Protein AF-A0A1Q3EX20-F1 (afdb_monomer)

Mean predicted aligned error: 17.73 Å

Structure (mmCIF, N/CA/C/O backbone):
data_AF-A0A1Q3EX20-F1
#
_entry.id   AF-A0A1Q3EX20-F1
#
loop_
_atom_site.group_PDB
_atom_site.id
_atom_site.type_symbol
_atom_site.label_atom_id
_atom_site.label_alt_id
_atom_site.label_comp_id
_atom_site.label_asym_id
_atom_site.label_entity_id
_atom_site.label_seq_id
_atom_site.pdbx_PDB_ins_code
_atom_site.Cartn_x
_atom_site.Cartn_y
_atom_site.Cartn_z
_atom_site.occupancy
_atom_site.B_iso_or_equiv
_atom_site.auth_seq_id
_atom_site.auth_comp_id
_atom_site.auth_asym_id
_atom_site.auth_atom_id
_atom_site.pdbx_PDB_model_num
ATOM 1 N N . MET A 1 1 ? 19.273 30.210 -10.240 1.00 64.94 1 MET A N 1
ATOM 2 C CA . MET A 1 1 ? 19.898 28.980 -10.771 1.00 64.94 1 MET A CA 1
ATOM 3 C C . MET A 1 1 ? 20.302 29.272 -12.196 1.00 64.94 1 MET A C 1
ATOM 5 O O . MET A 1 1 ? 19.495 29.859 -12.906 1.00 64.94 1 MET A O 1
ATOM 9 N N . ASN A 1 2 ? 21.530 28.931 -12.577 1.00 83.88 2 ASN A N 1
ATOM 10 C CA . ASN A 1 2 ? 21.977 29.070 -13.962 1.00 83.88 2 ASN A CA 1
ATOM 11 C C . ASN A 1 2 ? 21.549 27.825 -14.752 1.00 83.88 2 ASN A C 1
ATOM 13 O O . ASN A 1 2 ? 21.492 26.744 -14.155 1.00 83.88 2 ASN A O 1
ATOM 17 N N . PRO A 1 3 ? 21.220 27.960 -16.048 1.00 87.81 3 PRO A N 1
ATOM 18 C CA . PRO A 1 3 ? 20.907 26.808 -16.878 1.00 87.81 3 PRO A CA 1
ATOM 19 C C . PRO A 1 3 ? 22.125 25.861 -16.977 1.00 87.81 3 PRO A C 1
ATOM 21 O O . PRO A 1 3 ? 23.263 26.331 -16.964 1.00 87.81 3 PRO A O 1
ATOM 24 N N . PRO A 1 4 ? 21.911 24.535 -17.072 1.00 86.44 4 PRO A N 1
ATOM 25 C CA . PRO A 1 4 ? 22.981 23.539 -17.180 1.00 86.44 4 PRO A CA 1
ATOM 26 C C . PRO A 1 4 ? 23.807 23.622 -18.469 1.00 86.44 4 PRO A C 1
ATOM 28 O O . PRO A 1 4 ? 24.899 23.066 -18.537 1.00 86.44 4 PRO A O 1
ATOM 31 N N . SER A 1 5 ? 23.253 24.229 -19.516 1.00 91.88 5 SER A N 1
ATOM 32 C CA . SER A 1 5 ? 23.860 24.369 -20.838 1.00 91.88 5 SER A CA 1
ATOM 33 C C . SER A 1 5 ? 23.321 25.628 -21.512 1.00 91.88 5 SER A C 1
ATOM 35 O O . SER A 1 5 ? 22.211 26.066 -21.198 1.00 91.88 5 SER A O 1
ATOM 37 N N . ASP A 1 6 ? 24.090 26.177 -22.451 1.00 90.44 6 ASP A N 1
ATOM 38 C CA . ASP A 1 6 ? 23.659 27.293 -23.297 1.00 90.44 6 ASP A CA 1
ATOM 39 C C . ASP A 1 6 ? 22.607 26.860 -24.335 1.00 90.44 6 ASP A C 1
ATOM 41 O O . ASP A 1 6 ? 21.804 27.683 -24.768 1.00 90.44 6 ASP A O 1
ATOM 45 N N . ASP A 1 7 ? 22.570 25.571 -24.700 1.00 91.12 7 ASP A N 1
ATOM 46 C CA . ASP A 1 7 ? 21.583 25.004 -25.625 1.00 91.12 7 ASP A CA 1
ATOM 47 C C . ASP A 1 7 ? 20.333 24.495 -24.864 1.00 91.12 7 ASP A C 1
ATOM 49 O O . ASP A 1 7 ? 20.428 23.516 -24.111 1.00 91.12 7 ASP A O 1
ATOM 53 N N . PRO A 1 8 ? 19.140 25.104 -25.055 1.00 90.19 8 PRO A N 1
ATOM 54 C CA . PRO A 1 8 ? 17.895 24.704 -24.389 1.00 90.19 8 PRO A CA 1
ATOM 55 C C . PRO A 1 8 ? 17.356 23.324 -24.795 1.00 90.19 8 PRO A C 1
ATOM 57 O O . PRO A 1 8 ? 16.420 22.827 -24.164 1.00 90.19 8 PRO A O 1
ATOM 60 N N . LEU A 1 9 ? 17.925 22.694 -25.829 1.00 91.94 9 LEU A N 1
ATOM 61 C CA . LEU A 1 9 ? 17.594 21.321 -26.218 1.00 91.94 9 LEU A CA 1
ATOM 62 C C . LEU A 1 9 ? 18.353 20.267 -25.396 1.00 91.94 9 LEU A C 1
ATOM 64 O O . LEU A 1 9 ? 17.963 19.100 -25.395 1.00 91.94 9 LEU A O 1
ATOM 68 N N . GLN A 1 10 ? 19.399 20.661 -24.664 1.00 94.62 10 GLN A N 1
ATOM 69 C CA . GLN A 1 10 ? 20.227 19.743 -23.870 1.00 94.62 10 GLN A CA 1
ATOM 70 C C . GLN A 1 10 ? 19.693 19.503 -22.455 1.00 94.62 10 GLN A C 1
ATOM 72 O O . GLN A 1 10 ? 20.255 18.697 -21.716 1.00 94.62 10 GLN A O 1
ATOM 77 N N . TYR A 1 11 ? 18.636 20.199 -22.034 1.00 95.19 11 TYR A N 1
ATOM 78 C CA . TYR A 1 11 ? 18.057 20.026 -20.704 1.00 95.19 11 TYR A CA 1
ATOM 79 C C . TYR A 1 11 ? 16.536 20.146 -20.712 1.00 95.19 11 TYR A C 1
ATOM 81 O O . TYR A 1 11 ? 15.923 20.824 -21.530 1.00 95.19 11 TYR A O 1
ATOM 89 N N . CYS A 1 12 ? 15.906 19.475 -19.754 1.00 95.31 12 CYS A N 1
ATOM 90 C CA . CYS A 1 12 ? 14.469 19.504 -19.574 1.00 95.31 12 CYS A CA 1
ATOM 91 C C . CYS A 1 12 ? 14.024 20.883 -19.083 1.00 95.31 12 CYS A C 1
ATOM 93 O O . CYS A 1 12 ? 14.463 21.340 -18.026 1.00 95.31 12 CYS A O 1
ATOM 95 N N . ARG A 1 13 ? 13.064 21.495 -19.778 1.00 94.19 13 ARG A N 1
ATOM 96 C CA . ARG A 1 13 ? 12.477 22.790 -19.401 1.00 94.19 13 ARG A CA 1
ATOM 97 C C . ARG A 1 13 ? 11.856 22.806 -17.997 1.00 94.19 13 ARG A C 1
ATOM 99 O O . ARG A 1 13 ? 11.783 23.864 -17.381 1.00 94.19 13 ARG A O 1
ATOM 106 N N . PHE A 1 14 ? 11.387 21.661 -17.496 1.00 93.56 14 PHE A N 1
ATOM 107 C CA . PHE A 1 14 ? 10.637 21.589 -16.234 1.00 93.56 14 PHE A CA 1
ATOM 108 C C . PHE A 1 14 ? 11.498 21.280 -15.010 1.00 93.56 14 PHE A C 1
ATOM 110 O O . PHE A 1 14 ? 11.167 21.724 -13.916 1.00 93.56 14 PHE A O 1
ATOM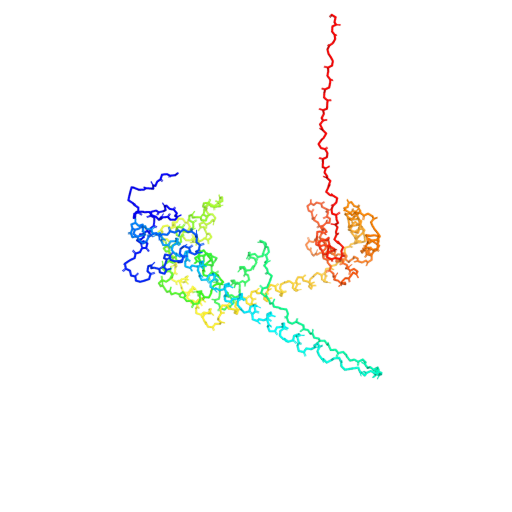 117 N N . CYS A 1 15 ? 12.587 20.527 -15.174 1.00 94.69 15 CYS A N 1
ATOM 118 C CA . CYS A 1 15 ? 13.421 20.094 -14.048 1.00 94.69 15 CYS A CA 1
ATOM 119 C C . CYS A 1 15 ? 14.916 20.382 -14.224 1.00 94.69 15 CYS A C 1
ATOM 121 O O . CYS A 1 15 ? 15.697 20.022 -13.350 1.00 94.69 15 CYS A O 1
ATOM 123 N N . PHE A 1 16 ? 15.323 20.994 -15.343 1.00 94.94 16 PHE A N 1
ATOM 124 C CA . PHE A 1 16 ? 16.721 21.259 -15.702 1.00 94.94 16 PHE A CA 1
ATOM 125 C C . PHE A 1 16 ? 17.628 20.010 -15.740 1.00 94.94 16 PHE A C 1
ATOM 127 O O . PHE A 1 16 ? 18.849 20.129 -15.754 1.00 94.94 16 PHE A O 1
ATOM 134 N N . SER A 1 17 ? 17.064 18.799 -15.804 1.00 93.81 17 SER A N 1
ATOM 135 C CA . SER A 1 17 ? 17.843 17.569 -15.998 1.00 93.81 17 SER A CA 1
ATOM 136 C C . SER A 1 17 ? 18.312 17.434 -17.447 1.00 93.81 17 SER A C 1
ATOM 138 O O . SER A 1 17 ? 17.531 17.667 -18.366 1.00 93.81 17 SER A O 1
ATOM 140 N N . GLN A 1 18 ? 19.557 17.004 -17.645 1.00 94.94 18 GLN A N 1
ATOM 141 C CA . GLN A 1 18 ? 20.130 16.661 -18.957 1.00 94.94 18 GLN A CA 1
ATOM 142 C C . GLN A 1 18 ? 19.923 15.177 -19.322 1.00 94.94 18 GLN A C 1
ATOM 144 O O . GLN A 1 18 ? 20.383 14.705 -20.358 1.00 94.94 18 GLN A O 1
ATOM 149 N N . PHE A 1 19 ? 19.257 14.401 -18.463 1.00 91.69 19 PHE A N 1
ATOM 150 C CA . PHE A 1 19 ? 19.119 12.959 -18.645 1.00 91.69 19 PHE A CA 1
ATOM 151 C C . PHE A 1 19 ? 17.906 12.600 -19.509 1.00 91.69 19 PHE A C 1
ATOM 153 O O . PHE A 1 19 ? 16.782 13.005 -19.202 1.00 91.69 19 PHE A O 1
ATOM 160 N N . ARG A 1 20 ? 18.130 11.798 -20.565 1.00 90.31 20 ARG A N 1
ATOM 161 C CA . ARG A 1 20 ? 17.092 11.293 -21.492 1.00 90.31 20 ARG A CA 1
ATOM 162 C C . ARG A 1 20 ? 16.117 12.395 -21.928 1.00 90.31 20 ARG A C 1
ATOM 164 O O . ARG A 1 20 ? 14.898 12.256 -21.785 1.00 90.31 20 ARG A O 1
ATOM 171 N N . VAL A 1 21 ? 16.688 13.506 -22.383 1.00 94.12 21 VAL A N 1
ATOM 172 C CA . VAL A 1 21 ? 15.966 14.653 -22.935 1.00 94.12 21 VAL A CA 1
ATOM 173 C C . VAL A 1 21 ? 15.672 14.442 -24.411 1.00 94.12 21 VAL A C 1
ATOM 175 O O . VAL A 1 21 ? 16.501 13.938 -25.164 1.00 94.12 21 VAL A O 1
ATOM 178 N N . GLU A 1 22 ? 14.467 14.821 -24.806 1.00 92.69 22 GLU A N 1
ATOM 179 C CA . GLU A 1 22 ? 13.978 14.781 -26.179 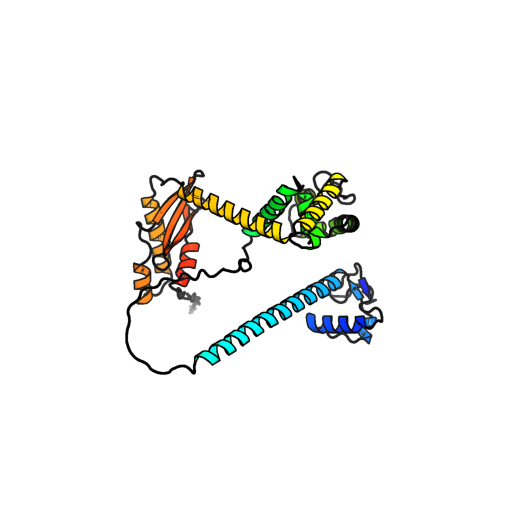1.00 92.69 22 GLU A CA 1
ATOM 180 C C . GLU A 1 22 ? 13.283 16.110 -26.511 1.00 92.69 22 GLU A C 1
ATOM 182 O O . GLU A 1 22 ? 12.804 16.789 -25.594 1.00 92.69 22 GLU A O 1
ATOM 187 N N . PRO A 1 23 ? 13.203 16.504 -27.795 1.00 92.06 23 PRO A N 1
ATOM 188 C CA . PRO A 1 23 ? 12.450 17.685 -28.199 1.00 92.06 23 PRO A CA 1
ATOM 189 C C . PRO A 1 23 ? 11.010 17.620 -27.684 1.00 92.06 23 PRO A C 1
ATOM 191 O O . PRO A 1 23 ? 10.339 16.591 -27.799 1.00 92.06 23 PRO A O 1
ATOM 194 N N . LEU A 1 24 ? 10.528 18.723 -27.105 1.00 89.31 24 LEU A N 1
ATOM 195 C CA . LEU A 1 24 ? 9.186 18.785 -26.528 1.00 89.31 24 LEU A CA 1
ATOM 196 C C . LEU A 1 24 ? 8.100 18.564 -27.591 1.00 89.31 24 LEU A C 1
ATOM 198 O O . LEU A 1 24 ? 7.077 17.944 -27.297 1.00 89.31 24 LEU A O 1
ATOM 202 N N . LEU A 1 25 ? 8.347 19.041 -28.814 1.00 87.31 25 LEU A N 1
ATOM 203 C CA . LEU A 1 25 ? 7.477 18.888 -29.977 1.00 87.31 25 LEU A CA 1
ATOM 204 C C . LEU A 1 25 ? 8.207 18.123 -31.085 1.00 87.31 25 LEU A C 1
ATOM 206 O O . LEU A 1 25 ? 9.409 18.295 -31.276 1.00 87.31 25 LEU A O 1
ATOM 210 N N . SER A 1 26 ? 7.480 17.285 -31.822 1.00 78.81 26 SER A N 1
ATOM 211 C CA . SER A 1 26 ? 8.027 16.468 -32.917 1.00 78.81 26 SER A CA 1
ATOM 212 C C . SER A 1 26 ? 7.565 16.918 -34.316 1.00 78.81 26 SER A C 1
ATOM 214 O O . SER A 1 26 ? 7.842 16.234 -35.297 1.00 78.81 26 SER A O 1
ATOM 216 N N . GLY A 1 27 ? 6.865 18.051 -34.423 1.00 68.19 27 GLY A N 1
ATOM 217 C CA . GLY A 1 27 ? 6.320 18.621 -35.659 1.00 68.19 27 GLY A CA 1
ATOM 218 C C . GLY A 1 27 ? 4.970 18.043 -36.119 1.00 68.19 27 GLY A C 1
ATOM 219 O O . GLY A 1 27 ? 4.637 18.161 -37.295 1.00 68.19 27 GLY A O 1
ATOM 220 N N . ALA A 1 28 ? 4.184 17.403 -35.246 1.00 72.00 28 ALA A N 1
ATOM 221 C CA . ALA A 1 28 ? 2.928 16.720 -35.601 1.00 72.00 28 ALA A CA 1
ATOM 222 C C . ALA A 1 28 ? 1.696 17.327 -34.899 1.00 72.00 28 ALA A C 1
ATOM 224 O O . ALA A 1 28 ? 1.818 17.945 -33.851 1.00 72.00 28 ALA A O 1
ATOM 225 N N . GLN A 1 29 ? 0.469 17.067 -35.386 1.00 66.94 29 GLN A N 1
ATOM 226 C CA . GLN A 1 29 ? -0.784 17.510 -34.722 1.00 66.94 29 GLN A CA 1
ATOM 227 C C . GLN A 1 29 ? -0.878 17.137 -33.226 1.00 66.94 29 GLN A C 1
ATOM 229 O O . GLN A 1 29 ? -1.540 17.826 -32.451 1.00 66.94 29 GLN A O 1
ATOM 234 N N . LYS A 1 30 ? -0.194 16.064 -32.806 1.00 69.81 30 LYS A N 1
ATOM 235 C CA . LYS A 1 30 ? -0.112 15.619 -31.404 1.00 69.81 30 LYS A CA 1
ATOM 236 C C . LYS A 1 30 ? 0.582 16.637 -30.484 1.00 69.81 30 LYS A C 1
ATOM 238 O O . LYS A 1 30 ? 0.358 16.614 -29.275 1.00 69.81 30 LYS A O 1
ATOM 243 N N . ASP A 1 31 ? 1.362 17.554 -31.044 1.00 80.12 31 ASP A N 1
ATOM 244 C CA . ASP A 1 31 ? 2.118 18.567 -30.308 1.00 80.12 31 ASP A CA 1
ATOM 245 C C . ASP A 1 31 ? 1.212 19.655 -29.728 1.00 80.12 31 ASP A C 1
ATOM 247 O O . ASP A 1 31 ? 1.387 20.060 -28.579 1.00 80.12 31 ASP A O 1
ATOM 251 N N . GLN A 1 32 ? 0.165 20.054 -30.457 1.00 82.12 32 GLN A N 1
ATOM 252 C CA . GLN A 1 32 ? -0.795 21.041 -29.956 1.00 82.12 32 GLN A CA 1
ATOM 253 C C . GLN A 1 32 ? -1.580 20.504 -28.751 1.00 82.12 32 GLN A C 1
ATOM 255 O O . GLN A 1 32 ? -1.857 21.234 -27.798 1.00 82.12 32 GLN A O 1
ATOM 260 N N . GLN A 1 33 ? -1.911 19.209 -28.765 1.00 83.88 33 GLN A N 1
ATOM 261 C CA . GLN A 1 33 ? -2.577 18.554 -27.642 1.00 83.88 33 GLN A CA 1
ATOM 262 C C . GLN A 1 33 ? -1.678 18.543 -26.400 1.00 83.88 33 GLN A C 1
ATOM 264 O O . GLN A 1 33 ? -2.152 18.849 -25.306 1.00 83.88 33 GLN A O 1
ATOM 269 N N . LEU A 1 34 ? -0.384 18.252 -26.567 1.00 84.50 34 LEU A N 1
ATOM 270 C CA . LEU A 1 34 ? 0.587 18.264 -25.474 1.00 84.50 34 LEU A CA 1
ATOM 271 C C . LEU A 1 34 ? 0.784 19.675 -24.896 1.00 84.50 34 LEU A C 1
ATOM 273 O O . LEU A 1 34 ? 0.792 19.833 -23.676 1.00 84.50 34 LEU A O 1
ATOM 277 N N . ILE A 1 35 ? 0.870 20.708 -25.741 1.00 88.38 35 ILE A N 1
ATOM 278 C CA . ILE A 1 35 ? 0.943 22.116 -25.307 1.00 88.38 35 ILE A CA 1
ATOM 279 C C . ILE A 1 35 ? -0.281 22.488 -24.464 1.00 88.38 35 ILE A C 1
ATOM 281 O O . ILE A 1 35 ? -0.145 23.039 -23.369 1.00 88.38 35 ILE A O 1
ATOM 285 N N . ASN A 1 36 ? -1.479 22.143 -24.942 1.00 87.56 36 ASN A N 1
ATOM 286 C CA . ASN A 1 36 ? -2.723 22.422 -24.229 1.00 87.56 36 ASN A CA 1
ATOM 287 C C . ASN A 1 36 ? -2.790 21.668 -22.892 1.00 87.56 36 ASN A C 1
ATOM 289 O O . ASN A 1 36 ? -3.219 22.238 -21.887 1.00 87.56 36 ASN A O 1
ATOM 293 N N . GLN A 1 37 ? -2.326 20.415 -22.851 1.00 88.38 37 GLN A N 1
ATOM 294 C CA . GLN A 1 37 ? -2.225 19.631 -21.617 1.00 88.38 37 GLN A CA 1
ATOM 295 C C . GLN A 1 37 ? -1.275 20.286 -20.615 1.00 88.38 37 GLN A C 1
ATOM 297 O O . GLN A 1 37 ? -1.659 20.501 -19.468 1.00 88.38 37 GLN A O 1
ATOM 302 N N . ILE A 1 38 ? -0.072 20.671 -21.044 1.00 91.25 38 ILE A N 1
ATOM 303 C CA . ILE A 1 38 ? 0.909 21.354 -20.191 1.00 91.25 38 ILE A CA 1
ATOM 304 C C . ILE A 1 38 ? 0.319 22.650 -19.630 1.00 91.25 38 ILE A C 1
ATOM 306 O O . ILE A 1 38 ? 0.361 22.879 -18.419 1.00 91.25 38 ILE A O 1
ATOM 310 N N . SER A 1 39 ? -0.303 23.465 -20.483 1.00 92.50 39 SER A N 1
ATOM 311 C CA . SER A 1 39 ? -0.938 24.710 -20.052 1.00 92.50 39 SER A CA 1
ATOM 312 C C . SER A 1 39 ? -2.073 24.465 -19.058 1.00 92.50 39 SER A C 1
ATOM 314 O O . SER A 1 39 ? -2.194 25.184 -18.070 1.00 92.50 39 SER A O 1
ATOM 316 N N . SER A 1 40 ? -2.869 23.416 -19.261 1.00 91.00 40 SER A N 1
ATOM 317 C CA . SER A 1 40 ? -3.986 23.096 -18.376 1.00 91.00 40 SER A CA 1
ATOM 318 C C . SER A 1 40 ? -3.555 22.484 -17.038 1.00 91.00 40 SER A C 1
ATOM 320 O O . SER A 1 40 ? -4.242 22.682 -16.039 1.00 91.00 40 SER A O 1
ATOM 322 N N . ILE A 1 41 ? -2.455 21.726 -17.009 1.00 91.00 41 ILE A N 1
ATOM 323 C CA . ILE A 1 41 ? -2.006 20.988 -15.821 1.00 91.00 41 ILE A CA 1
ATOM 324 C C . ILE A 1 41 ? -1.132 21.857 -14.914 1.00 91.00 41 ILE A C 1
ATOM 326 O O . ILE A 1 41 ? -1.403 21.950 -13.721 1.00 91.00 41 ILE A O 1
ATOM 330 N N . ILE A 1 42 ? -0.099 22.498 -15.467 1.00 90.12 42 ILE A N 1
ATOM 331 C CA . ILE A 1 42 ? 0.894 23.252 -14.682 1.00 90.12 42 ILE A CA 1
ATOM 332 C C . ILE A 1 42 ? 0.822 24.767 -14.898 1.00 90.12 42 ILE A C 1
ATOM 334 O O . ILE A 1 42 ? 1.655 25.497 -14.373 1.00 90.12 42 ILE A O 1
ATOM 338 N N . GLN A 1 43 ? -0.170 25.254 -15.655 1.00 90.44 43 GLN A N 1
ATOM 339 C CA . GLN A 1 43 ? -0.414 26.685 -15.896 1.00 90.44 43 GLN A CA 1
ATOM 340 C C . GLN A 1 43 ? 0.749 27.427 -16.579 1.00 90.44 43 GLN A C 1
ATOM 342 O O . GLN A 1 43 ? 0.838 28.652 -16.523 1.00 90.44 43 GLN A O 1
ATOM 347 N N . ILE A 1 44 ? 1.617 26.700 -17.288 1.00 90.00 44 ILE A N 1
ATOM 348 C CA . ILE A 1 44 ? 2.696 27.278 -18.094 1.00 90.00 44 ILE A CA 1
ATOM 349 C C . ILE A 1 44 ? 2.207 27.429 -19.533 1.00 90.00 44 ILE A C 1
ATOM 351 O O . ILE A 1 44 ? 1.841 26.449 -20.181 1.00 90.00 44 ILE A O 1
ATOM 355 N N . LYS A 1 45 ? 2.201 28.661 -20.047 1.00 89.25 45 LYS A N 1
ATOM 356 C CA . LYS A 1 45 ? 1.890 28.931 -21.454 1.00 89.25 45 LYS A CA 1
ATOM 357 C C . LYS A 1 45 ? 3.139 28.707 -22.297 1.00 89.25 45 LYS A C 1
ATOM 359 O O . LYS A 1 45 ? 4.169 29.332 -22.056 1.00 89.25 45 LYS A O 1
ATOM 364 N N . LEU A 1 46 ? 3.034 27.805 -23.264 1.00 88.00 46 LEU A N 1
ATOM 365 C CA . LEU A 1 46 ? 4.075 27.544 -24.245 1.00 88.00 46 LEU A CA 1
ATOM 366 C C . LEU A 1 46 ? 3.614 28.113 -25.581 1.00 88.00 46 LEU A C 1
ATOM 368 O O . LEU A 1 46 ? 2.567 27.717 -26.090 1.00 88.00 46 LEU A O 1
ATOM 372 N N . ASP A 1 47 ? 4.386 29.049 -26.114 1.00 85.38 47 ASP A N 1
ATOM 373 C CA . ASP A 1 47 ? 4.238 29.479 -27.499 1.00 85.38 47 ASP A CA 1
ATOM 374 C C . ASP A 1 47 ? 4.757 28.349 -28.412 1.00 85.38 47 ASP A C 1
ATOM 376 O O . ASP A 1 47 ? 5.835 27.819 -28.111 1.00 85.38 47 ASP A O 1
ATOM 380 N N . PRO A 1 48 ? 4.034 27.934 -29.471 1.00 79.31 48 PRO A N 1
ATOM 381 C CA . PRO A 1 48 ? 4.508 26.931 -30.426 1.00 79.31 48 PRO A CA 1
ATOM 382 C C . PRO A 1 48 ? 5.937 27.184 -30.925 1.00 79.31 48 PRO A C 1
ATOM 384 O O . PRO A 1 48 ? 6.730 26.241 -30.974 1.00 79.31 48 PRO A O 1
ATOM 387 N N . ASP A 1 49 ? 6.293 28.448 -31.173 1.00 79.56 49 ASP A N 1
ATOM 388 C CA . ASP A 1 49 ? 7.616 28.839 -31.678 1.00 79.56 49 ASP A CA 1
ATOM 389 C C . ASP A 1 49 ? 8.713 28.695 -30.609 1.00 79.56 49 ASP A C 1
ATOM 391 O O . ASP A 1 49 ? 9.872 28.399 -30.900 1.00 79.56 49 ASP A O 1
ATOM 395 N N . GLN A 1 50 ? 8.354 28.868 -29.332 1.00 75.19 50 GLN A N 1
ATOM 396 C CA . GLN A 1 50 ? 9.266 28.629 -28.210 1.00 75.19 50 GLN A CA 1
ATOM 397 C C . GLN A 1 50 ? 9.334 27.155 -27.819 1.00 75.19 50 GLN A C 1
ATOM 399 O O . GLN A 1 50 ? 10.315 26.707 -27.232 1.00 75.19 50 GLN A O 1
ATOM 404 N N . ALA A 1 51 ? 8.276 26.396 -28.072 1.00 72.38 51 ALA A N 1
ATOM 405 C CA . ALA A 1 51 ? 8.195 24.998 -27.694 1.00 72.38 51 ALA A CA 1
ATOM 406 C C . ALA A 1 51 ? 9.039 24.110 -28.622 1.00 72.38 51 ALA A C 1
ATOM 408 O O . ALA A 1 51 ? 9.630 23.143 -28.139 1.00 72.38 51 ALA A O 1
ATOM 409 N N . SER A 1 52 ? 9.189 24.482 -29.899 1.00 76.12 52 SER A N 1
ATOM 410 C CA . SER A 1 52 ? 10.072 23.803 -30.860 1.00 76.12 52 SER A CA 1
ATOM 411 C C . SER A 1 52 ? 11.561 23.899 -30.516 1.00 76.12 52 SER A C 1
ATOM 413 O O . SER A 1 52 ? 12.339 23.063 -30.964 1.00 76.12 52 SER A O 1
ATOM 415 N N . VAL A 1 53 ? 11.962 24.882 -29.702 1.00 84.94 53 VAL A N 1
ATOM 416 C CA . VAL A 1 53 ? 13.354 25.072 -29.255 1.00 84.94 53 VAL A CA 1
ATOM 417 C C . VAL A 1 53 ? 13.599 24.585 -27.826 1.00 84.94 53 VAL A C 1
ATOM 419 O O . VAL A 1 53 ? 14.598 24.947 -27.219 1.00 84.94 53 VAL A O 1
ATOM 422 N N . THR A 1 54 ? 12.698 23.780 -27.253 1.00 90.62 54 THR A N 1
ATOM 423 C CA . THR A 1 54 ? 12.843 23.279 -25.876 1.00 90.62 54 THR A CA 1
ATOM 424 C C . THR A 1 54 ? 12.731 21.767 -25.789 1.00 90.62 54 THR A C 1
ATOM 426 O O . THR A 1 54 ? 12.047 21.138 -26.594 1.00 90.62 54 THR A O 1
ATOM 429 N N . ALA A 1 55 ? 13.391 21.184 -24.787 1.00 93.81 55 ALA A N 1
ATOM 430 C CA . ALA A 1 55 ? 13.352 19.753 -24.526 1.00 93.81 55 ALA A CA 1
ATOM 431 C C . ALA A 1 55 ? 12.598 19.395 -23.236 1.00 93.81 55 ALA A C 1
ATOM 433 O O . ALA A 1 55 ? 12.408 20.204 -22.319 1.00 93.81 55 ALA A O 1
ATOM 434 N N . ILE A 1 56 ? 12.174 18.138 -23.162 1.00 94.81 56 ILE A N 1
ATOM 435 C CA . ILE A 1 56 ? 11.553 17.506 -22.001 1.00 94.81 56 ILE A CA 1
ATOM 436 C C . ILE A 1 56 ? 12.267 16.188 -21.714 1.00 94.81 56 ILE A C 1
ATOM 438 O O . ILE A 1 56 ? 12.604 15.452 -22.635 1.00 94.81 56 ILE A O 1
ATOM 442 N N . CYS A 1 57 ? 12.513 15.869 -20.444 1.00 96.25 57 CYS A N 1
ATOM 443 C CA . CYS A 1 57 ? 13.009 14.541 -20.090 1.00 96.25 57 CYS A CA 1
ATOM 444 C C . CYS A 1 57 ? 11.863 13.527 -19.997 1.00 96.25 57 CYS A C 1
ATOM 446 O O . CYS A 1 57 ? 10.729 13.865 -19.638 1.00 96.25 57 CYS A O 1
ATOM 448 N N . SER A 1 58 ? 12.188 12.260 -20.252 1.00 90.94 58 SER A N 1
ATOM 449 C CA . SER A 1 58 ? 11.244 11.136 -20.147 1.00 90.94 58 SER A CA 1
ATOM 450 C C . SER A 1 58 ? 10.458 11.107 -18.825 1.00 90.94 58 SER A C 1
ATOM 452 O O . SER A 1 58 ? 9.251 10.879 -18.843 1.00 90.94 58 SER A O 1
ATOM 454 N N . MET A 1 59 ? 11.093 11.423 -17.690 1.00 92.44 59 MET A N 1
ATOM 455 C CA . MET A 1 59 ? 10.430 11.452 -16.378 1.00 92.44 59 MET A CA 1
ATOM 456 C C . MET A 1 59 ? 9.328 12.512 -16.296 1.00 92.44 59 MET A C 1
ATOM 458 O O . MET A 1 59 ? 8.191 12.191 -15.951 1.00 92.44 59 MET A O 1
ATOM 462 N N . CYS A 1 60 ? 9.632 13.767 -16.650 1.00 94.50 60 CYS A N 1
ATOM 463 C CA . CYS A 1 60 ? 8.631 14.836 -16.656 1.00 94.50 60 CYS A CA 1
ATOM 464 C C . CYS A 1 60 ? 7.505 14.535 -17.652 1.00 94.50 60 CYS A C 1
ATOM 466 O O . CYS A 1 60 ? 6.341 14.829 -17.378 1.00 94.50 60 CYS A O 1
ATOM 468 N N . ARG A 1 61 ? 7.827 13.899 -18.787 1.00 92.25 61 ARG A N 1
ATOM 469 C CA . ARG A 1 61 ? 6.827 13.480 -19.773 1.00 92.25 61 ARG A CA 1
ATOM 470 C C . ARG A 1 61 ? 5.880 12.417 -19.217 1.00 92.25 61 ARG A C 1
ATOM 472 O O . ARG A 1 61 ? 4.671 12.528 -19.411 1.00 92.25 61 ARG A O 1
ATOM 479 N N . THR A 1 62 ? 6.407 11.411 -18.523 1.00 88.38 62 THR A N 1
ATOM 480 C CA . THR A 1 62 ? 5.602 10.372 -17.867 1.00 88.38 62 THR A CA 1
ATOM 481 C C . THR A 1 62 ? 4.718 10.968 -16.777 1.00 88.38 62 THR A C 1
ATOM 483 O O . THR A 1 62 ? 3.514 10.732 -16.792 1.00 88.38 62 THR A O 1
ATOM 486 N N . GLN A 1 63 ? 5.263 11.827 -15.912 1.00 91.94 63 GLN A N 1
ATOM 487 C CA . GLN A 1 63 ? 4.489 12.473 -14.846 1.00 91.94 63 GLN A CA 1
ATOM 488 C C . GLN A 1 63 ? 3.325 13.314 -15.387 1.00 91.94 63 GLN A C 1
ATOM 490 O O . GLN A 1 63 ? 2.218 13.247 -14.855 1.00 91.94 63 GLN A O 1
ATOM 495 N N . LEU A 1 64 ? 3.533 14.066 -16.474 1.00 92.00 64 LEU A N 1
ATOM 496 C CA . LEU A 1 64 ? 2.451 14.812 -17.128 1.00 92.00 64 LEU A CA 1
ATOM 497 C C . LEU A 1 64 ? 1.340 13.882 -17.638 1.00 92.00 64 LEU A C 1
ATOM 499 O O . LEU A 1 64 ? 0.160 14.182 -17.448 1.00 92.00 64 LEU A O 1
ATOM 503 N N . LYS A 1 65 ? 1.698 12.742 -18.245 1.00 88.38 65 LYS A N 1
ATOM 504 C CA . LYS A 1 65 ? 0.724 11.740 -18.710 1.00 88.38 65 LYS A CA 1
ATOM 505 C C . LYS A 1 65 ? -0.053 11.119 -17.549 1.00 88.38 65 LYS A C 1
ATOM 507 O O . LYS A 1 65 ? -1.275 11.025 -17.617 1.00 88.38 65 LYS A O 1
ATOM 512 N N . GLU A 1 66 ? 0.635 10.719 -16.484 1.00 88.88 66 GLU A N 1
ATOM 513 C CA . GLU A 1 66 ? 0.003 10.132 -15.297 1.00 88.88 66 GLU A CA 1
ATOM 514 C C . GLU A 1 66 ? -0.955 11.112 -14.622 1.00 88.88 66 GLU A C 1
ATOM 516 O O . GLU A 1 66 ? -2.074 10.744 -14.256 1.00 88.88 66 GLU A O 1
ATOM 521 N N . PHE A 1 67 ? -0.551 12.378 -14.513 1.00 92.25 67 PHE A N 1
ATOM 522 C CA . PHE A 1 67 ? -1.398 13.416 -13.946 1.00 92.25 67 PHE A CA 1
ATOM 523 C C . PHE A 1 67 ? -2.636 13.681 -14.811 1.00 92.25 67 PHE A C 1
ATOM 525 O O . PHE A 1 67 ? -3.738 13.830 -14.281 1.00 92.25 67 PHE A O 1
ATOM 532 N N . GLN A 1 68 ? -2.488 13.687 -16.138 1.00 88.25 68 GLN A N 1
ATOM 533 C CA . GLN A 1 68 ? -3.615 13.817 -17.060 1.00 88.25 68 GLN A CA 1
ATOM 534 C C . GLN A 1 68 ? -4.620 12.665 -16.889 1.00 88.25 68 GLN A C 1
ATOM 536 O O . GLN A 1 68 ? -5.812 12.919 -16.720 1.00 88.25 68 GLN A O 1
ATOM 541 N N . LEU A 1 69 ? -4.147 11.415 -16.830 1.00 86.56 69 LEU A N 1
ATOM 542 C CA . LEU A 1 69 ? -4.999 10.244 -16.578 1.00 86.56 69 LEU A CA 1
ATOM 543 C C . LEU A 1 69 ? -5.693 10.315 -15.212 1.00 86.56 69 LEU A C 1
ATOM 545 O O . LEU A 1 69 ? -6.857 9.940 -15.064 1.00 86.56 69 LEU A O 1
ATOM 549 N N . PHE A 1 70 ? -4.993 10.793 -14.182 1.00 88.38 70 PHE A N 1
ATOM 550 C CA . PHE A 1 70 ? -5.597 11.021 -12.873 1.00 88.38 70 PHE A CA 1
ATOM 551 C C . PHE A 1 70 ? -6.723 12.060 -12.944 1.00 88.38 70 PHE A C 1
ATOM 553 O O . PHE A 1 70 ? -7.818 11.809 -12.438 1.00 88.38 70 PHE A O 1
ATOM 560 N N . ARG A 1 71 ? -6.493 13.188 -13.622 1.00 91.62 71 ARG A N 1
ATOM 561 C CA . ARG A 1 71 ? -7.496 14.240 -13.810 1.00 91.62 71 ARG A CA 1
ATOM 562 C C . ARG A 1 71 ? -8.727 13.744 -14.569 1.00 91.62 71 ARG A C 1
ATOM 564 O O . ARG A 1 71 ? -9.843 14.060 -14.163 1.00 91.62 71 ARG A O 1
ATOM 571 N N . GLU A 1 72 ? -8.541 12.959 -15.626 1.00 90.00 72 GLU A N 1
ATOM 572 C CA . GLU A 1 72 ? -9.638 12.354 -16.392 1.00 90.00 72 GLU A CA 1
ATOM 573 C C . GLU A 1 72 ? -10.495 11.431 -15.517 1.00 90.00 72 GLU A C 1
ATOM 575 O O . GLU A 1 72 ? -11.720 11.552 -15.516 1.00 90.00 72 GLU A O 1
ATOM 580 N N . ARG A 1 73 ? -9.868 10.590 -14.682 1.00 93.12 73 ARG A N 1
ATOM 581 C CA . ARG A 1 73 ? -10.592 9.747 -13.714 1.00 93.12 73 ARG A CA 1
ATOM 582 C C . ARG A 1 73 ? -11.387 10.571 -12.705 1.00 93.12 73 ARG A C 1
ATOM 584 O O . ARG A 1 73 ? -12.548 10.263 -12.453 1.00 93.12 73 ARG A O 1
ATOM 591 N N . CYS A 1 74 ? -10.793 11.626 -12.150 1.00 92.06 74 CYS A N 1
ATOM 592 C CA . CYS A 1 74 ? -11.493 12.523 -11.230 1.00 92.06 74 CYS A CA 1
ATOM 593 C C . CYS A 1 74 ? -12.695 13.199 -11.899 1.00 92.06 74 CYS A C 1
ATOM 595 O O . CYS A 1 74 ? -13.772 13.224 -11.315 1.00 92.06 74 CYS A O 1
ATOM 597 N N . SER A 1 75 ? -12.533 13.691 -13.131 1.00 93.62 75 SER A N 1
ATOM 598 C CA . SER A 1 75 ? -13.621 14.303 -13.904 1.00 93.62 75 SER A CA 1
ATOM 599 C C . SER A 1 75 ? -14.755 13.315 -14.184 1.00 93.62 75 SER A C 1
ATOM 601 O O . SER A 1 75 ? -15.929 13.665 -14.071 1.00 93.62 75 SER A O 1
ATOM 603 N N . HIS A 1 76 ? -14.414 12.075 -14.538 1.00 94.19 76 HIS A N 1
ATOM 604 C CA . HIS A 1 76 ? -15.393 11.021 -14.775 1.00 94.19 76 HIS A CA 1
ATOM 605 C C . HIS A 1 76 ? -16.170 10.678 -13.497 1.00 94.19 76 HIS A C 1
ATOM 607 O O . HIS A 1 76 ? -17.399 10.646 -13.510 1.00 94.19 76 HIS A O 1
ATOM 613 N N . HIS A 1 77 ? -15.473 10.498 -12.372 1.00 91.50 77 HIS A N 1
ATOM 614 C CA . HIS A 1 77 ? -16.119 10.236 -11.087 1.00 91.50 77 HIS A CA 1
ATOM 615 C C . HIS A 1 77 ? -16.991 11.407 -10.616 1.00 91.50 77 HIS A C 1
ATOM 617 O O . HIS A 1 77 ? -18.090 11.168 -10.123 1.00 91.50 77 HIS A O 1
ATOM 623 N N . ASP A 1 78 ? -16.543 12.656 -10.787 1.00 95.38 78 ASP A N 1
ATOM 624 C CA . ASP A 1 78 ? -17.348 13.841 -10.455 1.00 95.38 78 ASP A CA 1
ATOM 625 C C . ASP A 1 78 ? -18.647 13.873 -11.268 1.00 95.38 78 ASP A C 1
ATOM 627 O O . ASP A 1 78 ? -19.714 14.117 -10.712 1.00 95.38 78 ASP A O 1
ATOM 631 N N . SER A 1 79 ? -18.576 13.529 -12.558 1.00 95.25 79 SER A N 1
ATOM 632 C CA . SER A 1 79 ? -19.753 13.457 -13.435 1.00 95.25 79 SER A CA 1
ATOM 633 C C . SER A 1 79 ? -20.781 12.441 -12.919 1.00 95.25 79 SER A C 1
ATOM 635 O O . SER A 1 79 ? -21.955 12.773 -12.793 1.00 95.25 79 SER A O 1
ATOM 637 N N . ILE A 1 80 ? -20.334 11.245 -12.517 1.00 93.31 80 ILE A N 1
ATOM 638 C CA . ILE A 1 80 ? -21.203 10.207 -11.929 1.00 93.31 80 ILE A CA 1
ATOM 639 C C . ILE A 1 80 ? -21.826 10.681 -10.609 1.00 93.31 80 ILE A C 1
ATOM 641 O O . ILE A 1 80 ? -22.991 10.403 -10.322 1.00 93.31 80 ILE A O 1
ATOM 645 N N . VAL A 1 81 ? -21.051 11.369 -9.765 1.00 91.25 81 VAL A N 1
ATOM 646 C CA . VAL A 1 81 ? -21.554 11.887 -8.486 1.00 91.25 81 VAL A CA 1
ATOM 647 C C . VAL A 1 81 ? -22.627 12.946 -8.722 1.00 91.25 81 VAL A C 1
ATOM 649 O O . VAL A 1 81 ? -23.669 12.889 -8.071 1.00 91.25 81 VAL A O 1
ATOM 652 N N . ARG A 1 82 ? -22.409 13.873 -9.661 1.00 91.75 82 ARG A N 1
ATOM 653 C CA . ARG A 1 82 ? -23.397 14.900 -10.019 1.00 91.75 82 ARG A CA 1
ATOM 654 C C . ARG A 1 82 ? -24.687 14.293 -10.549 1.00 91.75 82 ARG A C 1
ATOM 656 O O . ARG A 1 82 ? -25.744 14.632 -10.034 1.00 91.75 82 ARG A O 1
ATOM 663 N N . GLU A 1 83 ? -24.593 13.338 -11.471 1.00 92.69 83 GLU A N 1
ATOM 664 C CA . GLU A 1 83 ? -25.760 12.640 -12.024 1.00 92.69 83 GLU A CA 1
ATOM 665 C C . GLU A 1 83 ? -26.596 11.973 -10.920 1.00 92.69 83 GLU A C 1
ATOM 667 O O . GLU A 1 83 ? -27.820 12.090 -10.890 1.00 92.69 83 GLU A O 1
ATOM 672 N N . LYS A 1 84 ? -25.942 11.343 -9.935 1.00 87.94 84 LYS A N 1
ATOM 673 C CA . LYS A 1 84 ? -26.641 10.759 -8.781 1.00 87.94 84 LYS A CA 1
ATOM 674 C C . LYS A 1 84 ? -27.293 11.809 -7.885 1.00 87.94 84 LYS A C 1
ATOM 676 O O . LYS A 1 84 ? -28.394 11.577 -7.395 1.00 87.94 84 LYS A O 1
ATOM 681 N N . VAL A 1 85 ? -26.634 12.941 -7.644 1.00 85.88 85 VAL A N 1
ATOM 682 C CA . VAL A 1 85 ? -27.198 14.030 -6.829 1.00 85.88 85 VAL A CA 1
ATOM 683 C C . VAL A 1 85 ? -28.416 14.652 -7.519 1.00 85.88 85 VAL A C 1
ATOM 685 O O . VAL A 1 85 ? -29.436 14.866 -6.867 1.00 85.88 85 VAL A O 1
ATOM 688 N N . GLU A 1 86 ? -28.344 14.882 -8.829 1.00 85.00 86 GLU A N 1
ATOM 689 C CA . GLU A 1 86 ? -29.440 15.430 -9.640 1.00 85.00 86 GLU A CA 1
ATOM 690 C C . GLU A 1 86 ? -30.615 14.442 -9.765 1.00 85.00 86 GLU A C 1
ATOM 692 O O . GLU A 1 86 ? -31.780 14.840 -9.668 1.00 85.00 86 GLU A O 1
ATOM 697 N N . GLY A 1 87 ? -30.332 13.139 -9.876 1.00 72.88 87 GLY A N 1
ATOM 698 C CA . GLY A 1 87 ? -31.351 12.085 -9.852 1.00 72.88 87 GLY A CA 1
ATOM 699 C C . GLY A 1 87 ? -32.095 11.991 -8.514 1.00 72.88 87 GLY A C 1
ATOM 700 O O . GLY A 1 87 ? -33.315 11.833 -8.492 1.00 72.88 87 GLY A O 1
ATOM 701 N N . ILE A 1 88 ? -31.394 12.168 -7.388 1.00 70.62 88 ILE A N 1
ATOM 702 C CA . ILE A 1 88 ? -32.012 12.201 -6.050 1.00 70.62 88 ILE A CA 1
ATOM 703 C C . ILE A 1 88 ? -32.881 13.458 -5.871 1.00 70.62 88 ILE A C 1
ATOM 705 O O . ILE A 1 88 ? -33.949 13.383 -5.268 1.00 70.62 88 ILE A O 1
ATOM 709 N N . GLN A 1 89 ? -32.467 14.609 -6.410 1.00 60.03 89 GLN A N 1
ATOM 710 C CA . GLN A 1 89 ? -33.275 15.836 -6.365 1.00 60.03 89 GLN A CA 1
ATOM 711 C C . GLN A 1 89 ? -34.538 15.739 -7.229 1.00 60.03 89 GLN A C 1
ATOM 713 O O . GLN A 1 89 ? -35.594 16.204 -6.807 1.00 60.03 89 GLN A O 1
ATOM 718 N N . SER A 1 90 ? -34.458 15.082 -8.389 1.00 59.34 90 SER A N 1
ATOM 719 C CA . SER A 1 90 ? -35.624 14.846 -9.251 1.00 59.34 90 SER A CA 1
ATOM 720 C C . SER A 1 90 ? -36.623 13.880 -8.603 1.00 59.34 90 SER A C 1
ATOM 722 O O . SER A 1 90 ? -37.820 14.139 -8.622 1.00 59.34 90 SER A O 1
ATOM 72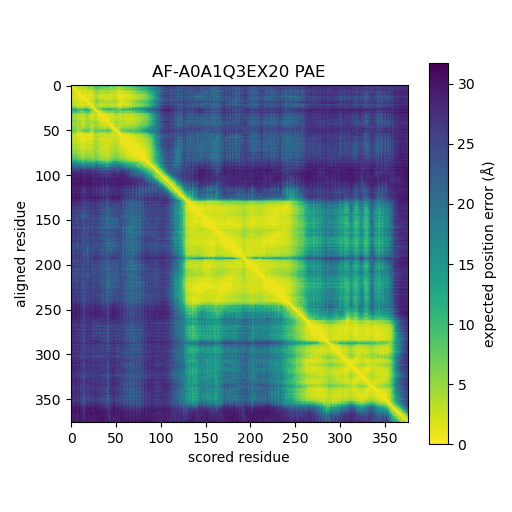4 N N . SER A 1 91 ? -36.140 12.831 -7.925 1.00 55.84 91 SER A N 1
ATOM 725 C CA . SER A 1 91 ? -36.998 11.893 -7.182 1.00 55.84 91 SER A CA 1
ATOM 726 C C . SER A 1 91 ? -37.634 12.494 -5.921 1.00 55.84 91 SER A C 1
ATOM 728 O O . SER A 1 91 ? -38.691 12.030 -5.506 1.00 55.84 91 SER A O 1
ATOM 730 N N . ASN A 1 92 ? -37.014 13.501 -5.296 1.00 55.31 92 ASN A N 1
ATOM 731 C CA . ASN A 1 92 ? -37.570 14.156 -4.105 1.00 55.31 92 ASN A CA 1
ATOM 732 C C . ASN A 1 92 ? -38.617 15.233 -4.436 1.00 55.31 92 ASN A C 1
ATOM 734 O O . ASN A 1 92 ? -39.439 15.548 -3.578 1.00 55.31 92 ASN A O 1
ATOM 738 N N . ASN A 1 93 ? -38.624 15.782 -5.655 1.00 52.72 93 ASN A N 1
ATOM 739 C CA . ASN A 1 93 ? -39.633 16.764 -6.068 1.00 52.72 93 ASN A CA 1
ATOM 740 C C . ASN A 1 93 ? -40.980 16.130 -6.465 1.00 52.72 93 ASN A C 1
ATOM 742 O O . ASN A 1 93 ? -42.002 16.801 -6.348 1.00 52.72 93 ASN A O 1
ATOM 746 N N . ASP A 1 94 ? -41.013 14.846 -6.835 1.00 49.09 94 ASP A N 1
ATOM 747 C CA . ASP A 1 94 ? -42.259 14.132 -7.171 1.00 49.09 94 ASP A CA 1
ATOM 748 C C . ASP A 1 94 ? -43.024 13.589 -5.946 1.00 49.09 94 ASP A C 1
ATOM 750 O O . ASP A 1 94 ? -44.129 13.070 -6.085 1.00 49.09 94 ASP A O 1
ATOM 754 N N . MET A 1 95 ? -42.491 13.746 -4.727 1.00 46.62 95 MET A N 1
ATOM 755 C CA . MET A 1 95 ? -43.119 13.238 -3.495 1.00 46.62 95 MET A CA 1
ATOM 756 C C . MET A 1 95 ? -43.703 14.338 -2.585 1.00 46.62 95 MET A C 1
ATOM 758 O O . MET A 1 95 ? -44.154 14.042 -1.483 1.00 46.62 95 MET A O 1
ATOM 762 N N . TRP A 1 96 ? -43.726 15.606 -3.025 1.00 47.84 96 TRP A N 1
ATOM 763 C CA . TRP A 1 96 ? -44.273 16.739 -2.248 1.00 47.84 96 TRP A CA 1
ATOM 764 C C . TRP A 1 96 ? -45.659 17.231 -2.726 1.00 47.84 96 TRP A C 1
ATOM 766 O O . TRP A 1 96 ? -46.202 18.179 -2.168 1.00 47.84 96 TRP A O 1
ATOM 776 N N . PHE A 1 97 ? -46.278 16.581 -3.720 1.00 39.69 97 PHE A N 1
ATOM 777 C CA . PHE A 1 97 ? -47.639 16.921 -4.182 1.00 39.69 97 PHE A CA 1
ATOM 778 C C . PHE A 1 97 ? -48.733 15.913 -3.804 1.00 39.69 97 PHE A C 1
ATOM 780 O O . PHE A 1 97 ? -49.895 16.141 -4.125 1.00 39.69 97 PHE A O 1
ATOM 787 N N . ALA A 1 98 ? -48.407 14.854 -3.061 1.00 43.69 98 ALA A N 1
ATOM 788 C CA . ALA A 1 98 ? -49.394 13.919 -2.520 1.00 43.69 98 ALA A CA 1
ATOM 789 C C . ALA A 1 98 ? -49.541 14.088 -0.997 1.00 43.69 98 ALA A C 1
ATOM 791 O O . ALA A 1 98 ? -49.252 13.180 -0.225 1.00 43.69 98 ALA A O 1
ATOM 792 N N . VAL A 1 99 ? -49.973 15.274 -0.559 1.00 44.69 99 VAL A N 1
ATOM 793 C CA . VAL A 1 99 ? -50.667 15.434 0.728 1.00 44.69 99 VAL A CA 1
ATOM 794 C C . VAL A 1 99 ? -52.144 15.601 0.392 1.00 44.69 99 VAL A C 1
ATOM 796 O O . VAL A 1 99 ? -52.657 16.712 0.291 1.00 44.69 99 VAL A O 1
ATOM 799 N N . GLU A 1 100 ? -52.810 14.472 0.159 1.00 43.53 100 GLU A N 1
ATOM 800 C CA . GLU A 1 100 ? -54.242 14.363 0.406 1.00 43.53 100 GLU A CA 1
ATOM 801 C C . GLU A 1 100 ? -54.420 13.822 1.824 1.00 43.53 100 GLU A C 1
ATOM 803 O O . GLU A 1 100 ? -53.840 12.820 2.236 1.00 43.53 100 GLU A O 1
ATOM 808 N N . THR A 1 101 ? -55.177 14.595 2.583 1.00 57.12 101 THR A N 1
ATOM 809 C CA . THR A 1 101 ? -55.615 14.390 3.956 1.00 57.12 101 THR A CA 1
ATOM 810 C C . THR A 1 101 ? -56.615 13.241 4.047 1.00 57.12 101 THR A C 1
ATOM 812 O O . THR A 1 101 ? -57.708 13.414 3.520 1.00 57.12 101 THR A O 1
ATOM 815 N N . LEU A 1 102 ? -56.295 12.154 4.757 1.00 44.53 102 LEU A N 1
ATOM 816 C CA . LEU A 1 102 ? -57.243 11.234 5.417 1.00 44.53 102 LEU A CA 1
ATOM 817 C C . LEU A 1 102 ? -56.490 10.588 6.603 1.00 44.53 102 LEU A C 1
ATOM 819 O O . LEU A 1 102 ? -55.411 10.040 6.406 1.00 44.53 102 LEU A O 1
ATOM 823 N N . ASP A 1 103 ? -56.795 10.960 7.845 1.00 44.41 103 ASP A N 1
ATOM 824 C CA . ASP A 1 103 ? -57.788 10.351 8.755 1.00 44.41 103 ASP A CA 1
ATOM 825 C C . ASP A 1 103 ? -57.453 8.910 9.195 1.00 44.41 103 ASP A C 1
ATOM 827 O O . ASP A 1 103 ? -57.478 7.980 8.399 1.00 44.41 103 ASP A O 1
ATOM 831 N N . ASP A 1 104 ? -57.168 8.814 10.500 1.00 48.97 104 ASP A N 1
ATOM 832 C CA . ASP A 1 104 ? -57.408 7.747 11.481 1.00 48.97 104 ASP A CA 1
ATOM 833 C C . ASP A 1 104 ? -57.062 6.262 11.218 1.00 48.97 104 ASP A C 1
ATOM 835 O O . ASP A 1 104 ? -57.528 5.623 10.281 1.00 48.97 104 ASP A O 1
ATOM 839 N N . ASN A 1 105 ? -56.421 5.699 12.258 1.00 45.25 105 ASN A N 1
ATOM 840 C CA . ASN A 1 105 ? -56.255 4.282 12.626 1.00 45.25 105 ASN A CA 1
ATOM 841 C C . ASN A 1 105 ? -55.272 3.445 11.790 1.00 45.25 105 ASN A C 1
ATOM 843 O O . ASN A 1 105 ? -55.456 3.238 10.600 1.00 45.25 105 ASN A O 1
ATOM 847 N N . ASP A 1 106 ? -54.269 2.845 12.430 1.00 45.66 106 ASP A N 1
ATOM 848 C CA . ASP A 1 106 ? -54.394 1.522 13.066 1.00 45.66 106 ASP A CA 1
ATOM 849 C C . ASP A 1 106 ? -53.001 1.031 13.507 1.00 45.66 106 ASP A C 1
ATOM 851 O O . ASP A 1 106 ? -51.987 1.306 12.862 1.00 45.66 106 ASP A O 1
ATOM 855 N N . ASP A 1 107 ? -52.965 0.327 14.634 1.00 53.25 107 ASP A N 1
ATOM 856 C CA . ASP A 1 107 ? -51.789 -0.339 15.183 1.00 53.25 107 ASP A CA 1
ATOM 857 C C . ASP A 1 107 ? -51.305 -1.443 14.229 1.00 53.25 107 ASP A C 1
ATOM 859 O O . ASP A 1 107 ? -52.063 -2.338 13.853 1.00 53.25 107 ASP A O 1
ATOM 863 N N . SER A 1 108 ? -50.019 -1.455 13.878 1.00 49.16 108 SER A N 1
ATOM 864 C CA . SER A 1 108 ? -49.305 -2.714 13.617 1.00 49.16 108 SER A CA 1
ATOM 865 C C . SER A 1 108 ? -47.793 -2.523 13.589 1.00 49.16 108 SER A C 1
ATOM 867 O O . SER A 1 108 ? -47.228 -1.769 12.799 1.00 49.16 108 SER A O 1
ATOM 869 N N . ASP A 1 109 ? -47.152 -3.271 14.480 1.00 58.28 109 ASP A N 1
ATOM 870 C CA . ASP A 1 109 ? -45.742 -3.610 14.456 1.00 58.28 109 ASP A CA 1
ATOM 871 C C . ASP A 1 109 ? -45.379 -4.283 13.123 1.00 58.28 109 ASP A C 1
ATOM 873 O O . ASP A 1 109 ? -45.879 -5.368 12.832 1.00 58.28 109 ASP A O 1
ATOM 877 N N . GLU A 1 110 ? -44.455 -3.712 12.342 1.00 51.00 110 GLU A N 1
ATOM 878 C CA . GLU A 1 110 ? -43.691 -4.526 11.394 1.00 51.00 110 GLU A CA 1
ATOM 879 C C . GLU A 1 110 ? -42.251 -4.033 11.186 1.00 51.00 110 GLU A C 1
ATOM 881 O O . GLU A 1 110 ? -41.930 -2.969 10.654 1.00 51.00 110 GLU A O 1
ATOM 886 N N . GLU A 1 111 ? -41.375 -4.894 11.679 1.00 56.38 111 GLU A N 1
ATOM 887 C CA . GLU A 1 111 ? -39.936 -4.964 11.565 1.00 56.38 111 GLU A CA 1
ATOM 888 C C . GLU A 1 111 ? -39.475 -4.999 10.097 1.00 56.38 111 GLU A C 1
ATOM 890 O O . GLU A 1 111 ? -39.817 -5.901 9.338 1.00 56.38 111 GLU A O 1
ATOM 895 N N . SER A 1 112 ? -38.612 -4.066 9.686 1.00 43.50 112 SER A N 1
ATOM 896 C CA . SER A 1 112 ? -37.815 -4.256 8.467 1.00 43.50 112 SER A CA 1
ATOM 897 C C . SER A 1 112 ? -36.397 -3.703 8.612 1.00 43.50 112 SER A C 1
ATOM 899 O O . SER A 1 112 ? -36.101 -2.510 8.539 1.00 43.50 112 SER A O 1
ATOM 901 N N . ALA A 1 113 ? -35.480 -4.646 8.823 1.00 47.22 113 ALA A N 1
ATOM 902 C CA . ALA A 1 113 ? -34.044 -4.451 8.832 1.00 47.22 113 ALA A CA 1
ATOM 903 C C . ALA A 1 113 ? -33.513 -4.169 7.413 1.00 47.22 113 ALA A C 1
ATOM 905 O O . ALA A 1 113 ? -33.234 -5.084 6.640 1.00 47.22 113 ALA A O 1
ATOM 906 N N . ALA A 1 114 ? -33.283 -2.898 7.085 1.00 37.78 114 ALA A N 1
ATOM 907 C CA . ALA A 1 114 ? -32.489 -2.511 5.921 1.00 37.78 114 ALA A CA 1
ATOM 908 C C . ALA A 1 114 ? -30.998 -2.406 6.303 1.00 37.78 114 ALA A C 1
ATOM 910 O O . ALA A 1 114 ? -30.503 -1.361 6.727 1.00 37.78 114 ALA A O 1
ATOM 911 N N . MET A 1 115 ? -30.256 -3.509 6.154 1.00 43.31 115 MET A N 1
ATOM 912 C CA . MET A 1 115 ? -28.791 -3.506 6.236 1.00 43.31 115 MET A CA 1
ATOM 913 C C . MET A 1 115 ? -28.182 -2.797 5.016 1.00 43.31 115 MET A C 1
ATOM 915 O O . MET A 1 115 ? -28.087 -3.356 3.922 1.00 43.31 115 MET A O 1
ATOM 919 N N . GLY A 1 116 ? -27.715 -1.563 5.215 1.00 39.62 116 GLY A N 1
ATOM 920 C CA . GLY A 1 116 ? -26.906 -0.833 4.242 1.00 39.62 116 GLY A CA 1
ATOM 921 C C . GLY A 1 116 ? -25.541 -1.497 4.019 1.00 39.62 116 GLY A C 1
ATOM 922 O O . GLY A 1 116 ? -24.730 -1.615 4.938 1.00 39.62 116 GLY A O 1
ATOM 923 N N . LYS A 1 117 ? -25.268 -1.907 2.776 1.00 38.81 117 LYS A N 1
ATOM 924 C CA . LYS A 1 117 ? -23.950 -2.367 2.315 1.00 38.81 117 LYS A CA 1
ATOM 925 C C . LYS A 1 117 ? -22.978 -1.182 2.333 1.00 38.81 117 LYS A C 1
ATOM 927 O O . LYS A 1 117 ? -23.042 -0.311 1.473 1.00 38.81 117 LYS A O 1
ATOM 932 N N . SER A 1 118 ? -22.090 -1.129 3.322 1.00 38.44 118 SER A N 1
ATOM 933 C CA . SER A 1 118 ? -21.026 -0.123 3.377 1.00 38.44 118 SER A CA 1
ATOM 934 C C . SER A 1 118 ? -19.916 -0.447 2.372 1.00 38.44 118 SER A C 1
ATOM 936 O O . SER A 1 118 ? -19.328 -1.529 2.423 1.00 38.44 118 SER A O 1
ATOM 938 N N . ASP A 1 119 ? -19.626 0.518 1.504 1.00 38.41 119 ASP A N 1
ATOM 939 C CA . ASP A 1 119 ? -18.611 0.479 0.449 1.00 38.41 119 ASP A CA 1
ATOM 940 C C . ASP A 1 119 ? -17.183 0.237 1.008 1.00 38.41 119 ASP A C 1
ATOM 942 O O . ASP A 1 119 ? -16.720 1.017 1.850 1.00 38.41 119 ASP A O 1
ATOM 946 N N . PRO A 1 120 ? -16.440 -0.804 0.572 1.00 45.22 120 PRO A N 1
ATOM 947 C CA . PRO A 1 120 ? -15.134 -1.158 1.147 1.00 45.22 120 PRO A CA 1
ATOM 948 C C . PRO A 1 120 ? -13.984 -0.176 0.863 1.00 45.22 120 PRO A C 1
ATOM 950 O O . PRO A 1 120 ? -12.892 -0.352 1.402 1.00 45.22 120 PRO A O 1
ATOM 953 N N . LEU A 1 121 ? -14.179 0.839 0.018 1.00 41.03 121 LEU A N 1
ATOM 954 C CA . LEU A 1 121 ? -13.077 1.608 -0.575 1.00 41.03 121 LEU A CA 1
ATOM 955 C C . LEU A 1 121 ? -12.629 2.853 0.213 1.00 41.03 121 LEU A C 1
ATOM 957 O O . LEU A 1 121 ? -11.744 3.568 -0.251 1.00 41.03 121 LEU A O 1
ATOM 961 N N . ARG A 1 122 ? -13.190 3.141 1.398 1.00 41.50 122 ARG A N 1
ATOM 962 C CA . ARG A 1 122 ? -12.994 4.456 2.054 1.00 41.50 122 ARG A CA 1
ATOM 963 C C . ARG A 1 122 ? -12.062 4.513 3.269 1.00 41.50 122 ARG A C 1
ATOM 965 O O . ARG A 1 122 ? -11.884 5.590 3.831 1.00 41.50 122 ARG A O 1
ATOM 972 N N . ASN A 1 123 ? -11.427 3.413 3.668 1.00 37.78 123 ASN A N 1
ATOM 973 C CA . ASN A 1 123 ? -10.480 3.440 4.788 1.00 37.78 123 ASN A CA 1
ATOM 974 C C . ASN A 1 123 ? -9.041 3.599 4.289 1.00 37.78 123 ASN A C 1
ATOM 976 O O . ASN A 1 123 ? -8.411 2.620 3.900 1.00 37.78 123 ASN A O 1
ATOM 980 N N . VAL A 1 124 ? -8.517 4.828 4.340 1.00 38.75 124 VAL A N 1
ATOM 981 C CA . VAL A 1 124 ? -7.080 5.101 4.179 1.00 38.75 124 VAL A CA 1
ATOM 982 C C . VAL A 1 124 ? -6.386 4.814 5.516 1.00 38.75 124 VAL A C 1
ATOM 984 O O . VAL A 1 124 ? -6.707 5.473 6.509 1.00 38.75 124 VAL A O 1
ATOM 987 N N . PRO A 1 125 ? -5.472 3.837 5.594 1.00 39.12 125 PRO A N 1
ATOM 988 C CA . PRO A 1 125 ? -4.882 3.442 6.861 1.00 39.12 125 PRO A CA 1
ATOM 989 C C . PRO A 1 125 ? -3.526 4.145 7.109 1.00 39.12 125 PRO A C 1
ATOM 991 O O . PRO A 1 125 ? -2.779 4.444 6.183 1.00 39.12 125 PRO A O 1
ATOM 994 N N . GLY A 1 126 ? -3.222 4.468 8.376 1.00 35.66 126 GLY A N 1
ATOM 995 C CA . GLY A 1 126 ? -1.999 5.191 8.783 1.00 35.66 126 GLY A CA 1
ATOM 996 C C . GLY A 1 126 ? -0.713 4.355 8.673 1.00 35.66 126 GLY A C 1
ATOM 997 O O . GLY A 1 126 ? -0.792 3.147 8.512 1.00 35.66 126 GLY A O 1
ATOM 998 N N . ALA A 1 127 ? 0.472 4.962 8.805 1.00 39.31 127 ALA A N 1
ATOM 999 C CA . ALA A 1 127 ? 1.794 4.392 8.461 1.00 39.31 127 ALA A CA 1
ATOM 1000 C C . ALA A 1 127 ? 2.152 2.989 9.024 1.00 39.31 127 ALA A C 1
ATOM 1002 O O . ALA A 1 127 ? 2.944 2.272 8.421 1.00 39.31 127 ALA A O 1
ATOM 1003 N N . GLY A 1 128 ? 1.546 2.538 10.132 1.00 47.53 128 GLY A N 1
ATOM 1004 C CA . GLY A 1 128 ? 1.682 1.146 10.605 1.00 47.53 128 GLY A CA 1
ATOM 1005 C C . GLY A 1 128 ? 0.958 0.107 9.732 1.00 47.53 128 GLY A C 1
ATOM 1006 O O . GLY A 1 128 ? 1.158 -1.092 9.889 1.00 47.53 128 GLY A O 1
ATOM 1007 N N . SER A 1 129 ? 0.111 0.560 8.812 1.00 65.25 129 SER A N 1
ATOM 1008 C CA . SER A 1 129 ? -0.677 -0.282 7.920 1.00 65.25 129 SER A CA 1
ATOM 1009 C C . SER A 1 129 ? 0.044 -0.658 6.640 1.00 65.25 129 SER A C 1
ATOM 1011 O O . SER A 1 129 ? -0.237 -1.725 6.116 1.00 65.25 129 SER A O 1
ATOM 1013 N N . GLU A 1 130 ? 0.979 0.156 6.149 1.00 77.19 130 GLU A N 1
ATOM 1014 C CA . GLU A 1 130 ? 1.544 -0.057 4.817 1.00 77.19 130 GLU A CA 1
ATOM 1015 C C . GLU A 1 130 ? 2.380 -1.340 4.773 1.00 77.19 130 GLU A C 1
ATOM 1017 O O . GLU A 1 130 ? 2.148 -2.207 3.928 1.00 77.19 130 GLU A O 1
ATOM 1022 N N . LYS A 1 131 ? 3.239 -1.541 5.781 1.00 81.25 131 LYS A N 1
ATOM 1023 C CA . LYS A 1 131 ? 4.002 -2.784 5.959 1.00 81.25 131 LYS A CA 1
ATOM 1024 C C . LYS A 1 131 ? 3.089 -4.011 6.072 1.00 81.25 131 LYS A C 1
ATOM 1026 O O . LYS A 1 131 ? 3.330 -5.006 5.396 1.00 81.25 131 LYS A O 1
ATOM 1031 N N . GLN A 1 132 ? 2.017 -3.921 6.862 1.00 81.44 132 GLN A N 1
ATOM 1032 C CA . GLN A 1 132 ? 1.058 -5.019 7.013 1.00 81.44 132 GLN A CA 1
ATOM 1033 C C . GLN A 1 132 ? 0.303 -5.296 5.708 1.00 81.44 132 GLN A C 1
ATOM 1035 O O . GLN A 1 132 ? 0.106 -6.447 5.336 1.00 81.44 132 GLN A O 1
ATOM 1040 N N . THR A 1 133 ? -0.123 -4.253 4.990 1.00 87.00 133 THR A N 1
ATOM 1041 C CA . THR A 1 133 ? -0.821 -4.412 3.708 1.00 87.00 133 THR A CA 1
ATOM 1042 C C . THR A 1 133 ? 0.076 -5.051 2.659 1.00 87.00 133 THR A C 1
ATOM 1044 O O . THR A 1 133 ? -0.403 -5.873 1.882 1.00 87.00 133 THR A O 1
ATOM 1047 N N . ARG A 1 134 ? 1.372 -4.732 2.687 1.00 91.19 134 ARG A N 1
ATOM 1048 C CA . ARG A 1 134 ? 2.384 -5.338 1.830 1.00 91.19 134 ARG A CA 1
ATOM 1049 C C . ARG A 1 134 ? 2.563 -6.819 2.129 1.00 91.19 134 ARG A C 1
ATOM 1051 O O . ARG A 1 134 ? 2.461 -7.634 1.220 1.00 91.19 134 ARG A O 1
ATOM 1058 N N . GLU A 1 135 ? 2.786 -7.166 3.393 1.00 91.94 135 GLU A N 1
ATOM 1059 C CA . GLU A 1 135 ? 2.949 -8.560 3.821 1.00 91.94 135 GLU A CA 1
ATOM 1060 C C . GLU A 1 135 ? 1.701 -9.393 3.501 1.00 91.94 135 GLU A C 1
ATOM 1062 O O . GLU A 1 135 ? 1.818 -10.501 2.986 1.00 91.94 135 GLU A O 1
ATOM 1067 N N . ASN A 1 136 ? 0.505 -8.834 3.701 1.00 92.25 136 ASN A N 1
ATOM 1068 C CA . ASN A 1 136 ? -0.746 -9.509 3.359 1.00 92.25 136 ASN A CA 1
ATOM 1069 C C . ASN A 1 136 ? -0.909 -9.716 1.845 1.00 92.25 136 ASN A C 1
ATOM 1071 O O . ASN A 1 136 ? -1.398 -10.761 1.423 1.00 92.25 136 ASN A O 1
ATOM 1075 N N . PHE A 1 137 ? -0.529 -8.728 1.029 1.00 95.62 137 PHE A N 1
ATOM 1076 C CA . PHE A 1 137 ? -0.616 -8.818 -0.429 1.00 95.62 137 PHE A CA 1
ATOM 1077 C C . PHE A 1 137 ? 0.326 -9.886 -0.986 1.00 95.62 137 PHE A C 1
ATOM 1079 O O . PHE A 1 137 ? -0.119 -10.789 -1.693 1.00 95.62 137 PHE A O 1
ATOM 1086 N N . TRP A 1 138 ? 1.610 -9.832 -0.625 1.00 96.69 138 TRP A N 1
ATOM 1087 C CA . TRP A 1 138 ? 2.570 -10.837 -1.079 1.00 96.69 138 TRP A CA 1
ATOM 1088 C C . TRP A 1 138 ? 2.293 -12.211 -0.480 1.00 96.69 138 TRP A C 1
ATOM 1090 O O . TRP A 1 138 ? 2.458 -13.208 -1.174 1.00 96.69 138 TRP A O 1
ATOM 1100 N N . GLY A 1 139 ? 1.795 -12.269 0.758 1.00 95.25 139 GLY A N 1
ATOM 1101 C CA . GLY A 1 139 ? 1.325 -13.504 1.377 1.00 95.25 139 GLY A CA 1
ATOM 1102 C C . GLY A 1 139 ? 0.199 -14.158 0.574 1.00 95.25 139 GLY A C 1
ATOM 1103 O O . GLY A 1 139 ? 0.251 -15.360 0.328 1.00 95.25 139 GLY A O 1
ATOM 1104 N N . ALA A 1 140 ? -0.764 -13.370 0.087 1.00 95.62 140 ALA A N 1
ATOM 1105 C CA . ALA A 1 140 ? -1.850 -13.873 -0.751 1.00 95.62 140 ALA A CA 1
ATOM 1106 C C . ALA A 1 140 ? -1.339 -14.427 -2.091 1.00 95.62 140 ALA A C 1
ATOM 1108 O O . ALA A 1 140 ? -1.749 -15.509 -2.487 1.00 95.62 140 ALA A O 1
ATOM 1109 N N . ILE A 1 141 ? -0.414 -13.734 -2.764 1.00 96.69 141 ILE A N 1
ATOM 1110 C CA . ILE A 1 141 ? 0.176 -14.234 -4.021 1.00 96.69 141 ILE A CA 1
ATOM 1111 C C . ILE A 1 141 ? 1.043 -15.477 -3.768 1.00 96.69 141 ILE A C 1
ATOM 1113 O O . ILE A 1 141 ? 1.022 -16.420 -4.555 1.00 96.69 141 ILE A O 1
ATOM 1117 N N . SER A 1 142 ? 1.788 -15.518 -2.660 1.00 96.81 142 SER A N 1
ATOM 1118 C CA . SER A 1 142 ? 2.672 -16.647 -2.346 1.00 96.81 142 SER A CA 1
ATOM 1119 C C . SER A 1 142 ? 1.935 -17.960 -2.073 1.00 96.81 142 SER A C 1
ATOM 1121 O O . SER A 1 142 ? 2.546 -19.021 -2.172 1.00 96.81 142 SER A O 1
ATOM 1123 N N . GLN A 1 143 ? 0.637 -17.906 -1.754 1.00 95.69 143 GLN A N 1
ATOM 1124 C CA . GLN A 1 143 ? -0.193 -19.108 -1.632 1.00 95.69 143 GLN A CA 1
ATOM 1125 C C . GLN A 1 143 ? -0.347 -19.823 -2.976 1.00 95.69 143 GLN A C 1
ATOM 1127 O O . GLN A 1 143 ? -0.347 -21.050 -3.003 1.00 95.69 143 GLN A O 1
ATOM 1132 N N . ASP A 1 144 ? -0.406 -19.060 -4.069 1.00 96.56 144 ASP A N 1
ATOM 1133 C CA . ASP A 1 144 ? -0.661 -19.595 -5.405 1.00 96.56 144 ASP A CA 1
ATOM 1134 C C . ASP A 1 144 ? 0.654 -19.822 -6.183 1.00 96.56 144 ASP A C 1
ATOM 1136 O O . ASP A 1 144 ? 0.788 -20.790 -6.927 1.00 96.56 144 ASP A O 1
ATOM 1140 N N . VAL A 1 145 ? 1.670 -18.973 -5.970 1.00 96.88 145 VAL A N 1
ATOM 1141 C CA . VAL A 1 145 ? 2.952 -19.017 -6.709 1.00 96.88 145 VAL A CA 1
ATOM 1142 C C . VAL A 1 145 ? 4.073 -19.740 -5.946 1.00 96.88 145 VAL A C 1
ATOM 1144 O O . VAL A 1 145 ? 5.078 -20.145 -6.534 1.00 96.88 145 VAL A O 1
ATOM 1147 N N . GLY A 1 146 ? 3.931 -19.904 -4.631 1.00 96.25 146 GLY A N 1
ATOM 1148 C CA . GLY A 1 146 ? 4.997 -20.357 -3.739 1.00 96.25 146 GLY A CA 1
ATOM 1149 C C . GLY A 1 146 ? 5.825 -19.206 -3.156 1.00 96.25 146 GLY A C 1
ATOM 1150 O O . GLY A 1 146 ? 5.445 -18.037 -3.197 1.00 96.25 146 GLY A O 1
ATOM 1151 N N . VAL A 1 147 ? 6.975 -19.532 -2.559 1.00 95.94 147 VAL A N 1
ATOM 1152 C CA . VAL A 1 147 ? 7.803 -18.551 -1.836 1.00 95.94 147 VAL A CA 1
ATOM 1153 C C . VAL A 1 147 ? 8.388 -17.512 -2.796 1.00 95.94 147 VAL A C 1
ATOM 1155 O O . VAL A 1 147 ? 9.165 -17.846 -3.688 1.00 95.94 147 VAL A O 1
ATOM 1158 N N . ILE A 1 148 ? 8.074 -16.237 -2.557 1.00 97.62 148 ILE A N 1
ATOM 1159 C CA . ILE A 1 148 ? 8.588 -15.105 -3.337 1.00 97.62 148 ILE A CA 1
ATOM 1160 C C . ILE A 1 148 ? 9.751 -14.456 -2.569 1.00 97.62 148 ILE A C 1
ATOM 1162 O O . ILE A 1 148 ? 9.515 -13.908 -1.488 1.00 97.62 148 ILE A O 1
ATOM 1166 N N . PRO A 1 149 ? 10.990 -14.467 -3.095 1.00 97.06 149 PRO A N 1
ATOM 1167 C CA . PRO A 1 149 ? 12.127 -13.798 -2.467 1.00 97.06 149 PRO A CA 1
ATOM 1168 C C . PRO A 1 149 ? 11.870 -12.308 -2.197 1.00 97.06 149 PRO A C 1
ATOM 1170 O O . PRO A 1 149 ? 11.338 -11.605 -3.056 1.00 97.06 149 PRO A O 1
ATOM 1173 N N . GLU A 1 150 ? 12.306 -11.805 -1.035 1.00 95.94 150 GLU A N 1
ATOM 1174 C CA . GLU A 1 150 ? 12.060 -10.407 -0.629 1.00 95.94 150 GLU A CA 1
ATOM 1175 C C . GLU A 1 150 ? 12.559 -9.404 -1.678 1.00 95.94 150 GLU A C 1
ATOM 1177 O O . GLU A 1 150 ? 11.854 -8.459 -2.013 1.00 95.94 150 GLU A O 1
ATOM 1182 N N . HIS A 1 151 ? 13.736 -9.631 -2.261 1.00 96.50 151 HIS A N 1
ATOM 1183 C CA . HIS A 1 151 ? 14.303 -8.705 -3.240 1.00 96.50 151 HIS A CA 1
ATOM 1184 C C . HIS A 1 151 ? 13.467 -8.587 -4.527 1.00 96.50 151 HIS A C 1
ATOM 1186 O O . HIS A 1 151 ? 13.421 -7.511 -5.117 1.00 96.50 151 HIS A O 1
ATOM 1192 N N . ILE A 1 152 ? 12.739 -9.640 -4.925 1.00 98.00 152 ILE A N 1
ATOM 1193 C CA . ILE A 1 152 ? 11.790 -9.575 -6.048 1.00 98.00 152 ILE A CA 1
ATOM 1194 C C . ILE A 1 152 ? 10.592 -8.703 -5.669 1.00 98.00 152 ILE A C 1
ATOM 1196 O O . ILE A 1 152 ? 10.206 -7.827 -6.441 1.00 98.00 152 ILE A O 1
ATOM 1200 N N . GLN A 1 153 ? 10.036 -8.898 -4.467 1.00 97.62 153 GLN A N 1
ATOM 1201 C CA . GLN A 1 153 ? 8.923 -8.084 -3.960 1.00 97.62 153 GLN A CA 1
ATOM 1202 C C . GLN A 1 153 ? 9.298 -6.596 -3.978 1.00 97.62 153 GLN A C 1
ATOM 1204 O O . GLN A 1 153 ? 8.567 -5.767 -4.517 1.00 97.62 153 GLN A O 1
ATOM 1209 N N . ARG A 1 154 ? 10.496 -6.270 -3.476 1.00 95.94 154 ARG A N 1
ATOM 1210 C CA . ARG A 1 154 ? 11.025 -4.901 -3.444 1.00 95.94 154 ARG A CA 1
ATOM 1211 C C . ARG A 1 154 ? 11.298 -4.325 -4.830 1.00 95.94 154 ARG A C 1
ATOM 1213 O O . ARG A 1 154 ? 11.009 -3.154 -5.051 1.00 95.94 154 ARG A O 1
ATOM 1220 N N . ALA A 1 155 ? 11.827 -5.118 -5.760 1.00 96.69 155 ALA A N 1
ATOM 1221 C CA . ALA A 1 155 ? 12.065 -4.665 -7.128 1.00 96.69 155 ALA A CA 1
ATOM 1222 C C . ALA A 1 155 ? 10.754 -4.279 -7.832 1.00 96.69 155 ALA A C 1
ATOM 1224 O O . ALA A 1 155 ? 10.668 -3.221 -8.456 1.00 96.69 155 ALA A O 1
ATOM 1225 N N . LEU A 1 156 ? 9.712 -5.104 -7.684 1.00 97.31 156 LEU A N 1
ATOM 1226 C CA . LEU A 1 156 ? 8.383 -4.847 -8.249 1.00 97.31 156 LEU A CA 1
ATOM 1227 C C . LEU A 1 156 ? 7.671 -3.670 -7.566 1.00 97.31 156 LEU A C 1
ATOM 1229 O O . LEU A 1 156 ? 6.930 -2.934 -8.216 1.00 97.31 156 LEU A O 1
ATOM 1233 N N . GLU A 1 157 ? 7.906 -3.462 -6.269 1.00 95.62 157 GLU A N 1
ATOM 1234 C CA . GLU A 1 157 ? 7.456 -2.270 -5.540 1.00 95.62 157 GLU A CA 1
ATOM 1235 C C . GLU A 1 157 ? 8.112 -0.998 -6.068 1.00 95.62 157 GLU A C 1
ATOM 1237 O O . GLU A 1 157 ? 7.413 -0.054 -6.435 1.00 95.62 157 GLU A O 1
ATOM 1242 N N . LEU A 1 158 ? 9.442 -0.995 -6.156 1.00 94.81 158 LEU A N 1
ATOM 1243 C CA . LEU A 1 158 ? 10.223 0.168 -6.569 1.00 94.81 158 LEU A CA 1
ATOM 1244 C C . LEU A 1 158 ? 9.901 0.610 -8.000 1.00 94.81 158 LEU A C 1
ATOM 1246 O O . LEU A 1 158 ? 9.916 1.798 -8.300 1.00 94.81 158 LEU A O 1
ATOM 1250 N N . THR A 1 159 ? 9.574 -0.348 -8.866 1.00 94.88 159 THR A N 1
ATOM 1251 C CA . THR A 1 159 ? 9.212 -0.103 -10.269 1.00 94.88 159 THR A CA 1
ATOM 1252 C C . THR A 1 159 ? 7.711 0.111 -10.495 1.00 94.88 159 THR A C 1
ATOM 1254 O O . THR A 1 159 ? 7.278 0.271 -11.633 1.00 94.88 159 THR A O 1
ATOM 1257 N N . GLY A 1 160 ? 6.901 0.162 -9.429 1.00 93.06 160 GLY A N 1
ATOM 1258 C CA . GLY A 1 160 ? 5.488 0.551 -9.504 1.00 93.06 160 GLY A CA 1
ATOM 1259 C C . GLY A 1 160 ? 4.520 -0.544 -9.972 1.00 93.06 160 GLY A C 1
ATOM 1260 O O . GLY A 1 160 ? 3.356 -0.254 -10.261 1.00 93.06 160 GLY A O 1
ATOM 1261 N N . PHE A 1 161 ? 4.959 -1.805 -10.022 1.00 95.31 161 PHE A N 1
ATOM 1262 C CA . PHE A 1 161 ? 4.089 -2.951 -10.324 1.00 95.31 161 PHE A CA 1
ATOM 1263 C C . PHE A 1 161 ? 3.323 -3.460 -9.093 1.00 95.31 161 PHE A C 1
ATOM 1265 O O . PHE A 1 161 ? 2.326 -4.169 -9.228 1.00 95.31 161 PHE A O 1
ATOM 1272 N N . TYR A 1 162 ? 3.737 -3.082 -7.883 1.00 93.62 162 TYR A N 1
ATOM 1273 C CA . TYR A 1 162 ? 3.046 -3.446 -6.645 1.00 93.62 162 TYR A CA 1
ATOM 1274 C C . TYR A 1 162 ? 1.598 -2.936 -6.609 1.00 93.62 162 TYR A C 1
ATOM 1276 O O . TYR A 1 162 ? 1.332 -1.749 -6.795 1.00 93.62 162 TYR A O 1
ATOM 1284 N N . ARG A 1 163 ? 0.654 -3.856 -6.345 1.00 92.62 163 ARG A N 1
ATOM 1285 C CA . ARG A 1 163 ? -0.801 -3.595 -6.282 1.00 92.62 163 ARG A CA 1
ATOM 1286 C C . ARG A 1 163 ? -1.363 -2.891 -7.525 1.00 92.62 163 ARG A C 1
ATOM 1288 O O . ARG A 1 163 ? -2.392 -2.223 -7.447 1.00 92.62 163 ARG A O 1
ATOM 1295 N N . ASN A 1 164 ? -0.709 -3.068 -8.669 1.00 93.12 164 ASN A N 1
ATOM 1296 C CA . ASN A 1 164 ? -1.107 -2.495 -9.944 1.00 93.12 164 ASN A CA 1
ATOM 1297 C C . ASN A 1 164 ? -1.581 -3.607 -10.893 1.00 93.12 164 ASN A C 1
ATOM 1299 O O . ASN A 1 164 ? -1.019 -4.700 -10.903 1.00 93.12 164 ASN A O 1
ATOM 1303 N N . ALA A 1 165 ? -2.595 -3.331 -11.716 1.00 92.62 165 ALA A N 1
ATOM 1304 C CA . ALA A 1 165 ? -3.058 -4.257 -12.751 1.00 92.62 165 ALA A CA 1
ATOM 1305 C C . ALA A 1 165 ? -1.950 -4.615 -13.760 1.00 92.62 165 ALA A C 1
ATOM 1307 O O . ALA A 1 165 ? -1.931 -5.729 -14.278 1.00 92.62 165 ALA A O 1
ATOM 1308 N N . SER A 1 166 ? -0.978 -3.719 -13.971 1.00 95.62 166 SER A N 1
ATOM 1309 C CA . SER A 1 166 ? 0.194 -3.970 -14.820 1.00 95.62 166 SER A CA 1
ATOM 1310 C C . SER A 1 166 ? 1.068 -5.136 -14.347 1.00 95.62 166 SER A C 1
ATOM 1312 O O . SER A 1 166 ? 1.866 -5.637 -15.134 1.00 95.62 166 SER A O 1
ATOM 1314 N N . LEU A 1 167 ? 0.920 -5.598 -13.097 1.00 97.00 167 LEU A N 1
ATOM 1315 C CA . LEU A 1 167 ? 1.612 -6.786 -12.590 1.00 97.00 167 LEU A CA 1
ATOM 1316 C C . LEU A 1 167 ? 1.277 -8.044 -13.405 1.00 97.00 167 LEU A C 1
ATOM 1318 O O . LEU A 1 167 ? 2.147 -8.882 -13.594 1.00 97.00 167 LEU A O 1
ATOM 1322 N N . GLY A 1 168 ? 0.052 -8.147 -13.936 1.00 96.19 168 GLY A N 1
ATOM 1323 C CA . GLY A 1 168 ? -0.369 -9.242 -14.820 1.00 96.19 168 GLY A CA 1
ATOM 1324 C C . GLY A 1 168 ? 0.099 -9.099 -16.274 1.00 96.19 168 GLY A C 1
ATOM 1325 O O . GLY A 1 168 ? -0.236 -9.935 -17.101 1.00 96.19 168 GLY A O 1
ATOM 1326 N N . MET A 1 169 ? 0.855 -8.044 -16.600 1.00 96.00 169 MET A N 1
ATOM 1327 C CA . MET A 1 169 ? 1.307 -7.729 -17.963 1.00 96.00 169 MET A CA 1
ATOM 1328 C C . MET A 1 169 ? 2.838 -7.708 -18.095 1.00 96.00 169 MET A C 1
ATOM 1330 O O . MET A 1 169 ? 3.371 -7.244 -19.106 1.00 96.00 169 MET A O 1
ATOM 1334 N N . ILE A 1 170 ? 3.569 -8.165 -17.073 1.00 97.50 170 ILE A N 1
ATOM 1335 C CA . ILE A 1 170 ? 5.033 -8.166 -17.092 1.00 97.50 170 ILE A CA 1
ATOM 1336 C C . ILE A 1 170 ? 5.532 -9.195 -18.108 1.00 97.50 170 ILE A C 1
ATOM 1338 O O . ILE A 1 170 ? 5.288 -10.393 -18.018 1.00 97.50 170 ILE A O 1
ATOM 1342 N N . SER A 1 171 ? 6.290 -8.706 -19.080 1.00 97.75 171 SER A N 1
ATOM 1343 C CA . SER A 1 171 ? 6.926 -9.527 -20.110 1.00 97.75 171 SER A CA 1
ATOM 1344 C C . SER A 1 171 ? 8.418 -9.728 -19.813 1.00 97.75 171 SER A C 1
ATOM 1346 O O . SER A 1 171 ? 9.003 -8.943 -19.062 1.00 97.75 171 SER A O 1
ATOM 1348 N N . PRO A 1 172 ? 9.104 -10.687 -20.464 1.00 98.19 172 PRO A N 1
ATOM 1349 C CA . PRO A 1 172 ? 10.561 -10.808 -20.366 1.00 98.19 172 PRO A CA 1
ATOM 1350 C C . PRO A 1 172 ? 11.310 -9.519 -20.740 1.00 98.19 172 PRO A C 1
ATOM 1352 O O . PRO A 1 172 ? 12.363 -9.221 -20.180 1.00 98.19 172 PRO A O 1
ATOM 1355 N N . THR A 1 173 ? 10.765 -8.723 -21.664 1.00 97.81 173 THR A N 1
ATOM 1356 C CA . THR A 1 173 ? 11.308 -7.401 -22.005 1.00 97.81 173 THR A CA 1
ATOM 1357 C C . THR A 1 173 ? 11.126 -6.392 -20.874 1.00 97.81 173 THR A C 1
ATOM 1359 O O . THR A 1 173 ? 12.051 -5.641 -20.583 1.00 97.81 173 THR A O 1
ATOM 1362 N N . THR A 1 174 ? 9.985 -6.421 -20.180 1.00 97.75 174 THR A N 1
ATOM 1363 C CA . THR A 1 174 ? 9.741 -5.601 -18.984 1.00 97.75 174 THR A CA 1
ATOM 1364 C C . THR A 1 174 ? 10.692 -5.980 -17.850 1.00 97.75 174 THR A C 1
ATOM 1366 O O . THR A 1 174 ? 11.225 -5.095 -17.194 1.00 97.75 174 THR A O 1
ATOM 1369 N N . ILE A 1 175 ? 10.974 -7.272 -17.651 1.00 98.19 175 ILE A N 1
ATOM 1370 C CA . ILE A 1 175 ? 11.935 -7.735 -16.636 1.00 98.19 175 ILE A CA 1
ATOM 1371 C C . ILE A 1 175 ? 13.329 -7.155 -16.905 1.00 98.19 175 ILE A C 1
ATOM 1373 O O . ILE A 1 175 ? 13.948 -6.616 -15.994 1.00 98.19 175 ILE A O 1
ATOM 1377 N N . LYS A 1 176 ? 13.791 -7.170 -18.162 1.00 98.00 176 LYS A N 1
ATOM 1378 C CA . LYS A 1 176 ? 15.062 -6.526 -18.539 1.00 98.00 176 LYS A CA 1
ATOM 1379 C C . LYS A 1 176 ? 15.061 -5.019 -18.286 1.00 98.00 176 LYS A C 1
ATOM 1381 O O . LYS A 1 176 ? 16.091 -4.469 -17.915 1.00 98.00 176 LYS A O 1
ATOM 1386 N N . GLN A 1 177 ? 13.924 -4.353 -18.484 1.00 97.44 177 GLN A N 1
ATOM 1387 C CA . GLN A 1 177 ? 13.792 -2.931 -18.172 1.00 97.44 177 GLN A CA 1
ATOM 1388 C C . GLN A 1 177 ? 13.911 -2.685 -16.660 1.00 97.44 177 GLN A C 1
ATOM 1390 O O . GLN A 1 177 ? 14.663 -1.810 -16.247 1.00 97.44 177 GLN A O 1
ATOM 1395 N N . ILE A 1 178 ? 13.264 -3.520 -15.836 1.00 97.19 178 ILE A N 1
ATOM 1396 C CA . ILE A 1 178 ? 13.396 -3.477 -14.372 1.00 97.19 178 ILE A CA 1
ATOM 1397 C C . ILE A 1 178 ? 14.869 -3.639 -13.969 1.00 97.19 178 ILE A C 1
ATOM 1399 O O . ILE A 1 178 ? 15.372 -2.847 -13.179 1.00 97.19 178 ILE A O 1
ATOM 1403 N N . GLU A 1 179 ? 15.590 -4.612 -14.535 1.00 97.31 179 GLU A N 1
ATOM 1404 C CA . GLU A 1 179 ? 17.025 -4.806 -14.260 1.00 97.31 179 GLU A CA 1
ATOM 1405 C C . GLU A 1 179 ? 17.865 -3.558 -14.566 1.00 97.31 179 GLU A C 1
ATOM 1407 O O . GLU A 1 179 ? 18.780 -3.237 -13.808 1.00 97.31 179 GLU A O 1
ATOM 1412 N N . GLN A 1 180 ? 17.552 -2.853 -15.657 1.00 96.31 180 GLN A N 1
ATOM 1413 C CA . GLN A 1 180 ? 18.265 -1.647 -16.086 1.00 96.31 180 GLN A CA 1
ATOM 1414 C C . GLN A 1 180 ? 17.952 -0.420 -15.226 1.00 96.31 180 GLN A C 1
ATOM 1416 O O . GLN A 1 180 ? 18.838 0.409 -15.025 1.00 96.31 180 GLN A O 1
ATOM 1421 N N . ASP A 1 181 ? 16.724 -0.307 -14.719 1.00 94.69 181 ASP A N 1
ATOM 1422 C CA . ASP A 1 181 ? 16.275 0.855 -13.944 1.00 94.69 181 ASP A CA 1
ATOM 1423 C C . ASP A 1 181 ? 16.628 0.736 -12.447 1.00 94.69 181 ASP A C 1
ATOM 1425 O O . ASP A 1 181 ? 16.771 1.742 -11.746 1.00 94.69 181 ASP A O 1
ATOM 1429 N N . MET A 1 182 ? 16.827 -0.490 -11.948 1.00 95.31 182 MET A N 1
ATOM 1430 C CA . MET A 1 182 ? 17.141 -0.772 -10.540 1.00 95.31 182 MET A CA 1
ATOM 1431 C C . MET A 1 182 ? 18.366 -0.008 -9.993 1.00 95.31 182 MET A C 1
ATOM 1433 O O . MET A 1 182 ? 18.250 0.549 -8.899 1.00 95.31 182 MET A O 1
ATOM 1437 N N . PRO A 1 183 ? 19.515 0.093 -10.697 1.00 94.19 183 PRO A N 1
ATOM 1438 C CA . PRO A 1 183 ? 20.672 0.862 -10.230 1.00 94.19 183 PRO A CA 1
ATOM 1439 C C . PRO A 1 183 ? 20.371 2.311 -9.865 1.00 94.19 183 PRO A C 1
ATOM 1441 O O . PRO A 1 183 ? 20.774 2.765 -8.795 1.00 94.19 183 PRO A O 1
ATOM 1444 N N . GLU A 1 184 ? 19.639 3.017 -10.723 1.00 92.56 184 GLU A N 1
ATOM 1445 C CA . GLU A 1 184 ? 19.308 4.425 -10.514 1.00 92.56 184 GLU A CA 1
ATOM 1446 C C . GLU A 1 184 ? 18.251 4.585 -9.415 1.00 92.56 184 GLU A C 1
ATOM 1448 O O . GLU A 1 184 ? 18.415 5.392 -8.495 1.00 92.56 184 GLU A O 1
ATOM 1453 N N . ALA A 1 185 ? 17.207 3.753 -9.447 1.00 91.75 185 ALA A N 1
ATOM 1454 C CA . ALA A 1 185 ? 16.133 3.797 -8.463 1.00 91.75 185 ALA A CA 1
ATOM 1455 C C . ALA A 1 185 ? 16.630 3.488 -7.038 1.00 91.75 185 ALA A C 1
ATOM 1457 O O . ALA A 1 185 ? 16.209 4.125 -6.072 1.00 91.75 185 ALA A O 1
ATOM 1458 N N . ILE A 1 186 ? 17.564 2.546 -6.886 1.00 93.75 186 ILE A N 1
ATOM 1459 C CA . ILE A 1 186 ? 18.121 2.188 -5.577 1.00 93.75 186 ILE A CA 1
ATOM 1460 C C . ILE A 1 186 ? 19.081 3.261 -5.066 1.00 93.75 186 ILE A C 1
ATOM 1462 O O . ILE A 1 186 ? 19.094 3.519 -3.865 1.00 93.75 186 ILE A O 1
ATOM 1466 N N . GLU A 1 187 ? 19.854 3.923 -5.931 1.00 92.25 187 GLU A N 1
ATOM 1467 C CA . GLU A 1 187 ? 20.705 5.038 -5.493 1.00 92.25 187 GLU A CA 1
ATOM 1468 C C . GLU A 1 187 ? 19.857 6.187 -4.923 1.00 92.25 187 GLU A C 1
ATOM 1470 O O . GLU A 1 187 ? 20.209 6.769 -3.894 1.00 92.25 187 GLU A O 1
ATOM 1475 N N . PHE A 1 188 ? 18.677 6.433 -5.504 1.00 90.19 188 PHE A N 1
ATOM 1476 C CA . PHE A 1 188 ? 17.699 7.356 -4.930 1.00 90.19 188 PHE A CA 1
ATOM 1477 C C . PHE A 1 188 ? 17.220 6.905 -3.540 1.00 90.19 188 PHE A C 1
ATOM 1479 O O . PHE A 1 188 ? 17.220 7.712 -2.612 1.00 90.19 188 PHE A O 1
ATOM 1486 N N . VAL A 1 189 ? 16.882 5.625 -3.345 1.00 90.75 189 VAL A N 1
ATOM 1487 C CA . VAL A 1 189 ? 16.489 5.097 -2.020 1.00 90.75 189 VAL A CA 1
ATOM 1488 C C . VAL A 1 189 ? 17.628 5.226 -1.003 1.00 90.75 189 VAL A C 1
ATOM 1490 O O . VAL A 1 189 ? 17.406 5.666 0.123 1.00 90.75 189 VAL A O 1
ATOM 1493 N N . ILE A 1 190 ? 18.864 4.909 -1.398 1.00 92.69 190 ILE A N 1
ATOM 1494 C CA . ILE A 1 190 ? 20.043 5.034 -0.532 1.00 92.69 190 ILE A CA 1
ATOM 1495 C C . ILE A 1 190 ? 20.257 6.489 -0.104 1.00 92.69 190 ILE A C 1
ATOM 1497 O O . ILE A 1 190 ? 20.646 6.722 1.036 1.00 92.69 190 ILE A O 1
ATOM 1501 N N . SER A 1 191 ? 19.966 7.468 -0.966 1.00 89.81 191 SER A N 1
ATOM 1502 C CA . SER A 1 191 ? 20.074 8.889 -0.607 1.00 89.81 191 SER A CA 1
ATOM 1503 C C . SER A 1 191 ? 19.132 9.312 0.534 1.00 89.81 191 SER A C 1
ATOM 1505 O O . SER A 1 191 ? 19.397 10.309 1.202 1.00 89.81 191 SER A O 1
ATOM 1507 N N . GLN A 1 192 ? 18.061 8.546 0.781 1.00 85.81 192 GLN A N 1
ATOM 1508 C CA . GLN A 1 192 ? 17.058 8.811 1.818 1.00 85.81 192 GLN A CA 1
ATOM 1509 C C . GLN A 1 192 ? 17.305 8.020 3.116 1.00 85.81 192 GLN A C 1
ATOM 1511 O O . GLN A 1 192 ? 16.758 8.372 4.162 1.00 85.81 192 GLN A O 1
ATOM 1516 N N . GLU A 1 193 ? 18.114 6.957 3.080 1.00 84.19 193 GLU A N 1
ATOM 1517 C CA . GLU A 1 193 ? 18.318 6.042 4.208 1.00 84.19 193 GLU A CA 1
ATOM 1518 C C . GLU A 1 193 ? 19.762 6.035 4.734 1.00 84.19 193 GLU A C 1
ATOM 1520 O O . GLU A 1 193 ? 20.736 6.214 4.011 1.00 84.19 193 GLU A O 1
ATOM 1525 N N . SER A 1 194 ? 19.931 5.755 6.029 1.00 76.25 194 SER A N 1
ATOM 1526 C CA . SER A 1 194 ? 21.242 5.808 6.694 1.00 76.25 194 SER A CA 1
ATOM 1527 C C . SER A 1 194 ? 22.104 4.548 6.523 1.00 76.25 194 SER A C 1
ATOM 1529 O O . SER A 1 194 ? 23.291 4.578 6.848 1.00 76.25 194 SER A O 1
ATOM 1531 N N . LYS A 1 195 ? 21.557 3.432 6.015 1.00 92.62 195 LYS A N 1
ATOM 1532 C CA . LYS A 1 195 ? 22.248 2.127 5.971 1.00 92.62 195 LYS A CA 1
ATOM 1533 C C . LYS A 1 195 ? 22.333 1.531 4.564 1.00 92.62 195 LYS A C 1
ATOM 1535 O O . LYS A 1 195 ? 21.652 0.558 4.242 1.00 92.62 195 LYS A O 1
ATOM 1540 N N . ARG A 1 196 ? 23.270 2.037 3.756 1.00 93.31 196 ARG A N 1
ATOM 1541 C CA . ARG A 1 196 ? 23.528 1.575 2.374 1.00 93.31 196 ARG A CA 1
ATOM 1542 C C . ARG A 1 196 ? 23.602 0.049 2.230 1.00 93.31 196 ARG A C 1
ATOM 1544 O O . ARG A 1 196 ? 22.963 -0.516 1.352 1.00 93.31 196 ARG A O 1
ATOM 1551 N N . THR A 1 197 ? 24.360 -0.633 3.088 1.00 92.38 197 THR A N 1
ATOM 1552 C CA . THR A 1 197 ? 24.575 -2.089 2.986 1.00 92.38 197 THR A CA 1
ATOM 1553 C C . THR A 1 197 ? 23.291 -2.898 3.185 1.00 92.38 197 THR A C 1
ATOM 1555 O O . THR A 1 197 ? 23.110 -3.936 2.550 1.00 92.38 197 THR A O 1
ATOM 1558 N N . GLU A 1 198 ? 22.397 -2.431 4.059 1.00 93.56 198 GLU A N 1
ATOM 1559 C CA . GLU A 1 198 ? 21.123 -3.096 4.335 1.00 93.56 198 GLU A CA 1
ATOM 1560 C C . GLU A 1 198 ? 20.166 -2.933 3.149 1.00 93.56 198 GLU A C 1
ATOM 1562 O O . GLU A 1 198 ? 19.631 -3.928 2.663 1.00 93.56 198 GLU A O 1
ATOM 1567 N N . VAL A 1 199 ? 20.068 -1.714 2.606 1.00 93.62 199 VAL A N 1
ATOM 1568 C CA . VAL A 1 199 ? 19.292 -1.410 1.393 1.00 93.62 199 VAL A CA 1
ATOM 1569 C C . VAL A 1 199 ? 19.768 -2.264 0.218 1.00 93.62 199 VAL A C 1
ATOM 1571 O O . VAL A 1 199 ? 18.976 -2.977 -0.394 1.00 93.62 199 VAL A O 1
ATOM 1574 N N . LEU A 1 200 ? 21.076 -2.292 -0.057 1.00 95.25 200 LEU A N 1
ATOM 1575 C CA . LEU A 1 200 ? 21.623 -3.092 -1.156 1.00 95.25 200 LEU A CA 1
ATOM 1576 C C . LEU A 1 200 ? 21.282 -4.580 -1.015 1.00 95.25 200 LEU A C 1
ATOM 1578 O O . LEU A 1 200 ? 20.968 -5.232 -2.006 1.00 95.25 200 LEU A O 1
ATOM 1582 N N . ARG A 1 201 ? 21.307 -5.128 0.205 1.00 95.31 201 ARG A N 1
ATOM 1583 C CA . ARG A 1 201 ? 20.935 -6.528 0.447 1.00 95.31 201 ARG A CA 1
ATOM 1584 C C . ARG A 1 201 ? 19.442 -6.782 0.238 1.00 95.31 201 ARG A C 1
ATOM 1586 O O . ARG A 1 201 ? 19.096 -7.839 -0.284 1.00 95.31 201 ARG A O 1
ATOM 1593 N N . GLN A 1 202 ? 18.584 -5.844 0.637 1.00 94.62 202 GLN A N 1
ATOM 1594 C CA . GLN A 1 202 ? 17.134 -5.961 0.467 1.00 94.62 202 GLN A CA 1
ATOM 1595 C C . GLN A 1 202 ? 16.722 -5.930 -1.008 1.00 94.62 202 GLN A C 1
ATOM 1597 O O . GLN A 1 202 ? 15.855 -6.705 -1.388 1.00 94.62 202 GLN A O 1
ATOM 1602 N N . TYR A 1 203 ? 17.348 -5.089 -1.838 1.00 95.19 203 TYR A N 1
ATOM 1603 C CA . TYR A 1 203 ? 16.948 -4.916 -3.241 1.00 95.19 203 TYR A CA 1
ATOM 1604 C C . TYR A 1 203 ? 17.710 -5.801 -4.240 1.00 95.19 203 TYR A C 1
ATOM 1606 O O . TYR A 1 203 ? 17.127 -6.240 -5.225 1.00 95.19 203 TYR A O 1
ATOM 1614 N N . TYR A 1 204 ? 18.990 -6.102 -3.996 1.00 95.94 204 TYR A N 1
ATOM 1615 C CA . TYR A 1 204 ? 19.811 -6.930 -4.896 1.00 95.94 204 TYR A CA 1
ATOM 1616 C C . TYR A 1 204 ? 19.981 -8.382 -4.431 1.00 95.94 204 TYR A C 1
ATOM 1618 O O . TYR A 1 204 ? 20.664 -9.178 -5.082 1.00 95.94 204 TYR A O 1
ATOM 1626 N N . GLY A 1 205 ? 19.415 -8.735 -3.277 1.00 94.25 205 GLY A N 1
ATOM 1627 C CA . GLY A 1 205 ? 19.604 -10.044 -2.666 1.00 94.25 205 GLY A CA 1
ATOM 1628 C C . GLY A 1 205 ? 21.034 -10.276 -2.164 1.00 94.25 205 GLY A C 1
ATOM 1629 O O . GLY A 1 205 ? 21.889 -9.389 -2.141 1.00 94.25 205 GLY A O 1
ATOM 1630 N N . SER A 1 206 ? 21.317 -11.500 -1.720 1.00 93.56 206 SER A N 1
ATOM 1631 C CA . SER A 1 206 ? 22.623 -11.870 -1.151 1.00 93.56 206 SER A CA 1
ATOM 1632 C C . SER A 1 206 ? 23.746 -11.971 -2.189 1.00 93.56 206 SER A C 1
ATOM 1634 O O . SER A 1 206 ? 24.914 -11.832 -1.827 1.00 93.56 206 SER A O 1
ATOM 1636 N N . VAL A 1 207 ? 23.403 -12.216 -3.456 1.00 94.19 207 VAL A N 1
ATOM 1637 C CA . VAL A 1 207 ? 24.365 -12.456 -4.541 1.00 94.19 207 VAL A CA 1
ATOM 1638 C C . VAL A 1 207 ? 24.920 -11.140 -5.082 1.00 94.19 207 VAL A C 1
ATOM 1640 O O . VAL A 1 207 ? 26.137 -10.978 -5.180 1.00 94.19 207 VAL A O 1
ATOM 1643 N N . TYR A 1 208 ? 24.043 -10.181 -5.393 1.00 95.12 208 TYR A N 1
ATOM 1644 C CA . TYR A 1 208 ? 24.424 -8.948 -6.087 1.00 95.12 208 TYR A CA 1
ATOM 1645 C C . TYR A 1 208 ? 24.627 -7.742 -5.164 1.00 95.12 208 TYR A C 1
ATOM 1647 O O . TYR A 1 208 ? 25.137 -6.723 -5.622 1.00 95.12 208 TYR A O 1
ATOM 1655 N N . CYS A 1 209 ? 24.358 -7.844 -3.855 1.00 93.88 209 CYS A N 1
ATOM 1656 C CA . CYS A 1 209 ? 24.566 -6.722 -2.927 1.00 93.88 209 CYS A CA 1
ATOM 1657 C C . CYS A 1 209 ? 26.014 -6.202 -2.880 1.00 93.88 209 CYS A C 1
ATOM 1659 O O . CYS A 1 209 ? 26.233 -5.025 -2.600 1.00 93.88 209 CYS A O 1
ATOM 1661 N N . LYS A 1 210 ? 27.003 -7.058 -3.175 1.00 94.25 210 LYS A N 1
ATOM 1662 C CA . LYS A 1 210 ? 28.425 -6.680 -3.253 1.00 94.25 210 LYS A CA 1
ATOM 1663 C C . LYS A 1 210 ? 28.821 -6.091 -4.606 1.00 94.25 210 LYS A C 1
ATOM 1665 O O . LYS A 1 210 ? 29.844 -5.419 -4.690 1.00 94.25 210 LYS A O 1
ATOM 1670 N N . ASN A 1 211 ? 28.061 -6.374 -5.663 1.00 94.94 211 ASN A N 1
ATOM 1671 C CA . ASN A 1 211 ? 28.342 -5.876 -7.007 1.00 94.94 211 ASN A CA 1
ATOM 1672 C C . ASN A 1 211 ? 27.048 -5.515 -7.766 1.00 94.94 211 ASN A C 1
ATOM 1674 O O . ASN A 1 211 ? 26.657 -6.240 -8.688 1.00 94.94 211 ASN A O 1
ATOM 1678 N N . PRO A 1 212 ? 26.404 -4.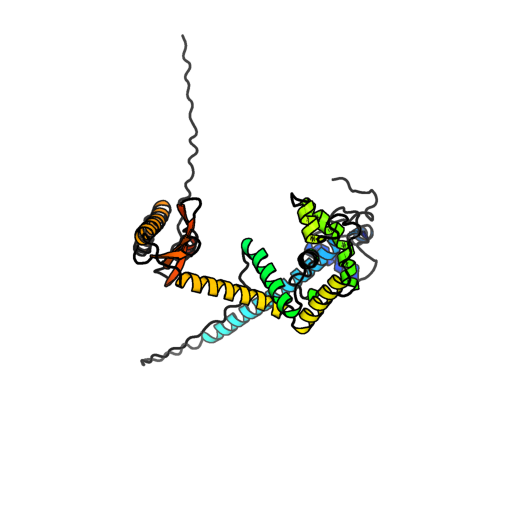388 -7.401 1.00 93.81 212 PRO A N 1
ATOM 1679 C CA . PRO A 1 212 ? 25.161 -3.920 -8.022 1.00 93.81 212 PRO A CA 1
ATOM 1680 C C . PRO A 1 212 ? 25.252 -3.697 -9.534 1.00 93.81 212 PRO A C 1
ATOM 1682 O O . PRO A 1 212 ? 24.288 -3.921 -10.253 1.00 93.81 212 PRO A O 1
ATOM 1685 N N . ALA A 1 213 ? 26.427 -3.307 -10.040 1.00 93.56 213 ALA A N 1
ATOM 1686 C CA . ALA A 1 213 ? 26.633 -3.005 -11.459 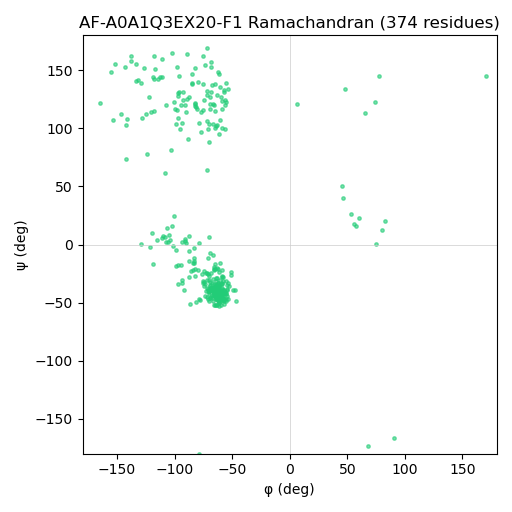1.00 93.56 213 ALA A CA 1
ATOM 1687 C C . ALA A 1 213 ? 26.458 -4.224 -12.384 1.00 93.56 213 ALA A C 1
ATOM 1689 O O . ALA A 1 213 ? 26.327 -4.070 -13.594 1.00 93.56 213 ALA A O 1
ATOM 1690 N N . LYS A 1 214 ? 26.486 -5.440 -11.826 1.00 95.81 214 LYS A N 1
ATOM 1691 C CA . LYS A 1 214 ? 26.271 -6.697 -12.556 1.00 95.81 214 LYS A CA 1
ATOM 1692 C C . LYS A 1 214 ? 24.910 -7.324 -12.260 1.00 95.81 214 LYS A C 1
ATOM 1694 O O . LYS A 1 214 ? 24.736 -8.514 -12.532 1.00 95.81 214 LYS A O 1
ATOM 1699 N N . PHE A 1 215 ? 24.000 -6.570 -11.647 1.00 96.81 215 PHE A N 1
ATOM 1700 C CA . PHE A 1 215 ? 22.691 -7.074 -11.273 1.00 96.81 215 PHE A CA 1
ATOM 1701 C C . PHE A 1 215 ? 21.936 -7.609 -12.489 1.00 96.81 215 PHE A C 1
ATOM 1703 O O . PHE A 1 215 ? 21.881 -6.981 -13.544 1.00 96.81 215 PHE A O 1
ATOM 1710 N N . LYS A 1 216 ? 21.379 -8.800 -12.305 1.00 97.44 216 LYS A N 1
ATOM 1711 C CA . LYS A 1 216 ? 20.415 -9.445 -13.185 1.00 97.44 216 LYS A CA 1
ATOM 1712 C C . LYS A 1 216 ? 19.619 -10.430 -12.345 1.00 97.44 216 LYS A C 1
ATOM 1714 O O . LYS A 1 216 ? 20.177 -11.022 -11.418 1.00 97.44 216 LYS A O 1
ATOM 1719 N N . PHE A 1 217 ? 18.362 -10.641 -12.686 1.00 97.69 217 PHE A N 1
ATOM 1720 C CA . PHE A 1 217 ? 17.591 -11.721 -12.103 1.00 97.69 217 PHE A CA 1
ATOM 1721 C C . PHE A 1 217 ? 18.158 -13.061 -12.577 1.00 97.69 217 PHE A C 1
ATOM 1723 O O . PHE A 1 217 ? 18.513 -13.264 -13.744 1.00 97.69 217 PHE A O 1
ATOM 1730 N N . LEU A 1 218 ? 18.271 -14.001 -11.647 1.00 97.38 218 LEU A N 1
ATOM 1731 C CA . LEU A 1 218 ? 18.615 -15.379 -11.962 1.00 97.38 218 LEU A CA 1
ATOM 1732 C C . LEU A 1 218 ? 17.465 -16.032 -12.736 1.00 97.38 218 LEU A C 1
ATOM 1734 O O . LEU A 1 218 ? 16.311 -15.641 -12.603 1.00 97.38 218 LEU A O 1
ATOM 1738 N N . ALA A 1 219 ? 17.752 -17.084 -13.505 1.00 97.44 219 ALA A N 1
ATOM 1739 C CA . ALA A 1 219 ? 16.727 -17.764 -14.305 1.00 97.44 219 ALA A CA 1
ATOM 1740 C C . ALA A 1 219 ? 15.520 -18.230 -13.463 1.00 97.44 219 ALA A C 1
ATOM 1742 O O . ALA A 1 219 ? 14.379 -18.094 -13.896 1.00 97.44 219 ALA A O 1
ATOM 1743 N N . GLY A 1 220 ? 15.765 -18.715 -12.240 1.00 97.50 220 GLY A N 1
ATOM 1744 C CA . GLY A 1 220 ? 14.697 -19.075 -11.305 1.00 97.50 220 GLY A CA 1
ATOM 1745 C C . GLY A 1 220 ? 13.876 -17.872 -10.832 1.00 97.50 220 GLY A C 1
ATOM 1746 O O . GLY A 1 220 ? 12.663 -17.971 -10.729 1.00 97.50 220 GLY A O 1
ATOM 1747 N N . GLU A 1 221 ? 14.510 -16.720 -10.612 1.00 97.62 221 GLU A N 1
ATOM 1748 C CA . GLU A 1 221 ? 13.835 -15.482 -10.196 1.00 97.62 221 GLU A CA 1
ATOM 1749 C C . GLU A 1 221 ? 12.994 -14.898 -11.338 1.00 97.62 221 GLU A C 1
ATOM 1751 O O . GLU A 1 221 ? 11.859 -14.482 -11.115 1.00 97.62 221 GLU A O 1
ATOM 1756 N N . VAL A 1 222 ? 13.505 -14.949 -12.574 1.00 98.38 222 VAL A N 1
ATOM 1757 C CA . VAL A 1 222 ? 12.744 -14.607 -13.785 1.00 98.38 222 VAL A CA 1
ATOM 1758 C C . VAL A 1 222 ? 11.503 -15.490 -13.895 1.00 98.38 222 VAL A C 1
ATOM 1760 O O . VAL A 1 222 ? 10.408 -14.974 -14.108 1.00 98.38 222 VAL A O 1
ATOM 1763 N N . GLN A 1 223 ? 11.649 -16.805 -13.698 1.00 98.31 223 GLN A N 1
ATOM 1764 C CA . GLN A 1 223 ? 10.512 -17.721 -13.722 1.00 98.31 223 GLN A CA 1
ATOM 1765 C C . GLN A 1 223 ? 9.504 -17.397 -12.615 1.00 98.31 223 GLN A C 1
ATOM 1767 O O . GLN A 1 223 ? 8.309 -17.385 -12.886 1.00 98.31 223 GLN A O 1
ATOM 1772 N N . THR A 1 224 ? 9.958 -17.060 -11.404 1.00 98.31 224 THR A N 1
ATOM 1773 C CA . THR A 1 224 ? 9.074 -16.617 -10.315 1.00 98.31 224 THR A CA 1
ATOM 1774 C C . THR A 1 224 ? 8.277 -15.371 -10.702 1.00 98.31 224 THR A C 1
ATOM 1776 O O . THR A 1 224 ? 7.067 -15.346 -10.496 1.00 98.31 224 THR A O 1
ATOM 1779 N N . ILE A 1 225 ? 8.907 -14.353 -11.301 1.00 98.44 225 ILE A N 1
ATOM 1780 C CA . ILE A 1 225 ? 8.209 -13.132 -11.748 1.00 98.44 225 ILE A CA 1
ATOM 1781 C C . ILE A 1 225 ? 7.155 -13.462 -12.815 1.00 98.44 225 ILE A C 1
ATOM 1783 O O . ILE A 1 225 ? 6.030 -12.959 -12.756 1.00 98.44 225 ILE A O 1
ATOM 1787 N N . LEU A 1 226 ? 7.487 -14.333 -13.769 1.00 98.31 226 LEU A N 1
ATOM 1788 C CA . LEU A 1 226 ? 6.543 -14.772 -14.798 1.00 98.31 226 LEU A CA 1
ATOM 1789 C C . LEU A 1 226 ? 5.386 -15.586 -14.205 1.00 98.31 226 LEU A C 1
ATOM 1791 O O . LEU A 1 226 ? 4.242 -15.378 -14.601 1.00 98.31 226 LEU A O 1
ATOM 1795 N N . SER A 1 227 ? 5.645 -16.439 -13.212 1.00 98.38 227 SER A N 1
ATOM 1796 C CA . SER A 1 227 ? 4.594 -17.164 -12.493 1.00 98.38 227 SER A CA 1
ATOM 1797 C C . SER A 1 227 ? 3.665 -16.214 -11.732 1.00 98.38 227 SER A C 1
ATOM 1799 O O . SER A 1 227 ? 2.451 -16.378 -11.811 1.00 98.38 227 SER A O 1
ATOM 1801 N N . ILE A 1 228 ? 4.196 -15.180 -11.062 1.00 98.25 228 ILE A N 1
ATOM 1802 C CA . ILE A 1 228 ? 3.374 -14.120 -10.442 1.00 98.25 228 ILE A CA 1
ATOM 1803 C C . ILE A 1 228 ? 2.480 -13.465 -11.494 1.00 98.25 228 ILE A C 1
ATOM 1805 O O . ILE A 1 228 ? 1.283 -13.305 -11.275 1.00 98.25 228 ILE A O 1
ATOM 1809 N N . THR A 1 229 ? 3.058 -13.119 -12.642 1.00 98.06 229 THR A N 1
ATOM 1810 C CA . THR A 1 229 ? 2.352 -12.451 -13.739 1.00 98.06 229 THR A CA 1
ATOM 1811 C C . THR A 1 229 ? 1.192 -13.299 -14.253 1.00 98.06 229 THR A C 1
ATOM 1813 O O . THR A 1 229 ? 0.064 -12.815 -14.284 1.00 98.06 229 THR A O 1
ATOM 1816 N N . ALA A 1 230 ? 1.447 -14.567 -14.589 1.00 98.00 230 ALA A N 1
ATOM 1817 C CA . ALA A 1 230 ? 0.427 -15.499 -15.067 1.00 98.00 230 ALA A CA 1
ATOM 1818 C C . ALA A 1 230 ? -0.700 -15.676 -14.039 1.00 98.00 230 ALA A C 1
ATOM 1820 O O . ALA A 1 230 ? -1.874 -15.536 -14.363 1.00 98.00 230 ALA A O 1
ATOM 1821 N N . THR A 1 231 ? -0.338 -15.854 -12.770 1.00 97.88 231 THR A N 1
ATOM 1822 C CA . THR A 1 231 ? -1.289 -16.059 -11.666 1.00 97.88 231 THR A CA 1
ATOM 1823 C C . THR A 1 231 ? -2.153 -14.814 -11.412 1.00 97.88 231 THR A C 1
ATOM 1825 O O . THR A 1 231 ? -3.333 -14.910 -11.074 1.00 97.88 231 THR A O 1
ATOM 1828 N N . VAL A 1 232 ? -1.598 -13.612 -11.606 1.00 97.25 232 VAL A N 1
ATOM 1829 C CA . VAL A 1 232 ? -2.354 -12.349 -11.546 1.00 97.25 232 VAL A CA 1
ATOM 1830 C C . VAL A 1 232 ? -3.215 -12.139 -12.791 1.00 97.25 232 VAL A C 1
ATOM 1832 O O . VAL A 1 232 ? -4.293 -11.560 -12.681 1.00 97.25 232 VAL A O 1
ATOM 1835 N N . GLN A 1 233 ? -2.772 -12.600 -13.958 1.00 96.31 233 GLN A N 1
ATOM 1836 C CA . GLN A 1 233 ? -3.532 -12.528 -15.204 1.00 96.31 233 GLN A CA 1
ATOM 1837 C C . GLN A 1 233 ? -4.750 -13.466 -15.186 1.00 96.31 233 GLN A C 1
ATOM 1839 O O . GLN A 1 233 ? -5.817 -13.073 -15.650 1.00 96.31 233 GLN A O 1
ATOM 1844 N N . GLU A 1 234 ? -4.602 -14.668 -14.626 1.00 97.19 234 GLU A N 1
ATOM 1845 C CA . GLU A 1 234 ? -5.667 -15.673 -14.507 1.00 97.19 234 GLU A CA 1
ATOM 1846 C C . GLU A 1 234 ? -6.742 -15.261 -13.491 1.00 97.19 234 GLU A C 1
ATOM 1848 O O . GLU A 1 234 ? -7.931 -15.275 -13.805 1.00 97.19 234 GLU A O 1
ATOM 1853 N N . ASN A 1 235 ? -6.323 -14.839 -12.296 1.00 96.56 235 ASN A N 1
ATOM 1854 C CA . ASN A 1 235 ? -7.230 -14.570 -11.170 1.00 96.56 235 ASN A CA 1
ATOM 1855 C C . ASN A 1 235 ? -7.653 -13.091 -11.067 1.00 96.56 235 ASN A C 1
ATOM 1857 O O . ASN A 1 235 ? -8.637 -12.730 -10.421 1.00 96.56 235 ASN A O 1
ATOM 1861 N N . GLY A 1 236 ? -6.909 -12.197 -11.719 1.00 95.88 236 GLY A N 1
ATOM 1862 C CA . GLY A 1 236 ? -7.088 -10.755 -11.620 1.00 95.88 236 GLY A CA 1
ATOM 1863 C C . GLY A 1 236 ? -6.504 -10.162 -10.332 1.00 95.88 236 GLY A C 1
ATOM 1864 O O . GLY A 1 236 ? -6.575 -10.721 -9.238 1.00 95.88 236 GLY A O 1
ATOM 1865 N N . ILE A 1 237 ? -5.963 -8.944 -10.432 1.00 95.75 237 ILE A N 1
ATOM 1866 C CA . ILE A 1 237 ? -5.337 -8.257 -9.287 1.00 95.75 237 ILE A CA 1
ATOM 1867 C C . ILE A 1 237 ? -6.312 -8.017 -8.119 1.00 95.75 237 ILE A C 1
ATOM 1869 O O . ILE A 1 237 ? -5.908 -8.011 -6.955 1.00 95.75 237 ILE A O 1
ATOM 1873 N N . ALA A 1 238 ? -7.604 -7.840 -8.418 1.00 93.25 238 ALA A N 1
ATOM 1874 C CA . ALA A 1 238 ? -8.640 -7.589 -7.421 1.00 93.25 238 ALA A CA 1
ATOM 1875 C C . ALA A 1 238 ? -8.793 -8.755 -6.433 1.00 93.25 238 ALA A C 1
ATOM 1877 O O . ALA A 1 238 ? -9.050 -8.512 -5.254 1.00 93.25 238 ALA A O 1
ATOM 1878 N N . GLU A 1 239 ? -8.581 -9.999 -6.874 1.00 94.31 239 GLU A N 1
ATOM 1879 C CA . GLU A 1 239 ? -8.652 -11.171 -6.002 1.00 94.31 239 GLU A CA 1
ATOM 1880 C C . GLU A 1 239 ? -7.609 -11.091 -4.883 1.00 94.31 239 GLU A C 1
ATOM 1882 O O . GLU A 1 239 ? -7.954 -11.204 -3.708 1.00 94.31 239 GLU A O 1
ATOM 1887 N N . TYR A 1 240 ? -6.353 -10.792 -5.216 1.00 94.56 240 TYR A N 1
ATOM 1888 C CA . TYR A 1 240 ? -5.272 -10.686 -4.230 1.00 94.56 240 TYR A CA 1
ATOM 1889 C C . TYR A 1 240 ? -5.428 -9.478 -3.311 1.00 94.56 240 TYR A C 1
ATOM 1891 O O . TYR A 1 240 ? -5.145 -9.566 -2.116 1.00 94.56 240 TYR A O 1
ATOM 1899 N N . LEU A 1 241 ? -5.934 -8.357 -3.833 1.00 91.69 241 LEU A N 1
ATOM 1900 C CA . LEU A 1 241 ? -6.272 -7.191 -3.013 1.00 91.69 241 LEU A CA 1
ATOM 1901 C C . LEU A 1 241 ? -7.376 -7.523 -1.996 1.00 91.69 241 LEU A C 1
ATOM 1903 O O . LEU A 1 241 ? -7.291 -7.119 -0.832 1.00 91.69 241 LEU A O 1
ATOM 1907 N N . ASN A 1 242 ? -8.373 -8.307 -2.408 1.00 89.56 242 ASN A N 1
ATOM 1908 C CA . ASN A 1 242 ? -9.448 -8.765 -1.537 1.00 89.56 242 ASN A CA 1
ATOM 1909 C C . ASN A 1 242 ? -8.955 -9.808 -0.525 1.00 89.56 242 ASN A C 1
ATOM 1911 O O . ASN A 1 242 ? -9.212 -9.639 0.667 1.00 89.56 242 ASN A O 1
ATOM 1915 N N . LYS A 1 243 ? -8.190 -10.826 -0.948 1.00 89.56 243 LYS A N 1
ATOM 1916 C CA . LYS A 1 243 ? -7.560 -11.831 -0.065 1.00 89.56 243 LYS A CA 1
ATOM 1917 C C . LYS A 1 243 ? -6.677 -11.169 0.997 1.00 89.56 243 LYS A C 1
ATOM 1919 O O . LYS A 1 243 ? -6.743 -11.539 2.171 1.00 89.56 243 LYS A O 1
ATOM 1924 N N . ALA A 1 244 ? -5.913 -10.141 0.624 1.00 85.75 244 ALA A N 1
ATOM 1925 C CA . ALA A 1 244 ? -5.103 -9.363 1.560 1.00 85.75 244 ALA A CA 1
ATOM 1926 C C . ALA A 1 244 ? -5.962 -8.613 2.597 1.00 85.75 244 ALA A C 1
ATOM 1928 O O . ALA A 1 244 ? -5.608 -8.555 3.778 1.00 85.75 244 ALA A O 1
ATOM 1929 N N . CYS A 1 245 ? -7.117 -8.078 2.182 1.00 82.25 245 CYS A N 1
ATOM 1930 C CA . CYS A 1 245 ? -8.074 -7.428 3.080 1.00 82.25 245 CYS A CA 1
ATOM 1931 C C . CYS A 1 245 ? -8.773 -8.436 4.008 1.00 82.25 245 CYS A C 1
ATOM 1933 O O . CYS A 1 245 ? -8.910 -8.183 5.206 1.00 82.25 245 CYS A O 1
ATOM 1935 N N . VAL A 1 246 ? -9.182 -9.597 3.485 1.00 77.06 246 VAL A N 1
ATOM 1936 C CA . VAL A 1 246 ? -9.809 -10.670 4.273 1.00 77.06 246 VAL A CA 1
ATOM 1937 C C . VAL A 1 246 ? -8.827 -11.218 5.300 1.00 77.06 246 VAL A C 1
ATOM 1939 O O . VAL A 1 246 ? -9.179 -11.300 6.471 1.00 77.06 246 VAL A O 1
ATOM 1942 N N . SER A 1 247 ? -7.579 -11.482 4.914 1.00 68.94 247 SER A N 1
ATOM 1943 C CA . SER A 1 247 ? -6.532 -11.932 5.842 1.00 68.94 247 SER A CA 1
ATOM 1944 C C . SER A 1 247 ? -6.301 -10.921 6.967 1.00 68.94 247 SER A C 1
ATOM 1946 O O . SER A 1 247 ? -6.166 -11.298 8.129 1.00 68.94 247 SER A O 1
ATOM 1948 N N . GLN A 1 248 ? -6.365 -9.620 6.663 1.00 66.69 248 GLN A N 1
ATOM 1949 C CA . GLN A 1 248 ? -6.315 -8.571 7.681 1.00 66.69 248 GLN A CA 1
ATOM 1950 C C . GLN A 1 248 ? -7.519 -8.620 8.633 1.00 66.69 248 GLN A C 1
ATOM 1952 O O . GLN A 1 248 ? -7.366 -8.401 9.835 1.00 66.69 248 GLN A O 1
ATOM 1957 N N . ARG A 1 249 ? -8.725 -8.897 8.123 1.00 65.06 249 ARG A N 1
ATOM 1958 C CA . ARG A 1 249 ? -9.937 -9.036 8.946 1.00 65.06 249 ARG A CA 1
ATOM 1959 C C . ARG A 1 249 ? -9.883 -10.281 9.819 1.00 65.06 249 ARG A C 1
ATOM 1961 O O . ARG A 1 249 ? -10.149 -10.154 11.006 1.00 65.06 249 ARG A O 1
ATOM 1968 N N . VAL A 1 250 ? -9.483 -11.426 9.267 1.00 61.84 250 VAL A N 1
ATOM 1969 C CA . VAL A 1 250 ? -9.329 -12.684 10.008 1.00 61.84 250 VAL A CA 1
ATOM 1970 C C . VAL A 1 250 ? -8.274 -12.523 11.093 1.00 61.84 250 VAL A C 1
ATOM 1972 O O . VAL A 1 250 ? -8.563 -12.809 12.243 1.00 61.84 250 VAL A O 1
ATOM 1975 N N . HIS A 1 251 ? -7.107 -11.945 10.794 1.00 61.62 251 HIS A N 1
ATOM 1976 C CA . HIS A 1 251 ? -6.091 -11.683 11.815 1.00 61.62 251 HIS A CA 1
ATOM 1977 C C . HIS A 1 251 ? -6.602 -10.740 12.917 1.00 61.62 251 HIS A C 1
ATOM 1979 O O . HIS A 1 251 ? -6.392 -10.983 14.104 1.00 61.62 251 HIS A O 1
ATOM 1985 N N . ASN A 1 252 ? -7.347 -9.692 12.552 1.00 61.84 252 ASN A N 1
ATOM 1986 C CA . ASN A 1 252 ? -7.992 -8.815 13.530 1.00 61.84 252 ASN A CA 1
ATOM 1987 C C . ASN A 1 252 ? -9.099 -9.518 14.329 1.00 61.84 252 ASN A C 1
ATOM 1989 O O . ASN A 1 252 ? -9.339 -9.136 15.473 1.00 61.84 252 ASN A O 1
ATOM 1993 N N . GLN A 1 253 ? -9.767 -10.511 13.745 1.00 61.94 253 GLN A N 1
ATOM 1994 C CA . GLN A 1 253 ? -10.827 -11.289 14.373 1.00 61.94 253 GLN A CA 1
ATOM 1995 C C . GLN A 1 253 ? -10.256 -12.348 15.313 1.00 61.94 253 GLN A C 1
ATOM 1997 O O . GLN A 1 253 ? -10.622 -12.338 16.475 1.00 61.94 253 GLN A O 1
ATOM 2002 N N . THR A 1 254 ? -9.250 -13.123 14.905 1.00 60.25 254 THR A N 1
ATOM 2003 C CA . THR A 1 254 ? -8.496 -14.018 15.796 1.00 60.25 254 THR A CA 1
ATOM 2004 C C . THR A 1 254 ? -7.870 -13.243 16.949 1.00 60.25 254 THR A C 1
ATOM 2006 O O . THR A 1 254 ? -7.977 -13.651 18.101 1.00 60.25 254 THR A O 1
ATOM 2009 N N . ARG A 1 255 ? -7.302 -12.060 16.682 1.00 59.16 255 ARG A N 1
ATOM 2010 C CA . ARG A 1 255 ? -6.819 -11.169 17.741 1.00 59.16 255 ARG A CA 1
ATOM 2011 C C . ARG A 1 255 ? -7.958 -10.679 18.634 1.00 59.16 255 ARG A C 1
ATOM 2013 O O . ARG A 1 255 ? -7.742 -10.422 19.807 1.00 59.16 255 ARG A O 1
ATOM 2020 N N . ARG A 1 256 ? -9.173 -10.512 18.112 1.00 60.97 256 ARG A N 1
ATOM 2021 C CA . ARG A 1 256 ? -10.352 -10.145 18.906 1.00 60.97 256 ARG A CA 1
ATOM 2022 C C . ARG A 1 256 ? -10.833 -11.312 19.769 1.00 60.97 256 ARG A C 1
ATOM 2024 O O . ARG A 1 256 ? -11.142 -11.071 20.929 1.00 60.97 256 ARG A O 1
ATOM 2031 N N . ASP A 1 257 ? -10.818 -12.528 19.245 1.00 62.28 257 ASP A N 1
ATOM 2032 C CA . ASP A 1 257 ? -11.232 -13.744 19.946 1.00 62.28 257 ASP A CA 1
ATOM 2033 C C . ASP A 1 257 ? -10.228 -14.111 21.047 1.00 62.28 257 ASP A C 1
ATOM 2035 O O . ASP A 1 257 ? -10.624 -14.363 22.181 1.00 62.28 257 ASP A O 1
ATOM 2039 N N . GLN A 1 258 ? -8.924 -13.978 20.782 1.00 62.88 258 GLN A N 1
ATOM 2040 C CA . GLN A 1 258 ? -7.875 -14.086 21.805 1.00 62.88 258 GLN A C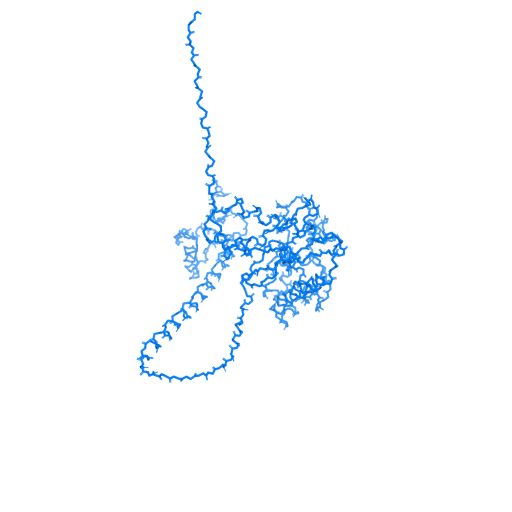A 1
ATOM 2041 C C . GLN A 1 258 ? -8.031 -13.041 22.922 1.00 62.88 258 GLN A C 1
ATOM 2043 O O . GLN A 1 258 ? -7.767 -13.329 24.084 1.00 62.88 258 GLN A O 1
ATOM 2048 N N . LEU A 1 259 ? -8.521 -11.834 22.616 1.00 63.38 259 LEU A N 1
ATOM 2049 C CA . LEU A 1 259 ? -8.791 -10.821 23.647 1.00 63.38 259 LEU A CA 1
ATOM 2050 C C . LEU A 1 259 ? -10.005 -11.167 24.521 1.00 63.38 259 LEU A C 1
ATOM 2052 O O . LEU A 1 259 ? -10.065 -10.706 25.657 1.00 63.38 259 LEU A O 1
ATOM 2056 N N . TYR A 1 260 ? -10.954 -11.964 24.020 1.00 68.31 260 TYR A N 1
ATOM 2057 C CA . TYR A 1 260 ? -12.056 -12.496 24.827 1.00 68.31 260 TYR A CA 1
ATOM 2058 C C . TYR A 1 260 ? -11.675 -13.769 25.598 1.00 68.31 260 TYR A C 1
ATOM 2060 O O . TYR A 1 260 ? -12.364 -14.106 26.561 1.00 68.31 260 TYR A O 1
ATOM 2068 N N . ALA A 1 261 ? -10.577 -14.428 25.225 1.00 72.69 261 ALA A N 1
ATOM 2069 C CA . ALA A 1 261 ? -9.978 -15.530 25.979 1.00 72.69 261 ALA A CA 1
ATOM 2070 C C . ALA A 1 261 ? -8.978 -15.062 27.057 1.00 72.69 261 ALA A C 1
ATOM 2072 O O . ALA A 1 261 ? -8.626 -15.842 27.932 1.00 72.69 261 ALA A O 1
ATOM 2073 N N . ALA A 1 262 ? -8.537 -13.799 27.011 1.00 81.88 262 ALA A N 1
ATOM 2074 C CA . ALA A 1 262 ? -7.591 -13.234 27.972 1.00 81.88 262 ALA A CA 1
ATOM 2075 C C . ALA A 1 262 ? -8.132 -13.264 29.413 1.00 81.88 262 ALA A C 1
ATOM 2077 O O . ALA A 1 262 ? -9.289 -12.894 29.652 1.00 81.88 262 ALA A O 1
ATOM 2078 N N . GLU A 1 263 ? -7.271 -13.665 30.351 1.00 89.75 263 GLU A N 1
ATOM 2079 C CA . GLU A 1 263 ? -7.594 -13.825 31.769 1.00 89.75 263 GLU A CA 1
ATOM 2080 C C . GLU A 1 263 ? -7.735 -12.473 32.487 1.00 89.75 263 GLU A C 1
ATOM 2082 O O . GLU A 1 263 ? -7.174 -11.445 32.080 1.00 89.75 263 GLU A O 1
ATOM 2087 N N . LYS A 1 264 ? -8.518 -12.470 33.573 1.00 91.69 264 LYS A N 1
ATOM 2088 C CA . LYS A 1 264 ? -8.691 -11.306 34.446 1.00 91.69 264 LYS A CA 1
ATOM 2089 C C . LYS A 1 264 ? -7.508 -11.267 35.431 1.00 91.69 264 LYS A C 1
ATOM 2091 O O . LYS A 1 264 ? -7.357 -12.222 36.185 1.00 91.69 264 LYS A O 1
ATOM 2096 N N . PRO A 1 265 ? -6.672 -10.213 35.444 1.00 92.62 265 PRO A N 1
ATOM 2097 C CA . PRO A 1 265 ? -5.545 -10.133 36.371 1.00 92.62 265 PRO A CA 1
ATOM 2098 C C . PRO A 1 265 ? -6.026 -9.963 37.819 1.00 92.62 265 PRO A C 1
ATOM 2100 O O . PRO A 1 265 ? -7.056 -9.327 38.047 1.00 92.62 265 PRO A O 1
ATOM 2103 N N . ASP A 1 266 ? -5.238 -10.421 38.797 1.00 92.00 266 ASP A N 1
ATOM 2104 C CA . ASP A 1 266 ? -5.582 -10.348 40.232 1.00 92.00 266 ASP A CA 1
ATOM 2105 C C . ASP A 1 266 ? -5.935 -8.926 40.705 1.00 92.00 266 ASP A C 1
ATOM 2107 O O . ASP A 1 266 ? -6.812 -8.730 41.540 1.00 92.00 266 ASP A O 1
ATOM 2111 N N . ASN A 1 267 ? -5.293 -7.910 40.118 1.00 93.69 267 ASN A N 1
ATOM 2112 C CA . ASN A 1 267 ? -5.486 -6.495 40.456 1.00 93.69 267 ASN A CA 1
ATOM 2113 C C . ASN A 1 267 ? -6.396 -5.751 39.460 1.00 93.69 267 ASN A C 1
ATOM 2115 O O . ASN A 1 267 ? -6.272 -4.536 39.285 1.00 93.69 267 ASN A O 1
ATOM 2119 N N . ALA A 1 268 ? -7.282 -6.462 38.758 1.00 94.06 268 ALA A N 1
ATOM 2120 C CA . ALA A 1 268 ? -8.154 -5.886 37.733 1.00 94.06 268 ALA A CA 1
ATOM 2121 C C . ALA A 1 268 ? -8.984 -4.692 38.230 1.00 94.06 268 ALA A C 1
ATOM 2123 O O . ALA A 1 268 ? -9.120 -3.708 37.502 1.00 94.06 268 ALA A O 1
ATOM 2124 N N . ASP A 1 269 ? -9.491 -4.746 39.462 1.00 94.56 269 ASP A N 1
ATOM 2125 C CA . ASP A 1 269 ? -10.358 -3.695 40.001 1.00 94.56 269 ASP A CA 1
ATOM 2126 C C . ASP A 1 269 ? -9.566 -2.401 40.265 1.00 94.56 269 ASP A C 1
ATOM 2128 O O . ASP A 1 269 ? -9.995 -1.319 39.866 1.00 94.56 269 ASP A O 1
ATOM 2132 N N . VAL A 1 270 ? -8.336 -2.513 40.785 1.00 96.19 270 VAL A N 1
ATOM 2133 C CA . VAL A 1 270 ? -7.409 -1.375 40.957 1.00 96.19 270 VAL A CA 1
ATOM 2134 C C . VAL A 1 270 ? -7.091 -0.729 39.606 1.00 96.19 270 VAL A C 1
ATOM 2136 O O . VAL A 1 270 ? -7.099 0.492 39.451 1.00 96.19 270 VAL A O 1
ATOM 2139 N N . PHE A 1 271 ? -6.848 -1.549 38.585 1.00 96.00 271 PHE A N 1
ATOM 2140 C CA . PHE A 1 271 ? -6.581 -1.071 37.232 1.00 96.00 271 PHE A CA 1
ATOM 2141 C C . PHE A 1 271 ? -7.785 -0.374 36.593 1.00 96.00 271 PHE A C 1
ATOM 2143 O O . PHE A 1 271 ? -7.605 0.626 35.889 1.00 96.00 271 PHE A O 1
ATOM 2150 N N . ALA A 1 272 ? -8.996 -0.871 36.844 1.00 96.69 272 ALA A N 1
ATOM 2151 C CA . ALA A 1 272 ? -10.231 -0.242 36.400 1.00 96.69 272 ALA A CA 1
ATOM 2152 C C . ALA A 1 272 ? -10.449 1.112 37.096 1.00 96.69 272 ALA A C 1
ATOM 2154 O O . ALA A 1 272 ? -10.768 2.097 36.427 1.00 96.69 272 ALA A O 1
ATOM 2155 N N . GLU A 1 273 ? -10.199 1.199 38.404 1.00 96.81 273 GLU A N 1
ATOM 2156 C CA . GLU A 1 273 ? -10.252 2.451 39.165 1.00 96.81 273 GLU A CA 1
ATOM 2157 C C . GLU A 1 273 ? -9.264 3.495 38.631 1.00 96.81 273 GLU A C 1
ATOM 2159 O O . GLU A 1 273 ? -9.665 4.624 38.336 1.00 96.81 273 GLU A O 1
ATOM 2164 N N . GLU A 1 274 ? -7.998 3.114 38.419 1.00 97.00 274 GLU A N 1
ATOM 2165 C CA . GLU A 1 274 ? -6.977 3.990 37.829 1.00 97.00 274 GLU A CA 1
ATOM 2166 C C . GLU A 1 274 ? -7.400 4.519 36.448 1.00 97.00 274 GLU A C 1
ATOM 2168 O O . GLU A 1 274 ? -7.208 5.698 36.127 1.00 97.00 274 GLU A O 1
ATOM 2173 N N . LEU A 1 275 ? -7.973 3.651 35.608 1.00 96.94 275 LEU A N 1
ATOM 2174 C CA . LEU A 1 275 ? -8.424 4.011 34.267 1.00 96.94 275 LEU A CA 1
ATOM 2175 C C . LEU A 1 275 ? -9.593 4.999 34.313 1.00 96.94 275 LEU A C 1
ATOM 2177 O O . LEU A 1 275 ? -9.560 6.028 33.630 1.00 96.94 275 LEU A O 1
ATOM 2181 N N . VAL A 1 276 ? -10.612 4.710 35.122 1.00 96.56 276 VAL A N 1
ATOM 2182 C CA . VAL A 1 276 ? -11.796 5.565 35.284 1.00 96.56 276 VAL A CA 1
ATOM 2183 C C . VAL A 1 276 ? -11.407 6.917 35.871 1.00 96.56 276 VAL A C 1
ATOM 2185 O O . VAL A 1 276 ? -11.865 7.949 35.371 1.00 96.56 276 VAL A O 1
ATOM 2188 N N . ALA A 1 277 ? -10.531 6.936 36.880 1.00 97.12 277 ALA A N 1
ATOM 2189 C CA . ALA A 1 277 ? -9.991 8.164 37.452 1.00 97.12 277 ALA A CA 1
ATOM 2190 C C . ALA A 1 277 ? -9.301 9.006 36.373 1.00 97.12 277 ALA A C 1
ATOM 2192 O O . ALA A 1 277 ? -9.647 10.173 36.186 1.00 97.12 277 ALA A O 1
ATOM 2193 N N . LYS A 1 278 ? -8.431 8.391 35.562 1.00 96.44 278 LYS A N 1
ATOM 2194 C CA . LYS A 1 278 ? -7.742 9.084 34.468 1.00 96.44 278 LYS A CA 1
ATOM 2195 C C . LYS A 1 278 ? -8.698 9.672 33.429 1.00 96.44 278 LYS A C 1
ATOM 2197 O O . LYS A 1 278 ? -8.484 10.794 32.969 1.00 96.44 278 LYS A O 1
ATOM 2202 N N . ILE A 1 279 ? -9.741 8.935 33.040 1.00 96.19 279 ILE A N 1
ATOM 2203 C CA . ILE A 1 279 ? -10.761 9.424 32.098 1.00 96.19 279 ILE A CA 1
ATOM 2204 C C . ILE A 1 279 ? -11.491 10.629 32.697 1.00 96.19 279 ILE A C 1
ATOM 2206 O O . ILE A 1 279 ? -11.619 11.662 32.039 1.00 96.19 279 ILE A O 1
ATOM 2210 N N . LYS A 1 280 ? -11.941 10.524 33.951 1.00 95.44 280 LYS A N 1
ATOM 2211 C CA . LYS A 1 280 ? -12.642 11.607 34.651 1.00 95.44 280 LYS A CA 1
ATOM 2212 C C . LYS A 1 280 ? -11.763 12.850 34.790 1.00 95.44 280 LYS A C 1
ATOM 2214 O O . LYS A 1 280 ? -12.228 13.953 34.505 1.00 95.44 280 LYS A O 1
ATOM 2219 N N . ASP A 1 281 ? -10.500 12.682 35.158 1.00 95.94 281 ASP A N 1
ATOM 2220 C CA . ASP A 1 281 ? -9.558 13.790 35.318 1.00 95.94 281 ASP A CA 1
ATOM 2221 C C . ASP A 1 281 ? -9.261 14.490 33.993 1.00 95.94 281 ASP A C 1
ATOM 2223 O O . ASP A 1 281 ? -9.256 15.720 33.944 1.00 95.94 281 ASP A O 1
ATOM 2227 N N . TYR A 1 282 ? -9.120 13.735 32.898 1.00 94.94 282 TYR A N 1
ATOM 2228 C CA . TYR A 1 282 ? -8.961 14.307 31.560 1.00 94.94 282 TYR A CA 1
ATOM 2229 C C . TYR A 1 282 ? -10.111 15.265 31.207 1.00 94.94 282 TYR A C 1
ATOM 2231 O O . TYR A 1 282 ? -9.881 16.404 30.796 1.00 94.94 282 TYR A O 1
ATOM 2239 N N . TYR A 1 283 ? -11.361 14.839 31.412 1.00 93.50 283 TYR A N 1
ATOM 2240 C CA . TYR A 1 283 ? -12.523 15.676 31.105 1.00 93.50 283 TYR A CA 1
ATOM 2241 C C . TYR A 1 283 ? -12.677 16.855 32.071 1.00 93.50 283 TYR A C 1
ATOM 2243 O O . TYR A 1 283 ? -12.976 17.961 31.617 1.00 93.50 283 TYR A O 1
ATOM 2251 N N . LYS A 1 284 ? -12.407 16.669 33.371 1.00 92.19 284 LYS A N 1
ATOM 2252 C CA . LYS A 1 284 ? -12.401 17.767 34.356 1.00 92.19 284 LYS A CA 1
ATOM 2253 C C . LYS A 1 284 ? -11.393 18.862 33.998 1.00 92.19 284 LYS A C 1
ATOM 2255 O O . LYS A 1 284 ? -11.684 20.041 34.179 1.00 92.19 284 LYS A O 1
ATOM 2260 N N . GLN A 1 285 ? -10.221 18.491 33.480 1.00 91.75 285 GLN A N 1
ATOM 2261 C CA . GLN A 1 285 ? -9.171 19.446 33.115 1.00 91.75 285 GLN A CA 1
ATOM 2262 C C . GLN A 1 285 ? -9.466 20.221 31.825 1.00 91.75 285 GLN A C 1
ATOM 2264 O O . GLN A 1 285 ? -8.869 21.276 31.600 1.00 91.75 285 GLN A O 1
ATOM 2269 N N . HIS A 1 286 ? -10.314 19.700 30.935 1.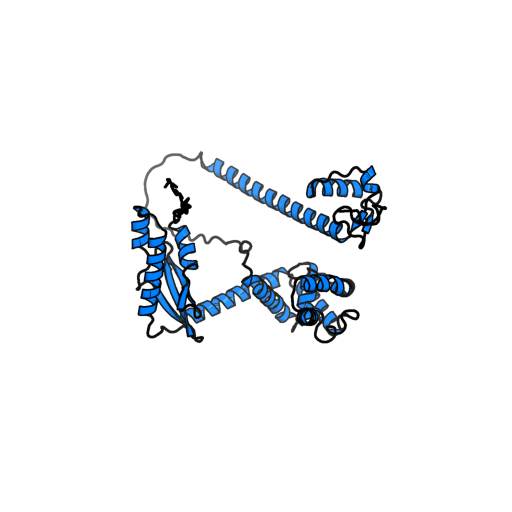00 85.62 286 HIS A N 1
ATOM 2270 C CA . HIS A 1 286 ? -10.445 20.230 29.571 1.00 85.62 286 HIS A CA 1
ATOM 2271 C C . HIS A 1 286 ? -11.833 20.769 29.217 1.00 85.62 286 HIS A C 1
ATOM 2273 O O . HIS A 1 286 ? -11.942 21.530 28.254 1.00 85.62 286 HIS A O 1
ATOM 2279 N N . ALA A 1 287 ? -12.878 20.440 29.977 1.00 83.19 287 ALA A N 1
ATOM 2280 C CA . ALA A 1 287 ? -14.236 20.897 29.700 1.00 83.19 287 ALA A CA 1
ATOM 2281 C C . ALA A 1 287 ? -14.651 22.129 30.526 1.00 83.19 287 ALA A C 1
ATOM 2283 O O . ALA A 1 287 ? -14.161 22.391 31.625 1.00 83.19 287 ALA A O 1
ATOM 2284 N N . THR A 1 288 ? -15.580 22.913 29.978 1.00 79.81 288 THR A N 1
ATOM 2285 C CA . THR A 1 288 ? -16.330 23.949 30.701 1.00 79.81 288 THR A CA 1
ATOM 2286 C C . THR A 1 288 ? -17.540 23.329 31.398 1.00 79.81 288 THR A C 1
ATOM 2288 O O . THR A 1 288 ? -18.221 22.514 30.786 1.00 79.81 288 THR A O 1
ATOM 2291 N N . SER A 1 289 ? -17.820 23.735 32.642 1.00 82.88 289 SER A N 1
ATOM 2292 C CA . SER A 1 289 ? -18.963 23.271 33.446 1.00 82.88 289 SER A CA 1
ATOM 2293 C C . SER A 1 289 ? -20.303 23.820 32.938 1.00 82.88 289 SER A C 1
ATOM 2295 O O . SER A 1 289 ? -20.948 24.619 33.613 1.00 82.88 289 SER A O 1
ATOM 2297 N N . ASP A 1 290 ? -20.701 23.447 31.725 1.00 88.94 290 ASP A N 1
ATOM 2298 C CA . ASP A 1 290 ? -22.053 23.684 31.229 1.00 88.94 290 ASP A CA 1
ATOM 2299 C C . ASP A 1 290 ? -22.988 22.515 31.594 1.00 88.94 290 ASP A C 1
ATOM 2301 O O . ASP A 1 290 ? -22.556 21.427 31.982 1.00 88.94 290 ASP A O 1
ATOM 2305 N N . LYS A 1 291 ? -24.303 22.747 31.500 1.00 88.12 291 LYS A N 1
ATOM 2306 C CA . LYS A 1 291 ? -25.324 21.740 31.839 1.00 88.12 291 LYS A CA 1
ATOM 2307 C C . LYS A 1 291 ? -25.179 20.466 30.990 1.00 88.12 291 LYS A C 1
ATOM 2309 O O . LYS A 1 291 ? -25.422 19.371 31.489 1.00 88.12 291 LYS A O 1
ATOM 2314 N N . GLY A 1 292 ? -24.761 20.615 29.729 1.00 89.00 292 GLY A N 1
ATOM 2315 C CA . GLY A 1 292 ? -24.505 19.496 28.819 1.00 89.00 292 GLY A CA 1
ATOM 2316 C C . GLY A 1 292 ? -23.318 18.642 29.265 1.00 89.00 292 GLY A C 1
ATOM 2317 O O . GLY A 1 292 ? -23.400 17.418 29.243 1.00 89.00 292 GLY A O 1
ATOM 2318 N N . PHE A 1 293 ? -22.248 19.270 29.751 1.00 91.25 293 PHE A N 1
ATOM 2319 C CA . PHE A 1 293 ? -21.098 18.577 30.307 1.00 91.25 293 PHE A CA 1
ATOM 2320 C C . PHE A 1 293 ? -21.455 17.810 31.574 1.00 91.25 293 PHE A C 1
ATOM 2322 O O . PHE A 1 293 ? -20.976 16.697 31.734 1.00 91.25 293 PHE A O 1
ATOM 2329 N N . THR A 1 294 ? -22.287 18.353 32.466 1.00 91.81 294 THR A N 1
ATOM 2330 C CA . THR A 1 294 ? -22.678 17.634 33.690 1.00 91.81 294 THR A CA 1
ATOM 2331 C C . THR A 1 294 ? -23.446 16.344 33.382 1.00 91.81 294 THR A C 1
ATOM 2333 O O . THR A 1 294 ? -23.131 15.316 33.979 1.00 91.81 294 THR A O 1
ATOM 2336 N N . ASP A 1 295 ? -24.390 16.368 32.431 1.00 93.00 295 ASP A N 1
ATOM 2337 C CA . ASP A 1 295 ? -25.093 15.154 31.972 1.00 93.00 295 ASP A CA 1
ATOM 2338 C C . ASP A 1 295 ? -24.151 14.189 31.235 1.00 93.00 295 ASP A C 1
ATOM 2340 O O . ASP A 1 295 ? -24.215 12.979 31.434 1.00 93.00 295 ASP A O 1
ATOM 2344 N N . PHE A 1 296 ? -23.211 14.708 30.440 1.00 93.38 296 PHE A N 1
ATOM 2345 C CA . PHE A 1 296 ? -22.194 13.871 29.806 1.00 93.38 296 PHE A CA 1
ATOM 2346 C C . PHE A 1 296 ? -21.262 13.196 30.809 1.00 93.38 296 PHE A C 1
ATOM 2348 O O . PHE A 1 296 ? -20.982 12.000 30.721 1.00 93.38 296 PHE A O 1
ATOM 2355 N N . PHE A 1 297 ? -20.796 13.961 31.786 1.00 93.88 297 PHE A N 1
ATOM 2356 C CA . PHE A 1 297 ? -19.829 13.524 32.774 1.00 93.88 297 PHE A CA 1
ATOM 2357 C C . PHE A 1 297 ? -20.419 12.489 33.737 1.00 93.88 297 PHE A C 1
ATOM 2359 O O . PHE A 1 297 ? -19.711 11.562 34.129 1.00 93.88 297 PHE A O 1
ATOM 2366 N N . SER A 1 298 ? -21.705 12.602 34.089 1.00 93.19 298 SER A N 1
ATOM 2367 C CA . SER A 1 298 ? -22.395 11.618 34.936 1.00 93.19 298 SER A CA 1
ATOM 2368 C C . SER A 1 298 ? -22.599 10.266 34.242 1.00 93.19 298 SER A C 1
ATOM 2370 O O . SER A 1 298 ? -22.680 9.246 34.920 1.00 93.19 298 SER A O 1
ATOM 2372 N N . ARG A 1 299 ? -22.623 10.245 32.903 1.00 93.62 299 ARG A N 1
ATOM 2373 C CA . ARG A 1 299 ? -22.770 9.036 32.073 1.00 93.62 299 ARG A CA 1
ATOM 2374 C C . ARG A 1 299 ? -21.442 8.427 31.622 1.00 93.62 299 ARG A C 1
ATOM 2376 O O . ARG A 1 299 ? -21.438 7.458 30.860 1.00 93.62 299 ARG A O 1
ATOM 2383 N N . LEU A 1 300 ? -20.307 8.992 32.041 1.00 92.81 300 LEU A N 1
ATOM 2384 C CA . LEU A 1 300 ? -19.007 8.370 31.801 1.00 92.81 300 LEU A CA 1
ATOM 2385 C C . LEU A 1 300 ? -18.935 7.006 32.504 1.00 92.81 300 LEU A C 1
ATOM 2387 O O . LEU A 1 300 ? -19.528 6.838 33.571 1.00 92.81 300 LEU A O 1
ATOM 2391 N N . PRO A 1 301 ? -18.197 6.036 31.935 1.00 90.00 301 PRO A N 1
ATOM 2392 C CA . PRO A 1 301 ? -18.115 4.703 32.507 1.00 90.00 301 PRO A CA 1
ATOM 2393 C C . PRO A 1 301 ? -17.604 4.740 33.950 1.00 90.00 301 PRO A C 1
ATOM 2395 O O . PRO A 1 301 ? -16.606 5.396 34.263 1.00 90.00 301 PRO A O 1
ATOM 2398 N N . GLY A 1 302 ? -18.325 4.041 34.826 1.00 92.62 302 GLY A N 1
ATOM 2399 C CA . GLY A 1 302 ? -17.846 3.664 36.151 1.00 92.62 302 GLY A CA 1
ATOM 2400 C C . GLY A 1 302 ? -16.910 2.457 36.081 1.00 92.62 302 GLY A C 1
ATOM 2401 O O . GLY A 1 302 ? -16.663 1.911 35.005 1.00 92.62 302 GLY A O 1
ATOM 2402 N N . VAL A 1 303 ? -16.417 2.027 37.243 1.00 89.81 303 VAL A N 1
ATOM 2403 C CA . VAL A 1 303 ? -15.544 0.845 37.376 1.00 89.81 303 VAL A CA 1
ATOM 2404 C C . VAL A 1 303 ? -16.243 -0.407 36.837 1.00 89.81 303 VAL A C 1
ATOM 2406 O O . VAL A 1 303 ? -15.656 -1.152 36.066 1.00 89.81 303 VAL A O 1
ATOM 2409 N N . GLU A 1 304 ? -17.539 -0.553 37.116 1.00 87.25 304 GLU A N 1
ATOM 2410 C CA . GLU A 1 304 ? -18.387 -1.654 36.627 1.00 87.25 304 GLU A CA 1
ATOM 2411 C C . GLU A 1 304 ? -18.503 -1.716 35.093 1.00 87.25 304 GLU A C 1
ATOM 2413 O O . GLU A 1 304 ? -18.777 -2.768 34.525 1.00 87.25 304 GLU A O 1
ATOM 2418 N N . GLY A 1 305 ? -18.282 -0.593 34.400 1.00 88.12 305 GLY A N 1
ATOM 2419 C CA . GLY A 1 305 ? -18.303 -0.517 32.936 1.00 88.12 305 GLY A CA 1
ATOM 2420 C C . GLY A 1 305 ? -16.961 -0.839 32.270 1.00 88.12 305 GLY A C 1
ATOM 2421 O O . GLY A 1 305 ? -16.824 -0.615 31.061 1.00 88.12 305 GLY A O 1
ATOM 2422 N N . CYS A 1 306 ? -15.972 -1.290 33.048 1.00 93.69 306 CYS A N 1
ATOM 2423 C CA . CYS A 1 306 ? -14.608 -1.563 32.610 1.00 93.69 306 CYS A CA 1
ATOM 2424 C C . CYS A 1 306 ? -14.268 -3.048 32.801 1.00 93.69 306 CYS A C 1
ATOM 2426 O O . CYS A 1 306 ? -14.146 -3.520 33.926 1.00 93.69 306 CYS A O 1
ATOM 2428 N N . ASP A 1 307 ? -14.042 -3.772 31.705 1.00 94.50 307 ASP A N 1
ATOM 2429 C CA . ASP A 1 307 ? -13.540 -5.152 31.746 1.00 94.50 307 ASP A CA 1
ATOM 2430 C C . ASP A 1 307 ? -12.024 -5.148 31.494 1.00 94.50 307 ASP A C 1
ATOM 2432 O O . ASP A 1 307 ? -11.574 -4.907 30.369 1.00 94.50 307 ASP A O 1
ATOM 2436 N N . VAL A 1 308 ? -11.235 -5.328 32.559 1.00 96.00 308 VAL A N 1
ATOM 2437 C CA . VAL A 1 308 ? -9.764 -5.329 32.520 1.00 96.00 308 VAL A CA 1
ATOM 2438 C C . VAL A 1 308 ? -9.248 -6.748 32.339 1.00 96.00 308 VAL A C 1
ATOM 2440 O O . VAL A 1 308 ? -9.624 -7.653 33.079 1.00 96.00 308 VAL A O 1
ATOM 2443 N N . ARG A 1 309 ? -8.330 -6.921 31.390 1.00 94.81 309 ARG A N 1
ATOM 2444 C CA . ARG A 1 309 ? -7.764 -8.216 31.017 1.00 94.81 309 ARG A CA 1
ATOM 2445 C C . ARG A 1 309 ? -6.263 -8.136 30.797 1.00 94.81 309 ARG A C 1
ATOM 2447 O O . ARG A 1 309 ? -5.716 -7.066 30.506 1.00 94.81 309 ARG A O 1
ATOM 2454 N N . GLN A 1 310 ? -5.610 -9.285 30.907 1.00 94.06 310 GLN A N 1
ATOM 2455 C CA . GLN A 1 310 ? -4.183 -9.443 30.677 1.00 94.06 310 GLN A CA 1
ATOM 2456 C C . GLN A 1 310 ? -3.943 -10.486 29.583 1.00 94.06 310 GLN A C 1
ATOM 2458 O O . GLN A 1 310 ? -4.475 -11.590 29.627 1.00 94.06 310 GLN A O 1
ATOM 2463 N N . THR A 1 311 ? -3.171 -10.117 28.561 1.00 89.38 311 THR A N 1
ATOM 2464 C CA . THR A 1 311 ? -2.725 -11.062 27.525 1.00 89.38 311 THR A CA 1
ATOM 2465 C C . THR A 1 311 ? -1.612 -11.964 28.061 1.00 89.38 311 THR A C 1
ATOM 2467 O O . THR A 1 311 ? -0.912 -11.562 28.987 1.00 89.38 311 THR A O 1
ATOM 2470 N N . GLU A 1 312 ? -1.349 -13.092 27.399 1.00 88.00 312 GLU A N 1
ATOM 2471 C CA . GLU A 1 312 ? -0.229 -14.002 27.715 1.00 88.00 312 GLU A CA 1
ATOM 2472 C C . GLU A 1 312 ? 1.133 -13.285 27.785 1.00 88.00 312 GLU A C 1
ATOM 2474 O O . GLU A 1 312 ? 1.931 -13.547 28.679 1.00 88.00 312 GLU A O 1
ATOM 2479 N N . ASP A 1 313 ? 1.354 -12.276 26.931 1.00 85.44 313 ASP A N 1
ATOM 2480 C CA . ASP A 1 313 ? 2.560 -11.428 26.942 1.00 85.44 313 ASP A CA 1
ATOM 2481 C C . ASP A 1 313 ? 2.655 -10.477 28.161 1.00 85.44 313 ASP A C 1
ATOM 2483 O O . ASP A 1 313 ? 3.481 -9.562 28.199 1.00 85.44 313 ASP A O 1
ATOM 2487 N N . GLY A 1 314 ? 1.742 -10.594 29.128 1.00 88.69 314 GLY A N 1
ATOM 2488 C CA . GLY A 1 314 ? 1.649 -9.748 30.317 1.00 88.69 314 GLY A CA 1
ATOM 2489 C C . GLY A 1 314 ? 1.079 -8.346 30.072 1.00 88.69 314 GLY A C 1
ATOM 2490 O O . GLY A 1 314 ? 0.961 -7.566 31.018 1.00 88.69 314 GLY A O 1
ATOM 2491 N N . THR A 1 315 ? 0.705 -8.004 28.835 1.00 91.56 315 THR A N 1
ATOM 2492 C CA . THR A 1 315 ? 0.146 -6.687 28.495 1.00 91.56 315 THR A CA 1
ATOM 2493 C C . THR A 1 315 ? -1.273 -6.532 29.037 1.00 91.56 315 THR A C 1
ATOM 2495 O O . THR A 1 315 ? -2.152 -7.351 28.774 1.00 91.56 315 THR A O 1
ATOM 2498 N N . ILE A 1 316 ? -1.512 -5.434 29.757 1.00 94.31 316 ILE A N 1
ATOM 2499 C CA . ILE A 1 316 ? -2.807 -5.127 30.374 1.00 94.31 316 ILE A CA 1
ATOM 2500 C C . ILE A 1 316 ? -3.610 -4.193 29.466 1.00 94.31 316 ILE A C 1
ATOM 2502 O O . ILE A 1 316 ? -3.124 -3.145 29.021 1.00 94.31 316 ILE A O 1
ATOM 2506 N N . PHE A 1 317 ? -4.868 -4.545 29.221 1.00 95.12 317 PHE A N 1
ATOM 2507 C CA . PHE A 1 317 ? -5.815 -3.722 28.479 1.00 95.12 317 PHE A CA 1
ATOM 2508 C C . PHE A 1 317 ? -7.190 -3.731 29.150 1.00 95.12 317 PHE A C 1
ATOM 2510 O O . PHE A 1 317 ? -7.492 -4.587 29.973 1.00 95.12 317 PHE A O 1
ATOM 2517 N N . ALA A 1 318 ? -8.025 -2.759 28.799 1.00 95.94 318 ALA A N 1
ATOM 2518 C CA . ALA A 1 318 ? -9.387 -2.651 29.297 1.00 95.94 318 ALA A CA 1
ATOM 2519 C C . ALA A 1 318 ? -10.375 -2.419 28.153 1.00 95.94 318 ALA A C 1
ATOM 2521 O O . ALA A 1 318 ? -10.090 -1.670 27.208 1.00 95.94 318 ALA A O 1
ATOM 2522 N N . LEU A 1 319 ? -11.545 -3.043 28.258 1.00 94.69 319 LEU A N 1
ATOM 2523 C CA . LEU A 1 319 ? -12.709 -2.798 27.417 1.00 94.69 319 LEU A CA 1
ATOM 2524 C C . LEU A 1 319 ? -13.660 -1.850 28.153 1.00 94.69 319 LEU A C 1
ATOM 2526 O O . LEU A 1 319 ? -14.203 -2.180 29.201 1.00 94.69 319 LEU A O 1
ATOM 2530 N N . LEU A 1 320 ? -13.844 -0.662 27.588 1.00 94.81 320 LEU A N 1
ATOM 2531 C CA . LEU A 1 320 ? -14.700 0.404 28.095 1.00 94.81 320 LEU A CA 1
ATOM 2532 C C . LEU A 1 320 ? -16.023 0.412 27.337 1.00 94.81 320 LEU A C 1
ATOM 2534 O O . LEU A 1 320 ? -16.031 0.603 26.117 1.00 94.81 320 LEU A O 1
ATOM 2538 N N . HIS A 1 321 ? -17.137 0.275 28.047 1.00 93.19 321 HIS A N 1
ATOM 2539 C CA . HIS A 1 321 ? -18.455 0.382 27.434 1.00 93.19 321 HIS A CA 1
ATOM 2540 C C . HIS A 1 321 ? -18.893 1.849 27.290 1.00 93.19 321 HIS A C 1
ATOM 2542 O O . HIS A 1 321 ? -19.004 2.586 28.271 1.00 93.19 321 HIS A O 1
ATOM 2548 N N . CYS A 1 322 ? -19.157 2.304 26.061 1.00 93.12 322 CYS A N 1
ATOM 2549 C CA . CYS A 1 322 ? -19.695 3.644 25.831 1.00 93.12 322 CYS A CA 1
ATOM 2550 C C . CYS A 1 322 ? -21.213 3.673 26.056 1.00 93.12 322 CYS A C 1
ATOM 2552 O O . CYS A 1 322 ? -21.968 3.069 25.297 1.00 93.12 322 CYS A O 1
ATOM 2554 N N . PHE A 1 323 ? -21.679 4.462 27.026 1.00 92.19 323 PHE A N 1
ATOM 2555 C CA . PHE A 1 323 ? -23.103 4.553 27.362 1.00 92.19 323 PHE A CA 1
ATOM 2556 C C . PHE A 1 323 ? -23.998 5.094 26.237 1.00 92.19 323 PHE A C 1
ATOM 2558 O O . PHE A 1 323 ? -25.161 4.691 26.166 1.00 92.19 323 PHE A O 1
ATOM 2565 N N . TYR A 1 324 ? -23.460 5.949 25.360 1.00 90.25 324 TYR A N 1
ATOM 2566 C CA . TYR A 1 324 ? -24.208 6.621 24.290 1.00 90.25 324 TYR A CA 1
ATOM 2567 C C . TYR A 1 324 ? -24.485 5.733 23.082 1.00 90.25 324 TYR A C 1
ATOM 2569 O O . TYR A 1 324 ? -25.606 5.679 22.597 1.00 90.25 324 TYR A O 1
ATOM 2577 N N . CYS A 1 325 ? -23.463 5.034 22.589 1.00 91.75 325 CYS A N 1
ATOM 2578 C CA . CYS A 1 325 ? -23.573 4.240 21.362 1.00 91.75 325 CYS A CA 1
ATOM 2579 C C . CYS A 1 325 ? -23.408 2.735 21.584 1.00 91.75 325 CYS A C 1
ATOM 2581 O O . CYS A 1 325 ? -23.333 1.983 20.615 1.00 91.75 325 CYS A O 1
ATOM 2583 N N . LYS A 1 326 ? -23.276 2.307 22.846 1.00 91.44 326 LYS A N 1
ATOM 2584 C CA . LYS A 1 326 ? -23.103 0.908 23.264 1.00 91.44 326 LYS A CA 1
ATOM 2585 C C . LYS A 1 326 ? -21.885 0.202 22.649 1.00 91.44 326 LYS A C 1
ATOM 2587 O O . LYS A 1 326 ? -21.781 -1.020 22.697 1.00 91.44 326 LYS A O 1
ATOM 2592 N N . LYS A 1 327 ? -20.929 0.953 22.085 1.00 89.62 327 LYS A N 1
ATOM 2593 C CA . LYS A 1 327 ? -19.677 0.403 21.544 1.00 89.62 327 LYS A CA 1
ATOM 2594 C C . LYS A 1 327 ? -18.680 0.130 22.666 1.00 89.62 327 LYS A C 1
ATOM 2596 O O . LYS A 1 327 ? -18.510 0.956 23.561 1.00 89.62 327 LYS A O 1
ATOM 2601 N N . ASN A 1 328 ? -17.969 -0.989 22.554 1.00 90.69 328 ASN A N 1
ATOM 2602 C CA . ASN A 1 328 ? -16.844 -1.322 23.423 1.00 90.69 328 ASN A CA 1
ATOM 2603 C C . ASN A 1 328 ? -15.548 -0.754 22.835 1.00 90.69 328 ASN A C 1
ATOM 2605 O O . ASN A 1 328 ? -15.204 -1.017 21.680 1.00 90.69 328 ASN A O 1
ATOM 2609 N N . LEU A 1 329 ? -14.838 0.036 23.629 1.00 92.56 329 LEU A N 1
ATOM 2610 C CA . LEU A 1 329 ? -13.620 0.743 23.247 1.00 92.56 329 LEU A CA 1
ATOM 2611 C C . LEU A 1 329 ? -12.435 0.165 24.010 1.00 92.56 329 LEU A C 1
ATOM 2613 O O . LEU A 1 329 ? -12.562 -0.199 25.171 1.00 92.56 329 LEU A O 1
ATOM 2617 N N . LYS A 1 330 ? -11.271 0.093 23.368 1.00 92.56 330 LYS A N 1
ATOM 2618 C CA . LYS A 1 330 ? -10.058 -0.456 23.984 1.00 92.56 330 LYS A CA 1
ATOM 2619 C C . LYS A 1 330 ? -9.176 0.658 24.530 1.00 92.56 330 LYS A C 1
ATOM 2621 O O . LYS A 1 330 ? -8.841 1.592 23.795 1.00 92.56 330 LYS A O 1
ATOM 2626 N N . ALA A 1 331 ? -8.762 0.510 25.782 1.00 94.56 331 ALA A N 1
ATOM 2627 C CA . ALA A 1 331 ? -7.682 1.268 26.398 1.00 94.56 331 ALA A CA 1
ATOM 2628 C C . ALA A 1 331 ? -6.529 0.317 26.738 1.00 94.56 331 ALA A C 1
ATOM 2630 O O . ALA A 1 331 ? -6.759 -0.820 27.144 1.00 94.56 331 ALA A O 1
ATOM 2631 N N . PHE A 1 332 ? -5.292 0.774 26.565 1.00 94.25 332 PHE A N 1
ATOM 2632 C CA . PHE A 1 332 ? -4.093 -0.026 26.832 1.00 94.25 332 PHE A CA 1
ATOM 2633 C C . PHE A 1 332 ? -3.267 0.619 27.932 1.00 94.25 332 PHE A C 1
ATOM 2635 O O . PHE A 1 332 ? -3.145 1.848 27.966 1.00 94.25 332 PHE A O 1
ATOM 2642 N N . ARG A 1 333 ? -2.662 -0.184 28.806 1.00 94.88 333 ARG A N 1
ATOM 2643 C CA . ARG A 1 333 ? -1.681 0.313 29.768 1.00 94.88 333 ARG A CA 1
ATOM 2644 C C . ARG A 1 333 ? -0.295 0.211 29.143 1.00 94.88 333 ARG A C 1
ATOM 2646 O O . ARG A 1 333 ? 0.145 -0.857 28.737 1.00 94.88 333 ARG A O 1
ATOM 2653 N N . SER A 1 334 ? 0.390 1.341 29.009 1.00 90.19 334 SER A N 1
ATOM 2654 C CA . SER A 1 334 ? 1.725 1.369 28.413 1.00 90.19 334 SER A CA 1
ATOM 2655 C C . SER A 1 334 ? 2.759 0.821 29.394 1.00 90.19 334 SER A C 1
ATOM 2657 O O . SER A 1 334 ? 3.054 1.497 30.379 1.00 90.19 334 SER A O 1
ATOM 2659 N N . ASN A 1 335 ? 3.399 -0.307 29.069 1.00 86.12 335 ASN A N 1
ATOM 2660 C CA . ASN A 1 335 ? 4.460 -0.909 29.894 1.00 86.12 335 ASN A CA 1
ATOM 2661 C C . ASN A 1 335 ? 5.607 0.070 30.201 1.00 86.12 335 ASN A C 1
ATOM 2663 O O . ASN A 1 335 ? 6.151 0.064 31.296 1.00 86.12 335 ASN A O 1
ATOM 2667 N N . ARG A 1 336 ? 5.943 0.970 29.262 1.00 86.88 336 ARG A N 1
ATOM 2668 C CA . ARG A 1 336 ? 7.046 1.939 29.434 1.00 86.88 336 ARG A CA 1
ATOM 2669 C C . ARG A 1 336 ? 6.781 3.036 30.465 1.00 86.88 336 ARG A C 1
ATOM 2671 O O . ARG A 1 336 ? 7.721 3.555 31.046 1.00 86.88 336 ARG A O 1
ATOM 2678 N N . TRP A 1 337 ? 5.521 3.426 30.638 1.00 88.56 337 TRP A N 1
ATOM 2679 C CA . TRP A 1 337 ? 5.137 4.614 31.419 1.00 88.56 337 TRP A CA 1
ATOM 2680 C C . TRP A 1 337 ? 4.209 4.269 32.579 1.00 88.56 337 TRP A C 1
ATOM 2682 O O . TRP A 1 337 ? 3.769 5.161 33.294 1.00 88.56 337 TRP A O 1
ATOM 2692 N N . ASN A 1 338 ? 3.855 2.988 32.699 1.00 91.06 338 ASN A N 1
ATOM 2693 C CA . ASN A 1 338 ? 2.847 2.474 33.610 1.00 91.06 338 ASN A CA 1
ATOM 2694 C C . ASN A 1 338 ? 1.546 3.303 33.606 1.00 91.06 338 ASN A C 1
ATOM 2696 O O . ASN A 1 338 ? 0.956 3.588 34.643 1.00 91.06 338 ASN A O 1
ATOM 2700 N N . ALA A 1 339 ? 1.121 3.753 32.422 1.00 94.44 339 ALA A N 1
ATOM 2701 C CA . ALA A 1 339 ? 0.049 4.730 32.277 1.00 94.44 339 ALA A CA 1
ATOM 2702 C C . ALA A 1 339 ? -0.954 4.315 31.199 1.00 94.44 339 ALA A C 1
ATOM 2704 O O . ALA A 1 339 ? -0.580 3.849 30.121 1.00 94.44 339 ALA A O 1
ATOM 2705 N N . TRP A 1 340 ? -2.237 4.555 31.470 1.00 96.81 340 TRP A N 1
ATOM 2706 C CA . TRP A 1 340 ? -3.329 4.270 30.539 1.00 96.81 340 TRP A CA 1
ATOM 2707 C C . TRP A 1 340 ? -3.327 5.181 29.308 1.00 96.81 340 TRP A C 1
ATOM 2709 O O . TRP A 1 340 ? -3.281 6.407 29.424 1.00 96.81 340 TRP A O 1
ATOM 2719 N N . GLN A 1 341 ? -3.435 4.601 28.121 1.00 95.25 341 GLN A N 1
ATOM 2720 C CA . GLN A 1 341 ? -3.656 5.314 26.870 1.00 95.25 341 GLN A CA 1
ATOM 2721 C C . GLN A 1 341 ? -5.158 5.364 26.577 1.00 95.25 341 GLN A C 1
ATOM 2723 O O . GLN A 1 341 ? -5.757 4.374 26.163 1.00 95.25 341 GLN A O 1
ATOM 2728 N N . ILE A 1 342 ? -5.760 6.536 26.804 1.00 96.12 342 ILE A N 1
ATOM 2729 C CA . ILE A 1 342 ? -7.211 6.767 26.671 1.00 96.12 342 ILE A CA 1
ATOM 2730 C C . ILE A 1 342 ? -7.591 7.551 25.406 1.00 96.12 342 ILE A C 1
ATOM 2732 O O . ILE A 1 342 ? -8.744 7.945 25.252 1.00 96.12 342 ILE A O 1
ATOM 2736 N N . SER A 1 343 ? -6.643 7.790 24.495 1.00 92.88 343 SER A N 1
ATOM 2737 C CA . SER A 1 343 ? -6.846 8.604 23.286 1.00 92.88 343 SER A CA 1
ATOM 2738 C C . SER A 1 343 ? -8.010 8.105 22.429 1.00 92.88 343 SER A C 1
ATOM 2740 O O . SER A 1 343 ? -8.837 8.907 22.010 1.00 92.88 343 SER A O 1
ATOM 2742 N N . ASN A 1 344 ? -8.127 6.787 22.244 1.00 92.00 344 ASN A N 1
ATOM 2743 C CA . ASN A 1 344 ? -9.211 6.173 21.473 1.00 92.00 344 ASN A CA 1
ATOM 2744 C C . ASN A 1 344 ? -10.587 6.456 22.091 1.00 92.00 344 ASN A C 1
ATOM 2746 O O . ASN A 1 344 ? -11.534 6.789 21.381 1.00 92.00 344 ASN A O 1
ATOM 2750 N N . PHE A 1 345 ? -10.693 6.346 23.420 1.00 94.44 345 PHE A N 1
ATOM 2751 C CA . PHE A 1 345 ? -11.934 6.620 24.141 1.00 94.44 345 PHE A CA 1
ATOM 2752 C C . PHE A 1 345 ? -12.296 8.106 24.074 1.00 94.44 345 PHE A C 1
ATOM 2754 O O . PHE A 1 345 ? -13.441 8.457 23.801 1.00 94.44 345 PHE A O 1
ATOM 2761 N N . VAL A 1 346 ? -11.312 8.986 24.261 1.00 94.06 346 VAL A N 1
ATOM 2762 C CA . VAL A 1 346 ? -11.501 10.437 24.156 1.00 94.06 346 VAL A CA 1
ATOM 2763 C C . VAL A 1 346 ? -11.956 10.835 22.752 1.00 94.06 346 VAL A C 1
ATOM 2765 O O . VAL A 1 346 ? -12.966 11.517 22.612 1.00 94.06 346 VAL A O 1
ATOM 2768 N N . GLN A 1 347 ? -11.258 10.377 21.711 1.00 93.38 347 GLN A N 1
ATOM 2769 C CA . GLN A 1 347 ? -11.600 10.670 20.317 1.00 93.38 347 GLN A CA 1
ATOM 2770 C C . GLN A 1 347 ? -12.998 10.159 19.959 1.00 93.38 347 GLN A C 1
ATOM 2772 O O . GLN A 1 347 ? -13.760 10.834 19.267 1.00 93.38 347 GLN A O 1
ATOM 2777 N N . HIS A 1 348 ? -13.365 8.979 20.457 1.00 93.38 348 HIS A N 1
ATOM 2778 C CA . HIS A 1 348 ? -14.713 8.461 20.299 1.00 93.38 348 HIS A CA 1
ATOM 2779 C C . HIS A 1 348 ? -15.749 9.383 20.956 1.00 93.38 348 HIS A C 1
ATOM 2781 O O . HIS A 1 348 ? -16.690 9.825 20.304 1.00 93.38 348 HIS A O 1
ATOM 2787 N N . CYS A 1 349 ? -15.556 9.722 22.229 1.00 92.50 349 CYS A N 1
ATOM 2788 C CA . CYS A 1 349 ? -16.491 10.548 22.984 1.00 92.50 349 CYS A CA 1
ATOM 2789 C C . CYS A 1 349 ? -16.604 11.988 22.468 1.00 92.50 349 CYS A C 1
ATOM 2791 O O . CYS A 1 349 ? -17.646 12.601 22.672 1.00 92.50 349 CYS A O 1
ATOM 2793 N N . GLN A 1 350 ? -15.621 12.503 21.720 1.00 91.19 350 GLN A N 1
ATOM 2794 C CA . GLN A 1 350 ? -15.746 13.783 21.008 1.00 91.19 350 GLN A CA 1
ATOM 2795 C C . GLN A 1 350 ? -16.901 13.815 19.994 1.00 91.19 350 GLN A C 1
ATOM 2797 O O . GLN A 1 350 ? -17.372 14.901 19.659 1.00 91.19 350 GLN A O 1
ATOM 2802 N N . HIS A 1 351 ? -17.364 12.651 19.524 1.00 90.12 351 HIS A N 1
ATOM 2803 C CA . HIS A 1 351 ? -18.529 12.546 18.644 1.00 90.12 351 HIS A CA 1
ATOM 2804 C C . HIS A 1 351 ? -19.849 12.714 19.410 1.00 90.12 351 HIS A C 1
ATOM 2806 O O . HIS A 1 351 ? -20.835 13.141 18.820 1.00 90.12 351 HIS A O 1
ATOM 2812 N N . HIS A 1 352 ? -19.861 12.412 20.714 1.00 89.25 352 HIS A N 1
ATOM 2813 C CA . HIS A 1 352 ? -21.030 12.589 21.587 1.00 89.25 352 HIS A CA 1
ATOM 2814 C C . HIS A 1 352 ? -21.015 13.955 22.270 1.00 89.25 352 HIS A C 1
ATOM 2816 O O . HIS A 1 352 ? -22.048 14.602 22.398 1.00 89.25 352 HIS A O 1
ATOM 2822 N N . TYR A 1 353 ? -19.832 14.412 22.687 1.00 88.81 353 TYR A N 1
ATOM 2823 C CA . TYR A 1 353 ? -19.636 15.700 23.335 1.00 88.81 353 TYR A CA 1
ATOM 2824 C C . TYR A 1 353 ? -18.339 16.358 22.862 1.00 88.81 353 TYR A C 1
ATOM 2826 O O . TYR A 1 353 ? -17.226 15.957 23.217 1.00 88.81 353 TYR A O 1
ATOM 2834 N N . ARG A 1 354 ? -18.474 17.416 22.059 1.00 86.06 354 ARG A N 1
ATOM 2835 C CA . ARG A 1 354 ? -17.329 18.160 21.531 1.00 86.06 354 ARG A CA 1
ATOM 2836 C C . ARG A 1 354 ? -16.775 19.101 22.600 1.00 86.06 354 ARG A C 1
ATOM 2838 O O . ARG A 1 354 ? -17.338 20.165 22.852 1.00 86.06 354 ARG A O 1
ATOM 2845 N N . ILE A 1 355 ? -15.637 18.732 23.189 1.00 81.56 355 ILE A N 1
ATOM 2846 C CA . ILE A 1 355 ? -14.917 19.580 24.149 1.00 81.56 355 ILE A CA 1
ATOM 2847 C C . ILE A 1 355 ? -14.555 20.910 23.472 1.00 81.56 355 ILE A C 1
ATOM 2849 O O . ILE A 1 355 ? -13.769 20.952 22.522 1.00 81.56 355 ILE A O 1
ATOM 2853 N N . LYS A 1 356 ? -15.107 22.016 23.975 1.00 77.81 356 LYS A N 1
ATOM 2854 C CA . LYS A 1 356 ? -14.660 23.363 23.613 1.00 77.81 356 LYS A CA 1
ATOM 2855 C C . LYS A 1 356 ? -13.360 23.631 24.363 1.00 77.81 356 LYS A C 1
ATOM 2857 O O . LYS A 1 356 ? -13.385 23.983 25.539 1.00 77.81 356 LYS A O 1
ATOM 2862 N N . TYR A 1 357 ? -12.222 23.418 23.706 1.00 72.06 357 TYR A N 1
ATOM 2863 C CA . TYR A 1 357 ? -10.925 23.702 24.313 1.00 72.06 357 TYR A CA 1
ATOM 2864 C C . TYR A 1 357 ? -10.885 25.155 24.790 1.00 72.06 357 TYR A C 1
ATOM 2866 O O . TYR A 1 357 ? -11.055 26.086 23.999 1.00 72.06 357 TYR A O 1
ATOM 2874 N N . LYS A 1 358 ? -10.617 25.358 26.084 1.00 60.75 358 LYS A N 1
ATOM 2875 C CA . LYS A 1 358 ? -10.173 26.663 26.569 1.00 60.75 358 LYS A CA 1
ATOM 2876 C C . LYS A 1 358 ? -8.827 26.917 25.906 1.00 60.75 358 LYS A C 1
ATOM 2878 O O . LYS A 1 358 ? -7.825 26.328 26.306 1.00 60.75 358 LYS A O 1
ATOM 2883 N N . ILE A 1 359 ? -8.799 27.750 24.866 1.00 54.38 359 ILE A N 1
ATOM 2884 C CA . ILE A 1 359 ? -7.546 28.266 24.317 1.00 54.38 359 ILE A CA 1
ATOM 2885 C C . ILE A 1 359 ? -6.912 29.058 25.454 1.00 54.38 359 ILE A C 1
ATOM 2887 O O . ILE A 1 359 ? -7.264 30.211 25.702 1.00 54.38 359 ILE A O 1
ATOM 2891 N N . SER A 1 360 ? -6.026 28.406 26.202 1.00 52.91 360 SER A N 1
ATOM 2892 C CA . SER A 1 360 ? -5.273 29.046 27.263 1.00 52.91 360 SER A CA 1
ATOM 2893 C C . SER A 1 360 ? -4.287 29.976 26.568 1.00 52.91 360 SER A C 1
ATOM 2895 O O . SER A 1 360 ? -3.191 29.573 26.175 1.00 52.91 360 SER A O 1
ATOM 2897 N N . ARG A 1 361 ? -4.718 31.218 26.305 1.00 46.81 361 ARG A N 1
ATOM 2898 C CA . ARG A 1 361 ? -3.829 32.293 25.868 1.00 46.81 361 ARG A CA 1
ATOM 2899 C C . ARG A 1 361 ? -2.793 32.437 26.975 1.00 46.81 361 ARG A C 1
ATOM 2901 O O . ARG A 1 361 ? -3.085 33.025 28.013 1.00 46.81 361 ARG A O 1
ATOM 2908 N N . ARG A 1 362 ? -1.597 31.875 26.773 1.00 44.56 362 ARG A N 1
ATOM 2909 C CA . ARG A 1 362 ? -0.43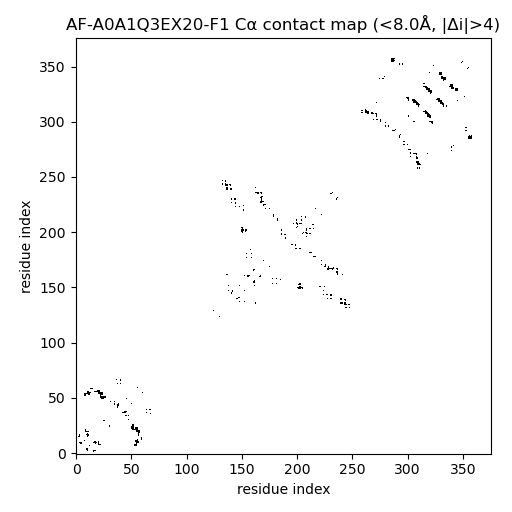3 32.154 27.618 1.00 44.56 362 ARG A CA 1
ATOM 2910 C C . ARG A 1 362 ? -0.222 33.666 27.588 1.00 44.56 362 ARG A C 1
ATOM 2912 O O . ARG A 1 362 ? 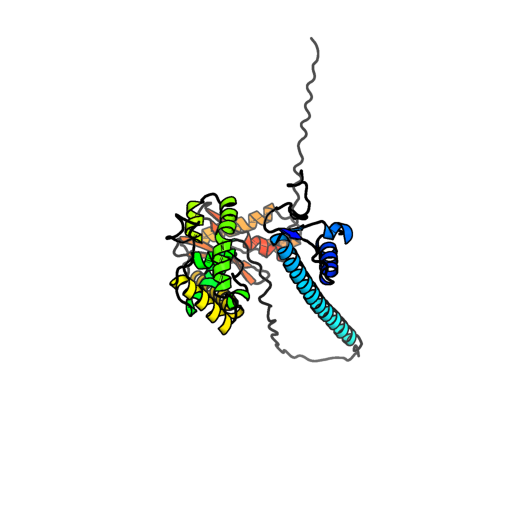0.294 34.206 26.613 1.00 44.56 362 ARG A O 1
ATOM 2919 N N . LYS A 1 363 ? -0.692 34.349 28.633 1.00 44.62 363 LYS A N 1
ATOM 2920 C CA . LYS A 1 363 ? -0.465 35.773 28.859 1.00 44.62 363 LYS A CA 1
ATOM 2921 C C . LYS A 1 363 ? 1.038 35.912 29.087 1.00 44.62 363 LYS A C 1
ATOM 2923 O O . LYS A 1 363 ? 1.547 35.535 30.137 1.00 44.62 363 LYS A O 1
ATOM 2928 N N . ARG A 1 364 ? 1.756 36.330 28.043 1.00 44.81 364 ARG A N 1
ATOM 2929 C CA . ARG A 1 364 ? 3.184 36.643 28.101 1.00 44.81 364 ARG A CA 1
ATOM 2930 C C . ARG A 1 364 ? 3.315 37.772 29.122 1.00 44.81 364 ARG A C 1
ATOM 2932 O O . ARG A 1 364 ? 2.839 38.875 28.872 1.00 44.81 364 ARG A O 1
ATOM 2939 N N . ILE A 1 365 ? 3.849 37.459 30.298 1.00 52.31 365 ILE A N 1
ATOM 2940 C CA . ILE A 1 365 ? 4.192 38.446 31.319 1.00 52.31 365 ILE A CA 1
ATOM 2941 C C . ILE A 1 365 ? 5.278 39.322 30.686 1.00 52.31 365 ILE A C 1
ATOM 2943 O O . ILE A 1 365 ? 6.410 38.877 30.515 1.00 52.31 365 ILE A O 1
ATOM 2947 N N . GLN A 1 366 ? 4.911 40.523 30.235 1.00 48.69 366 GLN A N 1
ATOM 2948 C CA . GLN A 1 366 ? 5.879 41.586 29.985 1.00 48.69 366 GLN A CA 1
ATOM 2949 C C . GLN A 1 366 ? 6.346 42.055 31.360 1.00 48.69 366 GLN A C 1
ATOM 2951 O O . GLN A 1 366 ? 5.577 42.656 32.108 1.00 48.69 366 GLN A O 1
ATOM 2956 N N . GLY A 1 367 ? 7.576 41.690 31.717 1.00 49.34 367 GLY A N 1
ATOM 2957 C CA . GLY A 1 367 ? 8.250 42.232 32.886 1.00 49.34 367 GLY A CA 1
ATOM 2958 C C . GLY A 1 367 ? 8.484 43.723 32.677 1.00 49.34 367 GLY A C 1
ATOM 2959 O O . GLY A 1 367 ? 9.217 44.110 31.771 1.00 49.34 367 GLY A O 1
ATOM 2960 N N . GLY A 1 368 ? 7.833 44.540 33.501 1.00 42.94 368 GLY A N 1
ATOM 2961 C CA . GLY A 1 368 ? 8.239 45.917 33.736 1.00 42.94 368 GLY A CA 1
ATOM 2962 C C . GLY A 1 368 ? 9.437 45.907 34.677 1.00 42.94 368 GLY A C 1
ATOM 2963 O O . GLY A 1 368 ? 9.312 45.483 35.823 1.00 42.94 368 GLY A O 1
ATOM 2964 N N . GLY A 1 369 ? 10.592 46.330 34.173 1.00 46.78 369 GLY A N 1
ATOM 2965 C CA . GLY A 1 369 ? 11.718 46.748 34.995 1.00 46.78 369 GLY A CA 1
ATOM 2966 C C . GLY A 1 369 ? 11.692 48.266 35.104 1.00 46.78 369 GLY A C 1
ATOM 2967 O O . GLY A 1 369 ? 11.970 48.942 34.119 1.00 46.78 369 GLY A O 1
ATOM 2968 N N . ASN A 1 370 ? 11.346 48.775 36.285 1.00 47.69 370 ASN A N 1
ATOM 2969 C CA . ASN A 1 370 ? 11.751 50.101 36.737 1.00 47.69 370 ASN A CA 1
ATOM 2970 C C . ASN A 1 370 ? 12.990 49.906 37.617 1.00 47.69 370 ASN A C 1
ATOM 2972 O O . ASN A 1 370 ? 12.942 49.118 38.561 1.00 47.69 370 ASN A O 1
ATOM 2976 N N . ALA A 1 371 ? 14.064 50.627 37.317 1.00 56.28 371 ALA A N 1
ATOM 2977 C CA . ALA A 1 371 ? 15.111 50.948 38.274 1.00 56.28 371 ALA A CA 1
ATOM 2978 C C . ALA A 1 371 ? 15.312 52.464 38.200 1.00 56.28 371 ALA A C 1
ATOM 2980 O O . ALA A 1 371 ? 15.734 52.998 37.175 1.00 56.28 371 ALA A O 1
ATOM 2981 N N . GLU A 1 372 ? 14.876 53.121 39.269 1.00 57.44 372 GLU A N 1
ATOM 2982 C CA . GLU A 1 372 ? 15.206 54.490 39.635 1.00 57.44 372 GLU A CA 1
ATOM 2983 C C . GLU A 1 372 ? 16.704 54.562 39.952 1.00 57.44 372 GLU A C 1
ATOM 2985 O O . GLU A 1 372 ? 17.229 53.673 40.621 1.00 57.44 372 GLU A O 1
ATOM 2990 N N . ASP A 1 373 ? 17.368 55.620 39.493 1.00 59.66 373 ASP A N 1
ATOM 2991 C CA . ASP A 1 373 ? 18.690 56.010 39.971 1.00 59.66 373 ASP A CA 1
ATOM 2992 C C . ASP A 1 373 ? 18.578 57.469 40.425 1.00 59.66 373 ASP A C 1
ATOM 2994 O O . ASP A 1 373 ? 18.281 58.368 39.631 1.00 59.66 373 ASP A O 1
ATOM 2998 N N . ALA A 1 374 ? 18.714 57.670 41.734 1.00 59.50 374 ALA A N 1
ATOM 2999 C CA . ALA A 1 374 ? 18.721 58.959 42.401 1.00 59.50 374 ALA A CA 1
ATOM 3000 C C . ALA A 1 374 ? 20.059 59.098 43.134 1.00 59.50 374 ALA A C 1
ATOM 3002 O O . ALA A 1 374 ? 20.358 58.338 44.049 1.00 59.50 374 ALA A O 1
ATOM 3003 N N . THR A 1 375 ? 20.838 60.066 42.657 1.00 60.44 375 THR A N 1
ATOM 3004 C CA . THR A 1 375 ? 21.794 60.926 43.373 1.00 60.44 375 THR A CA 1
ATOM 3005 C C . THR A 1 375 ? 22.065 60.634 44.853 1.00 60.44 375 THR A C 1
ATOM 3007 O O . THR A 1 375 ? 21.184 60.849 45.685 1.00 60.44 375 THR A O 1
ATOM 3010 N N . GLU A 1 376 ? 23.336 60.371 45.167 1.00 51.47 376 GLU A N 1
ATOM 3011 C CA . GLU A 1 376 ? 24.161 61.218 46.051 1.00 51.47 376 GLU A CA 1
ATOM 3012 C C . GLU A 1 376 ? 25.649 61.101 45.693 1.00 51.47 376 GLU A C 1
ATOM 3014 O O . GLU A 1 376 ? 26.107 59.967 45.415 1.00 51.47 376 GLU A O 1
#

Foldseek 3Di:
DDQPDPQQQQAAPPPSDSPQKDQQDDPDPVSVVSQVLCCVQVVDHDDPVNSRRHIHHPVVVVVSVVVVVVVVVVVVVVVVVVVVVVVVVVVVVVPPPPPDDDDDDDDDDDDDDDDDDDDPPPDDDDPVVPVLLLCLLVVLLCVQLNDQQQLLSVLCVLVVVPLDQCLLVQDPVNLVVSLVCLVVSLVVVPVVDDDLLVSLCRNQNPPCSVPSVPGDDDPVNVVSSNSSNNVCNVPPSVVSSVSSVVVVVVVVVVVVVLQVVFDQDPCNLVVLVQVQVVVLVVCVVFADPDPLSVVVSVQADDSVQWRWGAHPVRWIKIWGQRSPPRDTWIWTQDPVPSHIDCVRVVVVCCVVPPGPGPPPPPPPPPDDDDDDDDDD

Sequence (376 aa):
MNPPSDDPLQYCRFCFSQFRVEPLLSGAQKDQQLINQISSIIQIKLDPDQASVTAICSMCRTQLKEFQLFRERCSHHDSIVREKVEGIQSSNNDMWFAVETLDDNDDSDEESAAMGKSDPLRNVPGAGSEKQTRENFWGAISQDVGVIPEHIQRALELTGFYRNASLGMISPTTIKQIEQDMPEAIEFVISQESKRTEVLRQYYGSVYCKNPAKFKFLAGEVQTILSITATVQENGIAEYLNKACVSQRVHNQTRRDQLYAAEKPDNADVFAEELVAKIKDYYKQHATSDKGFTDFFSRLPGVEGCDVRQTEDGTIFALLHCFYCKKNLKAFRSNRWNAWQISNFVQHCQHHYRIKYKISRRKRIQGGGNAEDATE

Radius of gyration: 31.39 Å; Cα contacts (8 Å, |Δi|>4): 329; chains: 1; bounding box: 86×82×82 Å

Nearest PDB structures (foldseek):
  3p2b-assembly1_A  TM=1.599E-01  e=2.964E+00  Homo sapiens

InterPro domains:
  IPR012934 Zinc finger, AD-type [PF07776] (11-83)
  IPR012934 Zinc finger, AD-type [PS51915] (10-84)
  IPR012934 Zinc finger, AD-type [SM00868] (11-84)

Solvent-accessible surface area (backbone atoms only — not comparable to full-atom values): 22353 Å² total; per-residue (Å²): 133,81,75,91,55,95,53,51,55,60,24,8,77,88,76,61,41,62,62,70,43,40,66,64,41,88,88,49,81,68,37,61,57,50,47,51,48,45,31,72,72,72,68,48,86,68,52,74,81,60,36,67,58,27,9,34,18,58,66,64,54,48,51,53,51,55,50,51,54,50,50,53,50,51,53,52,52,50,50,56,52,48,54,53,53,53,51,51,53,57,61,56,63,74,65,73,79,76,81,77,92,78,85,84,88,80,93,76,93,78,91,77,88,78,81,77,84,78,75,87,85,76,79,84,73,59,84,84,39,56,65,53,54,50,53,32,34,52,51,42,49,29,73,79,67,39,92,74,58,66,22,58,57,45,47,36,43,77,72,60,34,56,100,34,72,63,38,38,65,60,42,78,67,50,53,54,48,50,49,67,47,44,65,62,56,48,52,56,52,42,75,77,47,94,52,56,72,58,53,35,35,47,52,48,27,88,81,24,43,86,44,64,94,73,54,65,78,49,75,68,53,49,49,49,54,46,46,48,11,51,55,28,55,75,63,35,56,66,51,36,57,46,48,19,51,49,52,51,50,50,54,53,44,54,54,48,52,51,61,72,67,35,48,69,47,98,60,29,66,62,54,26,44,56,48,38,50,51,54,53,50,54,48,67,75,44,49,65,96,42,76,67,45,54,60,52,61,72,54,48,56,54,51,91,37,40,54,41,31,28,42,95,89,67,51,42,35,32,40,37,47,37,74,88,79,71,48,75,37,70,31,41,47,38,85,92,71,80,40,74,46,52,62,62,52,52,61,54,44,41,77,80,52,70,70,64,70,73,80,75,73,79,75,76,80,78,81,83,83,85,80,89,86,80,90,131

Organism: Culex tarsalis (NCBI:txid7177)

Secondary structure (DSSP, 8-state):
---S-SSTTSSBTTT---TTEEES--SSTHHHHHHHHHHHHH-----HHHHTT-EEEHHHHHHHHHHHHHHHHHHHHHHHHHHHHHHHHHHHHTTSS----------------------TT--PPPTHHHHHHHHHHHHHHHHHH-PPPHHHHHHHHHTT-TTSGGGGG--HHHHHHHHHHHHHHHHHHHHH-S-HHHHHHHHHHHHHTT-GGG----HHHHHHHHHHHHHHHHH-HHHHHHHHHHHHHHHHHHHHHHHHHPBPPTTHHHHHHHHHHHHHHHHHHH----HHHHHHHHTS--GGGEEEEE-TTS-EEEEEEPTTT--EEEEEEETTTTEEE-HHHHHHHTTTS-----------------------

pLDDT: mean 83.55, std 17.45, range [35.66, 98.44]